Protein AF-0000000067005090 (afdb_homodimer)

Secondary structure (DSSP, 8-state):
--------------------PPPPPP-EEEEEEEEEEEEEEEEEEEPSSPPP-SHHHHHHHHHHHT-SS------EEEEEEEEEEEEEEEEEESS--GGGGEEEEEE--TT--GGGGB---GGGTT--TTBHHHHHHHTT-EEEEEPPTTSTTS----TTTTS-HHHHHHHHHHHHHHHHTT--TTSPPPSEEEEEEETHHHHHHHHHHHH-GGG-SEEEEES--S--TTHHHHHHHH--EEHHHHSTTTS-TTTS-TTEEE-SSHHHHHHHH--TTSS-HHHHHHHHHT---EEHHHHHHGGGS-S--TT--S-EEEEEETT-HHHHTT--TT--STTSHHHHTTTTSS-EEEEEETT--S-GGGSTTHHHHHHHHHHHHHHTT-/--------------------PPPPPP-EEEEEEEEEEEEEEEEEEEPSSPPP-SHHHHHHHHHHHT-SS------EEEEEEEEEEEEEEEEEESS--GGGGEEEEEE--TT--GGGGB---GGGTT--TTBHHHHHHHTT-EEEEEPPTTSTTS----TTTTS-HHHHHHHHHHHHHHHHTT--TTSPPPSEEEEEEETHHHHHHHHHHHH-GGG-SEEEEES--S--TTHHHHHHHH--EEHHHHSTTTS-TTTS-TTEEE-SSHHHHHHHH--TTSS-HHHHHHHHHT---EEHHHHHHGGGS-S--TT--S-EEEEEETT-HHHHTT--TT--STTSHHHHTTTTSS-EEEEEETT--S-GGGSTTHHHHHHHHHHHHHHTT-

Sequence (772 aa):
MRISASLVSSLLLTASVAGAQAVPRQNYTCTSFMVRVPVSNVTVIVPPFPELPNQYAATSLANQLTIRTPSTPDVNLTTLTKTFNISAEYCTPATPGPRASTLQILSHGLGFNRSYWDFYLPSKRNDAQYSYINSATGAGYSTLSYNRLGIEPSTIADPYTEIQGFVEVAVLVGLTTLVRAGNVTQVPVPQKVIHVGHSWGSELSVGLAAVAPGLSDGVVLTGYSALSQYTAFFIANTAFRLANQNQPRRFPPSRYSSGFLTWPDKSGNQFSFLEYPYFDPAVLDRAEATKYPFTVGEFLSASTLPVAAPSFPGPVLYVAAQSDLIFCASNCTGLFGPDSVAVQGFNGSGSVETYIQPNVGHGINLHHNATGAYNVILDWAERHGFMRISASLVSSLLLTASVAGAQAVPRQNYTCTSFMVRVPVSNVTVIVPPFPELPNQYAATSLANQLTIRTPSTPDVNLTTLTKTFNISAEYCTPATPGPRASTLQILSHGLGFNRSYWDFYLPSKRNDAQYSYINSATGAGYSTLSYNRLGIEPSTIADPYTEIQGFVEVAVLVGLTTLVRAGNVTQVPVPQKVIHVGHSWGSELSVGLAAVAPGLSDGVVLTGYSALSQYTAFFIANTAFRLANQNQPRRFPPSRYSSGFLTWPDKSGNQFSFLEYPYFDPAVLDRAEATKYPFTVGEFLSASTLPVAAPSFPGPVLYVAAQSDLIFCASNCTGLFGPDSVAVQGFNGSGSVETYIQPNVGHGINLHHNATGAYNVILDWAERHGF

Solvent-accessible surface area (backbone atoms only — not comparable to full-atom values): 39215 Å² total; per-residue (Å²): 133,86,76,76,78,77,76,77,74,77,72,77,70,71,71,70,74,63,76,73,76,72,34,72,68,54,72,58,45,72,50,75,50,75,43,82,33,59,35,72,70,35,66,32,58,50,70,94,60,78,80,49,87,47,59,64,50,35,18,42,48,33,47,57,74,48,25,67,73,67,72,81,68,89,72,50,74,48,70,43,68,52,72,42,46,34,28,33,33,40,34,34,27,69,72,67,52,83,38,36,37,27,32,35,38,39,33,48,27,75,41,45,44,40,50,60,41,55,33,66,48,89,91,40,74,63,31,34,54,26,14,51,53,43,54,41,25,62,74,27,25,18,38,37,34,31,25,54,79,53,31,76,88,7,39,69,57,50,30,53,65,49,38,25,44,58,44,52,22,37,44,52,46,33,50,50,50,35,35,64,70,47,70,34,88,90,44,79,60,46,82,38,35,31,36,38,14,28,34,56,14,18,49,34,46,38,29,31,32,46,80,40,32,84,74,41,55,28,41,36,26,25,38,49,50,78,45,61,81,32,38,44,44,45,42,32,28,24,22,34,29,36,29,33,73,76,40,39,89,83,28,36,58,95,74,34,50,66,33,27,24,34,57,78,47,60,54,41,47,35,52,45,24,48,39,75,86,36,43,54,72,68,50,53,54,50,49,55,75,59,48,39,56,39,34,50,10,35,65,74,31,51,85,73,52,50,71,43,19,54,79,18,53,37,43,36,36,36,40,29,22,29,34,13,26,38,45,27,22,39,41,37,79,88,58,75,43,85,84,20,65,45,49,54,16,37,67,42,25,77,38,79,45,72,45,71,36,69,67,18,6,36,42,41,45,63,18,76,52,21,53,60,50,51,48,52,51,54,51,50,39,48,77,72,71,82,135,86,76,74,78,76,77,76,73,78,74,77,70,72,72,69,74,65,76,73,76,71,34,73,67,54,74,56,46,72,49,74,50,77,41,82,32,58,35,74,68,35,65,33,58,50,70,94,58,77,81,50,86,48,59,66,50,36,17,39,49,33,47,58,74,48,26,66,74,67,72,82,68,88,72,49,72,49,69,42,69,50,70,42,46,34,28,34,34,39,34,35,27,69,73,66,51,85,39,36,38,27,32,36,38,39,32,47,28,75,40,45,42,39,50,60,42,56,33,64,47,89,92,40,73,64,31,34,54,27,15,51,52,43,54,42,26,62,74,26,24,18,37,36,34,31,26,54,79,53,31,77,88,7,38,68,58,51,30,54,65,48,38,24,41,58,44,51,22,37,44,52,47,33,49,50,50,34,36,63,70,48,70,35,86,91,45,77,59,47,82,39,36,31,37,38,13,28,36,56,15,18,48,36,46,39,30,31,31,46,78,42,31,85,74,42,56,26,40,35,27,25,38,49,50,76,45,63,81,31,37,42,46,46,42,31,27,24,22,35,29,37,28,33,72,74,41,38,90,82,29,35,60,92,74,34,52,67,34,28,24,34,56,79,47,59,53,40,47,34,52,45,26,48,38,75,87,35,45,54,70,68,51,53,52,51,51,55,74,60,48,39,58,39,33,50,10,34,65,73,30,48,84,72,53,50,70,42,19,55,79,18,52,36,43,35,37,34,40,29,23,30,34,13,25,38,44,27,22,39,41,35,78,87,58,78,43,87,84,20,65,45,50,54,16,37,65,41,25,76,39,76,46,74,44,70,37,68,66,18,5,37,41,41,45,63,20,76,52,20,54,61,52,49,49,52,53,54,50,52,39,48,76,72,72,82

Organism: NCBI:txid86049

InterPro domains:
  IPR000073 Alpha/beta hydrolase fold-1 [PF12697] (105-367)
  IPR029058 Alpha/Beta hydrolase fold [G3DSA:3.40.50.1820] (69-385)
  IPR029058 Alpha/Beta hydrolase fold [SSF53474] (105-384)

Nearest PDB structures (foldseek):
  3h2g-assembly1_A  TM=4.376E-01  e=3.753E-09  Xanthomonas oryzae pv. oryzae
  3h2h-assembly1_A  TM=4.216E-01  e=1.878E-09  Xanthomonas oryzae pv. oryzae
  3h2k-assembly1_A  TM=4.285E-01  e=4.828E-09  Xanthomonas oryzae pv. oryzae
  3h2i-assembly1_A  TM=4.138E-01  e=1.596E-08  Xanthomonas oryzae pv. oryzae
  2xe4-assembly1_A  TM=5.749E-01  e=3.363E-06  Leishmania major

pLDDT: mean 93.57, std 15.03, range [22.83, 99.0]

Structure (mmCIF, N/CA/C/O backbone):
data_AF-0000000067005090-model_v1
#
loop_
_entity.id
_entity.type
_entity.pdbx_description
1 polymer 'AB hydrolase-1 domain-containing protein'
#
loop_
_atom_site.group_PDB
_atom_site.id
_atom_site.type_symbol
_atom_site.label_atom_id
_atom_site.label_alt_id
_atom_site.label_comp_id
_atom_site.label_asym_id
_atom_site.label_entity_id
_atom_site.label_seq_id
_atom_site.pdbx_PDB_ins_code
_atom_site.Cartn_x
_atom_site.Cartn_y
_atom_site.Cartn_z
_atom_site.occupancy
_atom_site.B_iso_or_equiv
_atom_site.auth_seq_id
_atom_site.auth_comp_id
_atom_site.auth_asym_id
_atom_site.auth_atom_id
_atom_site.pdbx_PDB_model_num
ATOM 1 N N . MET A 1 1 ? -58.719 6.578 0.98 1 23.33 1 MET A N 1
ATOM 2 C CA . MET A 1 1 ? -58.188 5.301 0.521 1 23.33 1 MET A CA 1
ATOM 3 C C . MET A 1 1 ? -56.938 4.922 1.32 1 23.33 1 MET A C 1
ATOM 5 O O . MET A 1 1 ? -55.969 5.691 1.388 1 23.33 1 MET A O 1
ATOM 9 N N . ARG A 1 2 ? -57.188 4.086 2.402 1 26.03 2 ARG A N 1
ATOM 10 C CA . ARG A 1 2 ? -56.406 3.592 3.525 1 26.03 2 ARG A CA 1
ATOM 11 C C . ARG A 1 2 ? -55.219 2.771 3.041 1 26.03 2 ARG A C 1
ATOM 13 O O . ARG A 1 2 ? -55.375 1.706 2.443 1 26.03 2 ARG A O 1
ATOM 20 N N . ILE A 1 3 ? -54.156 3.424 2.475 1 28.55 3 ILE A N 1
ATOM 21 C CA . ILE A 1 3 ? -53.031 2.754 1.859 1 28.55 3 ILE A CA 1
ATOM 22 C C . ILE A 1 3 ? -52.281 1.927 2.908 1 28.55 3 ILE A C 1
ATOM 24 O O . ILE A 1 3 ? -51.812 2.463 3.918 1 28.55 3 ILE A O 1
ATOM 28 N N . SER A 1 4 ? -52.688 0.673 2.982 1 25.89 4 SER A N 1
ATOM 29 C CA . SER A 1 4 ? -52.156 -0.311 3.924 1 25.89 4 SER A CA 1
ATOM 30 C C . SER A 1 4 ? -50.656 -0.483 3.762 1 25.89 4 SER A C 1
ATOM 32 O O . SER A 1 4 ? -50.156 -0.731 2.656 1 25.89 4 SER A O 1
ATOM 34 N N . ALA A 1 5 ? -49.906 0.234 4.598 1 32.28 5 ALA A N 1
ATOM 35 C CA . ALA A 1 5 ? -48.438 0.22 4.805 1 32.28 5 ALA A CA 1
ATOM 36 C C . ALA A 1 5 ? -47.938 -1.193 5.094 1 32.28 5 ALA A C 1
ATOM 38 O O . ALA A 1 5 ? -48.219 -1.753 6.156 1 32.28 5 ALA A O 1
ATOM 39 N N . SER A 1 6 ? -48 -2.078 4.023 1 27.77 6 SER A N 1
ATOM 40 C CA . SER A 1 6 ? -47.531 -3.439 4.23 1 27.77 6 SER A CA 1
ATOM 41 C C . SER A 1 6 ? -46.062 -3.443 4.711 1 27.77 6 SER A C 1
ATOM 43 O O . SER A 1 6 ? -45.188 -2.846 4.074 1 27.77 6 SER A O 1
ATOM 45 N N . LEU A 1 7 ? -45.844 -3.613 6.043 1 28.03 7 LEU A N 1
ATOM 46 C CA . LEU A 1 7 ? -44.625 -3.848 6.809 1 28.03 7 LEU A CA 1
ATOM 47 C C . LEU A 1 7 ? -43.875 -5.059 6.273 1 28.03 7 LEU A C 1
ATOM 49 O O . LEU A 1 7 ? -44.375 -6.188 6.352 1 28.03 7 LEU A O 1
ATOM 53 N N . VAL A 1 8 ? -43.156 -4.914 5.133 1 28.73 8 VAL A N 1
ATOM 54 C CA . VAL A 1 8 ? -42.344 -6.031 4.695 1 28.73 8 VAL A CA 1
ATOM 55 C C . VAL A 1 8 ? -41.375 -6.438 5.82 1 28.73 8 VAL A C 1
ATOM 57 O O . VAL A 1 8 ? -40.625 -5.617 6.316 1 28.73 8 VAL A O 1
ATOM 60 N N . SER A 1 9 ? -41.844 -7.34 6.664 1 26.94 9 SER A N 1
ATOM 61 C CA . SER A 1 9 ? -41 -8.023 7.633 1 26.94 9 SER A CA 1
ATOM 62 C C . SER A 1 9 ? -39.75 -8.57 6.977 1 26.94 9 SER A C 1
ATOM 64 O O . SER A 1 9 ? -39.812 -9.359 6.031 1 26.94 9 SER A O 1
ATOM 66 N N . SER A 1 10 ? -38.75 -7.699 6.859 1 27.61 10 SER A N 1
ATOM 67 C CA . SER A 1 10 ? -37.469 -8.203 6.465 1 27.61 10 SER A CA 1
ATOM 68 C C . SER A 1 10 ? -37.031 -9.375 7.34 1 27.61 10 SER A C 1
ATOM 70 O O . SER A 1 10 ? -36.781 -9.211 8.539 1 27.61 10 SER A O 1
ATOM 72 N N . LEU A 1 11 ? -37.594 -10.602 7.102 1 29.83 11 LEU A N 1
ATOM 73 C CA . LEU A 1 11 ? -37.062 -11.812 7.715 1 29.83 11 LEU A CA 1
ATOM 74 C C . LEU A 1 11 ? -35.562 -11.906 7.547 1 29.83 11 LEU A C 1
ATOM 76 O O . LEU A 1 11 ? -35.062 -11.883 6.422 1 29.83 11 LEU A O 1
ATOM 80 N N . LEU A 1 12 ? -34.844 -11.523 8.539 1 29.02 12 LEU A N 1
ATOM 81 C CA . LEU A 1 12 ? -33.469 -11.852 8.773 1 29.02 12 LEU A CA 1
ATOM 82 C C . LEU A 1 12 ? -33.188 -13.336 8.523 1 29.02 12 LEU A C 1
ATOM 84 O O . LEU A 1 12 ? -33.5 -14.172 9.367 1 29.02 12 LEU A O 1
ATOM 88 N N . LEU A 1 13 ? -33.438 -13.742 7.23 1 30.02 13 LEU A N 1
ATOM 89 C CA . LEU A 1 13 ? -33 -15.117 7.027 1 30.02 13 LEU A CA 1
ATOM 90 C C . LEU A 1 13 ? -31.531 -15.281 7.465 1 30.02 13 LEU A C 1
ATOM 92 O O . LEU A 1 13 ? -30.641 -14.594 6.957 1 30.02 13 LEU A O 1
ATOM 96 N N . THR A 1 14 ? -31.375 -15.609 8.734 1 31.59 14 THR A N 1
ATOM 97 C CA . THR A 1 14 ? -30.109 -16.219 9.102 1 31.59 14 THR A CA 1
ATOM 98 C C . THR A 1 14 ? -29.656 -17.219 8.039 1 31.59 14 THR A C 1
ATOM 100 O O . THR A 1 14 ? -30.297 -18.25 7.832 1 31.59 14 THR A O 1
ATOM 103 N N . ALA A 1 15 ? -29.172 -16.688 6.977 1 34.09 15 ALA A N 1
ATOM 104 C CA . ALA A 1 15 ? -28.547 -17.688 6.105 1 34.09 15 ALA A CA 1
ATOM 105 C C . ALA A 1 15 ? -27.703 -18.672 6.906 1 34.09 15 ALA A C 1
ATOM 107 O O . ALA A 1 15 ? -26.672 -18.297 7.473 1 34.09 15 ALA A O 1
ATOM 108 N N . SER A 1 16 ? -28.281 -19.625 7.527 1 32.75 16 SER A N 1
ATOM 109 C CA . SER A 1 16 ? -27.469 -20.734 8.008 1 32.75 16 SER A CA 1
ATOM 110 C C . SER A 1 16 ? -26.375 -21.094 7.008 1 32.75 16 SER A C 1
ATOM 112 O O . SER A 1 16 ? -26.656 -21.406 5.848 1 32.75 16 SER A O 1
ATOM 114 N N . VAL A 1 17 ? -25.219 -20.422 6.988 1 38.94 17 VAL A N 1
ATOM 115 C CA . VAL A 1 17 ? -24.094 -21 6.27 1 38.94 17 VAL A CA 1
ATOM 116 C C . VAL A 1 17 ? -24.094 -22.516 6.453 1 38.94 17 VAL A C 1
ATOM 118 O O . VAL A 1 17 ? -23.781 -23.016 7.543 1 38.94 17 VAL A O 1
ATOM 121 N N . ALA A 1 18 ? -25.031 -23.141 6.031 1 39.72 18 ALA A N 1
ATOM 122 C CA . ALA A 1 18 ? -24.875 -24.594 6.004 1 39.72 18 ALA A CA 1
ATOM 123 C C . ALA A 1 18 ? -23.422 -25 5.809 1 39.72 18 ALA A C 1
ATOM 125 O O . ALA A 1 18 ? -22.75 -24.5 4.902 1 39.72 18 ALA A O 1
ATOM 126 N N . GLY A 1 19 ? -22.797 -25.344 6.867 1 48.28 19 GLY A N 1
ATOM 127 C CA . GLY A 1 19 ? -21.438 -25.844 6.816 1 48.28 19 GLY A CA 1
ATOM 128 C C . GLY A 1 19 ? -21.109 -26.562 5.52 1 48.28 19 GLY A C 1
ATOM 129 O O . GLY A 1 19 ? -21.703 -27.594 5.211 1 48.28 19 GLY A O 1
ATOM 130 N N . ALA A 1 20 ? -20.719 -25.859 4.59 1 63.12 20 ALA A N 1
ATOM 131 C CA . ALA A 1 20 ? -20.359 -26.484 3.324 1 63.12 20 ALA A CA 1
ATOM 132 C C . ALA A 1 20 ? -19.719 -27.859 3.553 1 63.12 20 ALA A C 1
ATOM 134 O O . ALA A 1 20 ? -18.828 -28 4.402 1 63.12 20 ALA A O 1
ATOM 135 N N . GLN A 1 21 ? -20.266 -28.922 3.078 1 79.81 21 GLN A N 1
ATOM 136 C CA . GLN A 1 21 ? -19.766 -30.281 3.174 1 79.81 21 GLN A CA 1
ATOM 137 C C . GLN A 1 21 ? -18.312 -30.375 2.727 1 79.81 21 GLN A C 1
ATOM 139 O O . GLN A 1 21 ? -17.922 -29.734 1.755 1 79.81 21 GLN A O 1
ATOM 144 N N . ALA A 1 22 ? -17.5 -31.047 3.547 1 89 22 ALA A N 1
ATOM 145 C CA . ALA A 1 22 ? -16.094 -31.281 3.258 1 89 22 ALA A CA 1
ATOM 146 C C . ALA A 1 22 ? -15.914 -31.938 1.893 1 89 22 ALA A C 1
ATOM 148 O O . ALA A 1 22 ? -16.703 -32.812 1.506 1 89 22 ALA A O 1
ATOM 149 N N . VAL A 1 23 ? -15.008 -31.484 1.115 1 94.88 23 VAL A N 1
ATOM 150 C CA . VAL A 1 23 ? -14.609 -32.125 -0.14 1 94.88 23 VAL A CA 1
ATOM 151 C C . VAL A 1 23 ? -13.742 -33.344 0.147 1 94.88 23 VAL A C 1
ATOM 153 O O . VAL A 1 23 ? -12.719 -33.219 0.828 1 94.88 23 VAL A O 1
ATOM 156 N N . PRO A 1 24 ? -14.156 -34.469 -0.31 1 95.12 24 PRO A N 1
ATOM 157 C CA . PRO A 1 24 ? -13.391 -35.688 0.011 1 95.12 24 PRO A CA 1
ATOM 158 C C . PRO A 1 24 ? -12.016 -35.719 -0.649 1 95.12 24 PRO A C 1
ATOM 160 O O . PRO A 1 24 ? -11.859 -35.25 -1.776 1 95.12 24 PRO A O 1
ATOM 163 N N . ARG A 1 25 ? -11.086 -36.344 0.03 1 94.94 25 ARG A N 1
ATOM 164 C CA . ARG A 1 25 ? -9.781 -36.625 -0.56 1 94.94 25 ARG A CA 1
ATOM 165 C C . ARG A 1 25 ? -9.875 -37.781 -1.551 1 94.94 25 ARG A C 1
ATOM 167 O O . ARG A 1 25 ? -10.492 -38.812 -1.264 1 94.94 25 ARG A O 1
ATOM 174 N N . GLN A 1 26 ? -9.305 -37.594 -2.656 1 95.5 26 GLN A N 1
ATOM 175 C CA . GLN A 1 26 ? -9.25 -38.625 -3.666 1 95.5 26 GLN A CA 1
ATOM 176 C C . GLN A 1 26 ? -8.102 -39.594 -3.398 1 95.5 26 GLN A C 1
ATOM 178 O O . GLN A 1 26 ? -7.246 -39.344 -2.549 1 95.5 26 GLN A O 1
ATOM 183 N N . ASN A 1 27 ? -8.195 -40.75 -4.09 1 96 27 ASN A N 1
ATOM 184 C CA . ASN A 1 27 ? -7.145 -41.75 -3.938 1 96 27 ASN A CA 1
ATOM 185 C C . ASN A 1 27 ? -6.027 -41.531 -4.957 1 96 27 ASN A C 1
ATOM 187 O O . ASN A 1 27 ? -6.145 -41.969 -6.105 1 96 27 ASN A O 1
ATOM 191 N N . TYR A 1 28 ? -4.969 -40.875 -4.523 1 97.44 28 TYR A N 1
ATOM 192 C CA . TYR A 1 28 ? -3.789 -40.625 -5.348 1 97.44 28 TYR A CA 1
ATOM 193 C C . TYR A 1 28 ? -2.512 -40.781 -4.527 1 97.44 28 TYR A C 1
ATOM 195 O O . TYR A 1 28 ? -2.562 -40.875 -3.297 1 97.44 28 TYR A O 1
ATOM 203 N N . THR A 1 29 ? -1.396 -40.969 -5.172 1 97.44 29 THR A N 1
ATOM 204 C CA . THR A 1 29 ? -0.085 -41.062 -4.543 1 97.44 29 THR A CA 1
ATOM 205 C C . THR A 1 29 ? 0.822 -39.938 -5.008 1 97.44 29 THR A C 1
ATOM 207 O O . THR A 1 29 ? 0.732 -39.469 -6.152 1 97.44 29 THR A O 1
ATOM 210 N N . CYS A 1 30 ? 1.627 -39.5 -4.148 1 98.12 30 CYS A N 1
ATOM 211 C CA . CYS A 1 30 ? 2.594 -38.469 -4.477 1 98.12 30 CYS A CA 1
ATOM 212 C C . CYS A 1 30 ? 4.012 -38.906 -4.125 1 98.12 30 CYS A C 1
ATOM 214 O O . CYS A 1 30 ? 4.211 -39.656 -3.174 1 98.12 30 CYS A O 1
ATOM 216 N N . THR A 1 31 ? 4.957 -38.5 -4.883 1 98.38 31 THR A N 1
ATOM 217 C CA . THR A 1 31 ? 6.379 -38.719 -4.641 1 98.38 31 THR A CA 1
ATOM 218 C C . THR A 1 31 ? 7.148 -37.406 -4.754 1 98.38 31 THR A C 1
ATOM 220 O O . THR A 1 31 ? 7.059 -36.688 -5.77 1 98.38 31 THR A O 1
ATOM 223 N N . SER A 1 32 ? 7.875 -37 -3.709 1 98.44 32 SER A N 1
ATOM 224 C CA . SER A 1 32 ? 8.711 -35.812 -3.711 1 98.44 32 SER A CA 1
ATOM 225 C C . SER A 1 32 ? 10.164 -36.156 -4.023 1 98.44 32 SER A C 1
ATOM 227 O O . SER A 1 32 ? 10.672 -37.188 -3.59 1 98.44 32 SER A O 1
ATOM 229 N N . PHE A 1 33 ? 10.812 -35.344 -4.742 1 98.75 33 PHE A N 1
ATOM 230 C CA . PHE A 1 33 ? 12.195 -35.594 -5.145 1 98.75 33 PHE A CA 1
ATOM 231 C C . PHE A 1 33 ? 12.867 -34.312 -5.574 1 98.75 33 PHE A C 1
ATOM 233 O O . PHE A 1 33 ? 12.219 -33.25 -5.668 1 98.75 33 PHE A O 1
ATOM 240 N N . MET A 1 34 ? 14.227 -34.312 -5.691 1 98.75 34 MET A N 1
ATOM 241 C CA . MET A 1 34 ? 15.023 -33.188 -6.191 1 98.75 34 MET A CA 1
ATOM 242 C C . MET A 1 34 ? 15.414 -33.406 -7.652 1 98.75 34 MET A C 1
ATOM 244 O O . MET A 1 34 ? 15.758 -34.531 -8.047 1 98.75 34 MET A O 1
ATOM 248 N N . VAL A 1 35 ? 15.32 -32.438 -8.422 1 98.81 35 VAL A N 1
ATOM 249 C CA . VAL A 1 35 ? 15.758 -32.5 -9.812 1 98.81 35 VAL A CA 1
ATOM 250 C C . VAL A 1 35 ? 16.875 -31.469 -10.039 1 98.81 35 VAL A C 1
ATOM 252 O O . VAL A 1 35 ? 16.734 -30.297 -9.688 1 98.81 35 VAL A O 1
ATOM 255 N N . ARG A 1 36 ? 18.016 -31.859 -10.625 1 98.56 36 ARG A N 1
ATOM 256 C CA . ARG A 1 36 ? 19.062 -30.938 -11.062 1 98.56 36 ARG A CA 1
ATOM 257 C C . ARG A 1 36 ? 18.703 -30.312 -12.406 1 98.56 36 ARG A C 1
ATOM 259 O O . ARG A 1 36 ? 18.578 -31.031 -13.406 1 98.56 36 ARG A O 1
ATOM 266 N N . VAL A 1 37 ? 18.531 -29.062 -12.445 1 98.88 37 VAL A N 1
ATOM 267 C CA . VAL A 1 37 ? 18.094 -28.391 -13.664 1 98.88 37 VAL A CA 1
ATOM 268 C C . VAL A 1 37 ? 19.188 -27.406 -14.117 1 98.88 37 VAL A C 1
ATOM 270 O O . VAL A 1 37 ? 19.391 -26.375 -13.484 1 98.88 37 VAL A O 1
ATOM 273 N N . PRO A 1 38 ? 19.828 -27.688 -15.203 1 98.44 38 PRO A N 1
ATOM 274 C CA . PRO A 1 38 ? 20.812 -26.734 -15.734 1 98.44 38 PRO A CA 1
ATOM 275 C C . PRO A 1 38 ? 20.156 -25.594 -16.516 1 98.44 38 PRO A C 1
ATOM 277 O O . PRO A 1 38 ? 19.172 -25.812 -17.219 1 98.44 38 PRO A O 1
ATOM 280 N N . VAL A 1 39 ? 20.609 -24.422 -16.328 1 98.06 39 VAL A N 1
ATOM 281 C CA . VAL A 1 39 ? 20.281 -23.297 -17.188 1 98.06 39 VAL A CA 1
ATOM 282 C C . VAL A 1 39 ? 21.562 -22.766 -17.844 1 98.06 39 VAL A C 1
ATOM 284 O O . VAL A 1 39 ? 22.625 -22.75 -17.234 1 98.06 39 VAL A O 1
ATOM 287 N N . SER A 1 40 ? 21.438 -22.391 -19.109 1 97.75 40 SER A N 1
ATOM 288 C CA . SER A 1 40 ? 22.625 -22.047 -19.875 1 97.75 40 SER A CA 1
ATOM 289 C C . SER A 1 40 ? 22.438 -20.688 -20.562 1 97.75 40 SER A C 1
ATOM 291 O O . SER A 1 40 ? 21.5 -20.5 -21.328 1 97.75 40 SER A O 1
ATOM 293 N N . ASN A 1 41 ? 23.375 -19.797 -20.297 1 97.56 41 ASN A N 1
ATOM 294 C CA . ASN A 1 41 ? 23.484 -18.516 -20.984 1 97.56 41 ASN A CA 1
ATOM 295 C C . ASN A 1 41 ? 22.188 -17.703 -20.875 1 97.56 41 ASN A C 1
ATOM 297 O O . ASN A 1 41 ? 21.703 -17.172 -21.875 1 97.56 41 ASN A O 1
ATOM 301 N N . VAL A 1 42 ? 21.625 -17.688 -19.734 1 97.75 42 VAL A N 1
ATOM 302 C CA . VAL A 1 42 ? 20.391 -16.938 -19.5 1 97.75 42 VAL A CA 1
ATOM 303 C C . VAL A 1 42 ? 20.703 -15.469 -19.234 1 97.75 42 VAL A C 1
ATOM 305 O O . VAL A 1 42 ? 21.578 -15.156 -18.422 1 97.75 42 VAL A O 1
ATOM 308 N N . THR A 1 43 ? 20.016 -14.57 -19.891 1 95.06 43 THR A N 1
ATOM 309 C CA . THR A 1 43 ? 20.219 -13.141 -19.703 1 95.06 43 THR A CA 1
ATOM 310 C C . THR A 1 43 ? 19.656 -12.703 -18.344 1 95.06 43 THR A C 1
ATOM 312 O O . THR A 1 43 ? 18.516 -13.008 -18.016 1 95.06 43 THR A O 1
ATOM 315 N N . VAL A 1 44 ? 20.484 -12 -17.578 1 96.12 44 VAL A N 1
ATOM 316 C CA . VAL A 1 44 ? 20.062 -11.492 -16.281 1 96.12 44 VAL A CA 1
ATOM 317 C C . VAL A 1 44 ? 20.406 -10.008 -16.156 1 96.12 44 VAL A C 1
ATOM 319 O O . VAL A 1 44 ? 21.359 -9.531 -16.797 1 96.12 44 VAL A O 1
ATOM 322 N N . ILE A 1 45 ? 19.625 -9.305 -15.383 1 95.31 45 ILE A N 1
ATOM 323 C CA . ILE A 1 45 ? 19.844 -7.887 -15.109 1 95.31 45 ILE A CA 1
ATOM 324 C C . ILE A 1 45 ? 20.859 -7.723 -13.977 1 95.31 45 ILE A C 1
ATOM 326 O O . ILE A 1 45 ? 20.734 -8.367 -12.93 1 95.31 45 ILE A O 1
ATOM 330 N N . VAL A 1 46 ? 21.844 -6.91 -14.242 1 95.25 46 VAL A N 1
ATOM 331 C CA . VAL A 1 46 ? 22.719 -6.48 -13.148 1 95.25 46 VAL A CA 1
ATOM 332 C C . VAL A 1 46 ? 22.031 -5.367 -12.352 1 95.25 46 VAL A C 1
ATOM 334 O O . VAL A 1 46 ? 21.734 -4.301 -12.898 1 95.25 46 VAL A O 1
ATOM 337 N N . PRO A 1 47 ? 21.797 -5.645 -11.086 1 91.88 47 PRO A N 1
ATOM 338 C CA . PRO A 1 47 ? 21.141 -4.586 -10.32 1 91.88 47 PRO A CA 1
ATOM 339 C C . PRO A 1 47 ? 21.891 -3.26 -10.375 1 91.88 47 PRO A C 1
ATOM 341 O O . PRO A 1 47 ? 23.125 -3.238 -10.219 1 91.88 47 PRO A O 1
ATOM 344 N N . PRO A 1 48 ? 21.203 -2.172 -10.586 1 90.38 48 PRO A N 1
ATOM 345 C CA . PRO A 1 48 ? 21.875 -0.868 -10.664 1 90.38 48 PRO A CA 1
ATOM 346 C C . PRO A 1 48 ? 22.141 -0.266 -9.281 1 90.38 48 PRO A C 1
ATOM 348 O O . PRO A 1 48 ? 22.422 0.932 -9.172 1 90.38 48 PRO A O 1
ATOM 351 N N . PHE A 1 49 ? 21.969 -0.95 -8.258 1 91 49 PHE A N 1
ATOM 352 C CA . PHE A 1 49 ? 22.203 -0.529 -6.883 1 91 49 PHE A CA 1
ATOM 353 C C . PHE A 1 49 ? 22.797 -1.671 -6.062 1 91 49 PHE A C 1
ATOM 355 O O . PHE A 1 49 ? 22.672 -2.84 -6.434 1 91 49 PHE A O 1
ATOM 362 N N . PRO A 1 50 ? 23.531 -1.333 -5.047 1 93.56 50 PRO A N 1
ATOM 363 C CA . PRO A 1 50 ? 24.078 -2.383 -4.191 1 93.56 50 PRO A CA 1
ATOM 364 C C . PRO A 1 50 ? 23.016 -3.143 -3.414 1 93.56 50 PRO A C 1
ATOM 366 O O . PRO A 1 50 ? 21.844 -2.773 -3.453 1 93.56 50 PRO A O 1
ATOM 369 N N . GLU A 1 51 ? 23.438 -4.262 -2.775 1 96.88 51 GLU A N 1
ATOM 370 C CA . GLU A 1 51 ? 22.547 -5 -1.892 1 96.88 51 GLU A CA 1
ATOM 371 C C . GLU A 1 51 ? 21.938 -4.082 -0.833 1 96.88 51 GLU A C 1
ATOM 373 O O . GLU A 1 51 ? 22.609 -3.188 -0.318 1 96.88 51 GLU A O 1
ATOM 378 N N . LEU A 1 52 ? 20.688 -4.312 -0.536 1 98.12 52 LEU A N 1
ATOM 379 C CA . LEU A 1 52 ? 20 -3.512 0.469 1 98.12 52 LEU A CA 1
ATOM 380 C C . LEU A 1 52 ? 20.688 -3.645 1.829 1 98.12 52 LEU A C 1
ATOM 382 O O . LEU A 1 52 ? 20.766 -4.746 2.377 1 98.12 52 LEU A O 1
ATOM 386 N N . PRO A 1 53 ? 21.125 -2.586 2.375 1 97.88 53 PRO A N 1
ATOM 387 C CA . PRO A 1 53 ? 21.875 -2.684 3.625 1 97.88 53 PRO A CA 1
ATOM 388 C C . PRO A 1 53 ? 20.984 -2.895 4.844 1 97.88 53 PRO A C 1
ATOM 390 O O . PRO A 1 53 ? 21.438 -3.371 5.883 1 97.88 53 PRO A O 1
ATOM 393 N N . ASN A 1 54 ? 19.766 -2.473 4.797 1 98.06 54 ASN A N 1
ATOM 394 C CA . ASN A 1 54 ? 18.859 -2.512 5.941 1 98.06 54 ASN A CA 1
ATOM 395 C C . ASN A 1 54 ? 17.406 -2.367 5.512 1 98.06 54 ASN A C 1
ATOM 397 O O . ASN A 1 54 ? 17.109 -2.254 4.32 1 98.06 54 ASN A O 1
ATOM 401 N N . GLN A 1 55 ? 16.5 -2.436 6.465 1 98.62 55 GLN A N 1
ATOM 402 C CA . GLN A 1 55 ? 15.062 -2.354 6.234 1 98.62 55 GLN A CA 1
ATOM 403 C C . GLN A 1 55 ? 14.672 -1.003 5.641 1 98.62 55 GLN A C 1
ATOM 405 O O . GLN A 1 55 ? 13.75 -0.917 4.828 1 98.62 55 GLN A O 1
ATOM 410 N N . TYR A 1 56 ? 15.328 0.124 6.043 1 98.81 56 TYR A N 1
ATOM 411 C CA . TYR A 1 56 ? 15.008 1.446 5.516 1 98.81 56 TYR A CA 1
ATOM 412 C C . TYR A 1 56 ? 15.211 1.493 4.004 1 98.81 56 TYR A C 1
ATOM 414 O O . TYR A 1 56 ? 14.391 2.057 3.279 1 98.81 56 TYR A O 1
ATOM 422 N N . ALA A 1 57 ? 16.266 0.872 3.594 1 98.69 57 ALA A N 1
ATOM 423 C CA . ALA A 1 57 ? 16.562 0.826 2.168 1 98.69 57 ALA A CA 1
ATOM 424 C C . ALA A 1 57 ? 15.547 -0.025 1.412 1 98.69 57 ALA A C 1
ATOM 426 O O . ALA A 1 57 ? 15.172 0.305 0.287 1 98.69 57 ALA A O 1
ATOM 427 N N . ALA A 1 58 ? 15.18 -1.141 1.999 1 98.81 58 ALA A N 1
ATOM 428 C CA . ALA A 1 58 ? 14.164 -1.985 1.374 1 98.81 58 ALA A CA 1
ATOM 429 C C . ALA A 1 58 ? 12.859 -1.221 1.181 1 98.81 58 ALA A C 1
ATOM 431 O O . ALA A 1 58 ? 12.258 -1.266 0.103 1 98.81 58 ALA A O 1
ATOM 432 N N . THR A 1 59 ? 12.453 -0.503 2.217 1 98.88 59 THR A N 1
ATOM 433 C CA . THR A 1 59 ? 11.242 0.303 2.139 1 98.88 59 THR A CA 1
ATOM 434 C C . THR A 1 59 ? 11.383 1.388 1.074 1 98.88 59 THR A C 1
ATOM 436 O O . THR A 1 59 ? 10.445 1.642 0.314 1 98.88 59 THR A O 1
ATOM 439 N N . SER A 1 60 ? 12.539 1.997 1 1 98.38 60 SER A N 1
ATOM 440 C CA . SER A 1 60 ? 12.789 3.025 -0.003 1 98.38 60 SER A CA 1
ATOM 441 C C . SER A 1 60 ? 12.703 2.455 -1.415 1 98.38 60 SER A C 1
ATOM 443 O O . SER A 1 60 ? 12.258 3.137 -2.34 1 98.38 60 SER A O 1
ATOM 445 N N . LEU A 1 61 ? 13.141 1.238 -1.611 1 97.19 61 LEU A N 1
ATOM 446 C CA . LEU A 1 61 ? 13.016 0.597 -2.916 1 97.19 61 LEU A CA 1
ATOM 447 C C . LEU A 1 61 ? 11.555 0.48 -3.33 1 97.19 61 LEU A C 1
ATOM 449 O O . LEU A 1 61 ? 11.219 0.66 -4.504 1 97.19 61 LEU A O 1
ATOM 453 N N . ALA A 1 62 ? 10.672 0.145 -2.387 1 98.19 62 ALA A N 1
ATOM 454 C CA . ALA A 1 62 ? 9.25 0.116 -2.686 1 98.19 62 ALA A CA 1
ATOM 455 C C . ALA A 1 62 ? 8.766 1.47 -3.199 1 98.19 62 ALA A C 1
ATOM 457 O O . ALA A 1 62 ? 7.984 1.539 -4.148 1 98.19 62 ALA A O 1
ATOM 458 N N . ASN A 1 63 ? 9.234 2.607 -2.562 1 98.06 63 ASN A N 1
ATOM 459 C CA . ASN A 1 63 ? 8.906 3.941 -3.055 1 98.06 63 ASN A CA 1
ATOM 460 C C . ASN A 1 63 ? 9.383 4.145 -4.488 1 98.06 63 ASN A C 1
ATOM 462 O O . ASN A 1 63 ? 8.672 4.723 -5.312 1 98.06 63 ASN A O 1
ATOM 466 N N . GLN A 1 64 ? 10.523 3.635 -4.746 1 95.31 64 GLN A N 1
ATOM 467 C CA . GLN A 1 64 ? 11.109 3.822 -6.074 1 95.31 64 GLN A CA 1
ATOM 468 C C . GLN A 1 64 ? 10.336 3.039 -7.129 1 95.31 64 GLN A C 1
ATOM 470 O O . GLN A 1 64 ? 10.148 3.518 -8.25 1 95.31 64 GLN A O 1
ATOM 475 N N . LEU A 1 65 ? 9.859 1.905 -6.773 1 94.62 65 LEU A N 1
ATOM 476 C CA . LEU A 1 65 ? 9.172 1.056 -7.738 1 94.62 65 LEU A CA 1
ATOM 477 C C . LEU A 1 65 ? 7.742 1.532 -7.961 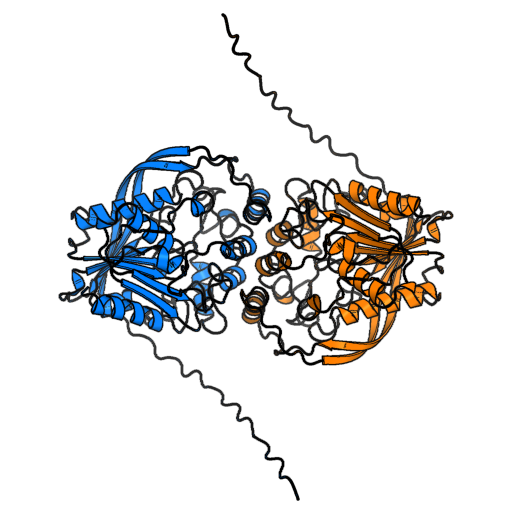1 94.62 65 LEU A C 1
ATOM 479 O O . LEU A 1 65 ? 7.094 1.132 -8.93 1 94.62 65 LEU A O 1
ATOM 483 N N . THR A 1 66 ? 7.191 2.352 -7.059 1 95.75 66 THR A N 1
ATOM 484 C CA . THR A 1 66 ? 5.836 2.871 -7.203 1 95.75 66 THR A CA 1
ATOM 485 C C . THR A 1 66 ? 5.863 4.348 -7.582 1 95.75 66 THR A C 1
ATOM 487 O O . THR A 1 66 ? 4.832 5.027 -7.535 1 95.75 66 THR A O 1
ATOM 490 N N . ILE A 1 67 ? 6.988 4.875 -8 1 96.56 67 ILE A N 1
ATOM 491 C CA . ILE A 1 67 ? 7.188 6.305 -8.219 1 96.56 67 ILE A CA 1
ATOM 492 C C . ILE A 1 67 ? 6.402 6.746 -9.453 1 96.56 67 ILE A C 1
ATOM 494 O O . ILE A 1 67 ? 6.262 5.988 -10.414 1 96.56 67 ILE A O 1
ATOM 498 N N . ARG A 1 68 ? 5.785 7.887 -9.445 1 94.19 68 ARG A N 1
ATOM 499 C CA . ARG A 1 68 ? 4.945 8.461 -10.492 1 94.19 68 ARG A CA 1
ATOM 500 C C . ARG A 1 68 ? 5.668 8.453 -11.836 1 94.19 68 ARG A C 1
ATOM 502 O O . ARG A 1 68 ? 5.047 8.227 -12.875 1 94.19 68 ARG A O 1
ATOM 509 N N . THR A 1 69 ? 6.996 8.75 -11.906 1 89.38 69 THR A N 1
ATOM 510 C CA . THR A 1 69 ? 7.75 8.828 -13.156 1 89.38 69 THR A CA 1
ATOM 511 C C . THR A 1 69 ? 8.883 7.805 -13.172 1 89.38 69 THR A C 1
ATOM 513 O O . THR A 1 69 ? 10.055 8.172 -13.125 1 89.38 69 THR A O 1
ATOM 516 N N . PRO A 1 70 ? 8.367 6.598 -13.273 1 79.81 70 PRO A N 1
ATOM 517 C CA . PRO A 1 70 ? 9.43 5.586 -13.281 1 79.81 70 PRO A CA 1
ATOM 518 C C . PRO A 1 70 ? 10.359 5.719 -14.484 1 79.81 70 PRO A C 1
ATOM 520 O O . PRO A 1 70 ? 9.922 6.09 -15.57 1 79.81 70 PRO A O 1
ATOM 523 N N . SER A 1 71 ? 11.648 5.836 -14.18 1 72.06 71 SER A N 1
ATOM 524 C CA . SER A 1 71 ? 12.625 5.859 -15.266 1 72.06 71 SER A CA 1
ATOM 525 C C . SER A 1 71 ? 13.078 4.449 -15.625 1 72.06 71 SER A C 1
ATOM 527 O O . SER A 1 71 ? 13.094 3.557 -14.773 1 72.06 71 SER A O 1
ATOM 529 N N . THR A 1 72 ? 12.992 4.148 -16.859 1 65.25 72 THR A N 1
ATOM 530 C CA . THR A 1 72 ? 13.555 2.879 -17.312 1 65.25 72 THR A CA 1
ATOM 531 C C . THR A 1 72 ? 15.07 2.975 -17.422 1 65.25 72 THR A C 1
ATOM 533 O O . THR A 1 72 ? 15.586 3.668 -18.312 1 65.25 72 THR A O 1
ATOM 536 N N . PRO A 1 73 ? 15.75 2.609 -16.344 1 59.12 73 PRO A N 1
ATOM 537 C CA . PRO A 1 73 ? 17.203 2.775 -16.453 1 59.12 73 PRO A CA 1
ATOM 538 C C . PRO A 1 73 ? 17.797 1.949 -17.594 1 59.12 73 PRO A C 1
ATOM 540 O O . PRO A 1 73 ? 17.203 0.948 -18.016 1 59.12 73 PRO A O 1
ATOM 543 N N . ASP A 1 74 ? 18.688 2.508 -18.188 1 69.88 74 ASP A N 1
ATOM 544 C CA . ASP A 1 74 ? 19.562 1.645 -18.969 1 69.88 74 ASP A CA 1
ATOM 545 C C . ASP A 1 74 ? 20.109 0.5 -18.125 1 69.88 74 ASP A C 1
ATOM 547 O O . ASP A 1 74 ? 20.781 0.733 -17.109 1 69.88 74 ASP A O 1
ATOM 551 N N . VAL A 1 75 ? 19.531 -0.715 -18.328 1 76.5 75 VAL A N 1
ATOM 552 C CA . VAL A 1 75 ? 19.953 -1.829 -17.5 1 76.5 75 VAL A CA 1
ATOM 553 C C . VAL A 1 75 ? 21.156 -2.521 -18.125 1 76.5 75 VAL A C 1
ATOM 555 O O . VAL A 1 75 ? 21.234 -2.658 -19.344 1 76.5 75 VAL A O 1
ATOM 558 N N . ASN A 1 76 ? 22.125 -2.744 -17.266 1 89.69 76 ASN A N 1
ATOM 559 C CA . ASN A 1 76 ? 23.219 -3.629 -17.641 1 89.69 76 ASN A CA 1
ATOM 560 C C . ASN A 1 76 ? 22.812 -5.098 -17.547 1 89.69 76 ASN A C 1
ATOM 562 O O . ASN A 1 76 ? 22.078 -5.496 -16.641 1 89.69 76 ASN A O 1
ATOM 566 N N . LEU A 1 77 ? 23.188 -5.801 -18.609 1 93.94 77 LEU A N 1
ATOM 567 C CA . LEU A 1 77 ? 22.844 -7.219 -18.688 1 93.94 77 LEU A CA 1
ATOM 568 C C . LEU A 1 77 ? 24.109 -8.086 -18.641 1 93.94 77 LEU A C 1
ATOM 570 O O . LEU A 1 77 ? 25.188 -7.637 -19.031 1 93.94 77 LEU A O 1
ATOM 574 N N . THR A 1 78 ? 23.938 -9.211 -18.109 1 95.81 78 THR A N 1
ATOM 575 C CA . THR A 1 78 ? 24.953 -10.266 -18.156 1 95.81 78 THR A CA 1
ATOM 576 C C . THR A 1 78 ? 24.297 -11.625 -18.391 1 95.81 78 THR A C 1
ATOM 578 O O . THR A 1 78 ? 23.125 -11.695 -18.781 1 95.81 78 THR A O 1
ATOM 581 N N . THR A 1 79 ? 25.078 -12.758 -18.359 1 97.31 79 THR A N 1
ATOM 582 C CA . THR A 1 79 ? 24.547 -14.086 -18.594 1 97.31 79 THR A CA 1
ATOM 583 C C . THR A 1 79 ? 24.812 -15 -17.406 1 97.31 79 THR A C 1
ATOM 585 O O . THR A 1 79 ? 25.734 -14.766 -16.625 1 97.31 79 THR A O 1
ATOM 588 N N . LEU A 1 80 ? 23.969 -15.922 -17.266 1 98.12 80 LEU A N 1
ATOM 589 C CA . LEU A 1 80 ? 24.078 -16.891 -16.188 1 98.12 80 LEU A CA 1
ATOM 590 C C . LEU A 1 80 ? 24.031 -18.328 -16.719 1 98.12 80 LEU A C 1
ATOM 592 O O . LEU A 1 80 ? 23.141 -18.656 -17.516 1 98.12 80 LEU A O 1
ATOM 596 N N . THR A 1 81 ? 25.031 -19.141 -16.5 1 98.69 81 THR A N 1
ATOM 597 C CA . THR A 1 81 ? 25.062 -20.578 -16.672 1 98.69 81 THR A CA 1
ATOM 598 C C . THR A 1 81 ? 25.297 -21.297 -15.352 1 98.69 81 THR A C 1
ATOM 600 O O . THR A 1 81 ? 26.328 -21.078 -14.703 1 98.69 81 THR A O 1
ATOM 603 N N . LYS A 1 82 ? 24.344 -22 -14.961 1 98.56 82 LYS A N 1
ATOM 604 C CA . LYS A 1 82 ? 24.391 -22.625 -13.648 1 98.56 82 LYS A CA 1
ATOM 605 C C . LYS A 1 82 ? 23.406 -23.781 -13.539 1 98.56 82 LYS A C 1
ATOM 607 O O . LYS A 1 82 ? 22.406 -23.812 -14.266 1 98.56 82 LYS A O 1
ATOM 612 N N . THR A 1 83 ? 23.641 -24.766 -12.734 1 98.81 83 THR A N 1
ATOM 613 C CA . THR A 1 83 ? 22.688 -25.828 -12.43 1 98.81 83 THR A CA 1
ATOM 614 C C . THR A 1 83 ? 22.047 -25.609 -11.062 1 98.81 83 THR A C 1
ATOM 616 O O . THR A 1 83 ? 22.75 -25.359 -10.078 1 98.81 83 THR A O 1
ATOM 619 N N . PHE A 1 84 ? 20.719 -25.672 -10.977 1 98.88 84 PHE A N 1
ATOM 620 C CA . PHE A 1 84 ? 19.984 -25.5 -9.727 1 98.88 84 PHE A CA 1
ATOM 621 C C . PHE A 1 84 ? 19.328 -26.797 -9.312 1 98.88 84 PHE A C 1
ATOM 623 O O . PHE A 1 84 ? 18.938 -27.609 -10.164 1 98.88 84 PHE A O 1
ATOM 630 N N . ASN A 1 85 ? 19.203 -27.047 -7.988 1 98.88 85 ASN A N 1
ATOM 631 C CA . ASN A 1 85 ? 18.375 -28.125 -7.453 1 98.88 85 ASN A CA 1
ATOM 632 C C . ASN A 1 85 ? 16.938 -27.656 -7.223 1 98.88 85 ASN A C 1
ATOM 634 O O . ASN A 1 85 ? 16.703 -26.719 -6.461 1 98.88 85 ASN A O 1
ATOM 638 N N . ILE A 1 86 ? 16.016 -28.328 -7.863 1 98.88 86 ILE A N 1
ATOM 639 C CA . ILE A 1 86 ? 14.609 -27.953 -7.781 1 98.88 86 ILE A CA 1
ATOM 640 C C . ILE A 1 86 ? 13.812 -29.078 -7.113 1 98.88 86 ILE A C 1
ATOM 642 O O . ILE A 1 86 ? 13.852 -30.219 -7.566 1 98.88 86 ILE A O 1
ATOM 646 N N . SER A 1 87 ? 13.164 -28.703 -5.988 1 98.88 87 SER A N 1
ATOM 647 C CA . SER A 1 87 ? 12.297 -29.656 -5.301 1 98.88 87 SER A CA 1
ATOM 648 C C . SER A 1 87 ? 10.961 -29.797 -6.02 1 98.88 87 SER A C 1
ATOM 650 O O . SER A 1 87 ? 10.281 -28.812 -6.289 1 98.88 87 SER A O 1
ATOM 652 N N . ALA A 1 88 ? 10.547 -31.047 -6.34 1 98.88 88 ALA A N 1
ATOM 653 C CA . ALA A 1 88 ? 9.312 -31.297 -7.078 1 98.88 88 ALA A CA 1
ATOM 654 C C . ALA A 1 88 ? 8.523 -32.438 -6.453 1 98.88 88 ALA A C 1
ATOM 656 O O . ALA A 1 88 ? 9.055 -33.188 -5.637 1 98.88 88 ALA A O 1
ATOM 657 N N . GLU A 1 89 ? 7.242 -32.469 -6.719 1 98.88 89 GLU A N 1
ATOM 658 C CA . GLU A 1 89 ? 6.352 -33.531 -6.273 1 98.88 89 GLU A CA 1
ATOM 659 C C . GLU A 1 89 ? 5.438 -34 -7.406 1 98.88 89 GLU A C 1
ATOM 661 O O . GLU A 1 89 ? 4.734 -33.188 -8.016 1 98.88 89 GLU A O 1
ATOM 666 N N . TYR A 1 90 ? 5.543 -35.281 -7.719 1 98.88 90 TYR A N 1
ATOM 667 C CA . TYR A 1 90 ? 4.688 -35.938 -8.711 1 98.88 90 TYR A CA 1
ATOM 668 C C . TYR A 1 90 ? 3.523 -36.656 -8.047 1 98.88 90 TYR A C 1
ATOM 670 O O . TYR A 1 90 ? 3.723 -37.469 -7.133 1 98.88 90 TYR A O 1
ATOM 678 N N . CYS A 1 91 ? 2.291 -36.375 -8.406 1 98.81 91 CYS A N 1
ATOM 679 C CA . CYS A 1 91 ? 1.089 -37.031 -7.91 1 98.81 91 CYS A CA 1
ATOM 680 C C . CYS A 1 91 ? 0.291 -37.625 -9.047 1 98.81 91 CYS A C 1
ATOM 682 O O . CYS A 1 91 ? 0.167 -37.031 -10.125 1 98.81 91 CYS A O 1
ATOM 684 N N . THR A 1 92 ? -0.218 -38.812 -8.859 1 98.69 92 THR A N 1
ATOM 685 C CA . THR A 1 92 ? -0.992 -39.531 -9.867 1 98.69 92 THR A CA 1
ATOM 686 C C . THR A 1 92 ? -2.084 -40.375 -9.227 1 98.69 92 THR A C 1
ATOM 688 O O . THR A 1 92 ? -1.958 -40.781 -8.07 1 98.69 92 THR A O 1
ATOM 691 N N . PRO A 1 93 ? -3.193 -40.562 -10 1 98.25 93 PRO A N 1
ATOM 692 C CA . PRO A 1 93 ? -4.223 -41.438 -9.453 1 98.25 93 PRO A CA 1
ATOM 693 C C . PRO A 1 93 ? -3.678 -42.812 -9.078 1 98.25 93 PRO A C 1
ATOM 695 O O . PRO A 1 93 ? -2.82 -43.344 -9.781 1 98.25 93 PRO A O 1
ATOM 698 N N . ALA A 1 94 ? -4.176 -43.312 -7.984 1 96.94 94 ALA A N 1
ATOM 699 C CA . ALA A 1 94 ? -3.736 -44.625 -7.535 1 96.94 94 ALA A CA 1
ATOM 700 C C . ALA A 1 94 ? -3.967 -45.688 -8.617 1 96.94 94 ALA A C 1
ATOM 702 O O . ALA A 1 94 ? -3.184 -46.625 -8.75 1 96.94 94 ALA A O 1
ATOM 703 N N . THR A 1 95 ? -5.031 -45.562 -9.305 1 96.25 95 THR A N 1
ATOM 704 C CA . THR A 1 95 ? -5.324 -46.344 -10.484 1 96.25 95 THR A CA 1
ATOM 705 C C . THR A 1 95 ? -5.348 -45.5 -11.742 1 96.25 95 THR A C 1
ATOM 707 O O . THR A 1 95 ? -6.402 -45 -12.141 1 96.25 95 THR A O 1
ATOM 710 N N . PRO A 1 96 ? -4.184 -45.438 -12.336 1 95.06 96 PRO A N 1
ATOM 711 C CA . PRO A 1 96 ? -4.082 -44.531 -13.477 1 95.06 96 PRO A CA 1
ATOM 712 C C . PRO A 1 96 ? -4.938 -44.969 -14.664 1 95.06 96 PRO A C 1
ATOM 714 O O . PRO A 1 96 ? -4.949 -46.125 -15.023 1 95.06 96 PRO A O 1
ATOM 717 N N . GLY A 1 97 ? -5.715 -44.062 -15.133 1 95.06 97 GLY A N 1
ATOM 718 C CA . GLY A 1 97 ? -6.441 -44.219 -16.375 1 95.06 97 GLY A CA 1
ATOM 719 C C . GLY A 1 97 ? -5.785 -43.469 -17.547 1 95.06 97 GLY A C 1
ATOM 720 O O . GLY A 1 97 ? -4.625 -43.094 -17.453 1 95.06 97 GLY A O 1
ATOM 721 N N . PRO A 1 98 ? -6.469 -43.375 -18.656 1 95.31 98 PRO A N 1
ATOM 722 C CA . PRO A 1 98 ? -5.895 -42.781 -19.859 1 95.31 98 PRO A CA 1
ATOM 723 C C . PRO A 1 98 ? -5.445 -41.344 -19.656 1 95.31 98 PRO A C 1
ATOM 725 O O . PRO A 1 98 ? -4.445 -40.906 -20.234 1 95.31 98 PRO A O 1
ATOM 728 N N . ARG A 1 99 ? -6.086 -40.594 -18.844 1 97.5 99 ARG A N 1
ATOM 729 C CA . ARG A 1 99 ? -5.781 -39.188 -18.641 1 97.5 99 ARG A CA 1
ATOM 730 C C . ARG A 1 99 ? -4.5 -39 -17.844 1 97.5 99 ARG A C 1
ATOM 732 O O . ARG A 1 99 ? -3.926 -37.906 -17.812 1 97.5 99 ARG A O 1
ATOM 739 N N . ALA A 1 100 ? -4.027 -40.031 -17.203 1 97.94 100 ALA A N 1
ATOM 740 C CA . ALA A 1 100 ? -2.852 -39.938 -16.344 1 97.94 100 ALA A CA 1
ATOM 741 C C . ALA A 1 100 ? -1.594 -39.656 -17.156 1 97.94 100 ALA A C 1
ATOM 743 O O . ALA A 1 100 ? -0.573 -39.25 -16.594 1 97.94 100 ALA A O 1
ATOM 744 N N . SER A 1 101 ? -1.67 -39.875 -18.453 1 97.81 101 SER A N 1
ATOM 745 C CA . SER A 1 101 ? -0.541 -39.594 -19.328 1 97.81 101 SER A CA 1
ATOM 746 C C . SER A 1 101 ? -0.454 -38.094 -19.641 1 97.81 101 SER A C 1
ATOM 748 O O . SER A 1 101 ? 0.536 -37.625 -20.219 1 97.81 101 SER A O 1
ATOM 750 N N . THR A 1 102 ? -1.503 -37.312 -19.266 1 98.69 102 THR A N 1
ATOM 751 C CA . THR A 1 102 ? -1.427 -35.844 -19.281 1 98.69 102 THR A CA 1
ATOM 752 C C . THR A 1 102 ? -0.871 -35.312 -17.969 1 98.69 102 THR A C 1
ATOM 754 O O . THR A 1 102 ? -1.425 -35.594 -16.891 1 98.69 102 THR A O 1
ATOM 757 N N . LEU A 1 103 ? 0.208 -34.594 -18.078 1 98.88 103 LEU A N 1
ATOM 758 C CA . LEU A 1 103 ? 0.871 -34.031 -16.906 1 98.88 103 LEU A CA 1
ATOM 759 C C . LEU A 1 103 ? 0.603 -32.531 -16.797 1 98.88 103 LEU A C 1
ATOM 761 O O . LEU A 1 103 ? 0.84 -31.781 -17.75 1 98.88 103 LEU A O 1
ATOM 765 N N . GLN A 1 104 ? 0.038 -32.125 -15.68 1 98.94 104 GLN A N 1
ATOM 766 C CA . GLN A 1 104 ? -0.064 -30.703 -15.375 1 98.94 104 GLN A CA 1
ATOM 767 C C . GLN A 1 104 ? 1.117 -30.234 -14.523 1 98.94 104 GLN A C 1
ATOM 769 O O . GLN A 1 104 ? 1.304 -30.703 -13.398 1 98.94 104 GLN A O 1
ATOM 774 N N . ILE A 1 105 ? 1.938 -29.375 -15.07 1 99 105 ILE A N 1
ATOM 775 C CA . ILE A 1 105 ? 3.023 -28.766 -14.305 1 99 105 ILE A CA 1
ATOM 776 C C . ILE A 1 105 ? 2.537 -27.484 -13.648 1 99 105 ILE A C 1
ATOM 778 O O . ILE A 1 105 ? 2.076 -26.562 -14.336 1 99 105 ILE A O 1
ATOM 782 N N . LEU A 1 106 ? 2.641 -27.453 -12.312 1 99 106 LEU A N 1
ATOM 783 C CA . LEU A 1 106 ? 2.006 -26.422 -11.5 1 99 106 LEU A CA 1
ATOM 784 C C . LEU A 1 106 ? 3.041 -25.438 -10.969 1 99 106 LEU A C 1
ATOM 786 O O . LEU A 1 106 ? 3.924 -25.812 -10.195 1 99 106 LEU A O 1
ATOM 790 N N . SER A 1 107 ? 2.936 -24.188 -11.383 1 98.94 107 SER A N 1
ATOM 791 C CA . SER A 1 107 ? 3.854 -23.141 -10.93 1 98.94 107 SER A CA 1
ATOM 792 C C . SER A 1 107 ? 3.162 -22.172 -9.984 1 98.94 107 SER A C 1
ATOM 794 O O . SER A 1 107 ? 2.227 -21.469 -10.375 1 98.94 107 SER A O 1
ATOM 796 N N . HIS A 1 108 ? 3.639 -22.141 -8.727 1 98.88 108 HIS A N 1
ATOM 797 C CA . HIS A 1 108 ? 3.039 -21.25 -7.73 1 98.88 108 HIS A CA 1
ATOM 798 C C . HIS A 1 108 ? 3.547 -19.828 -7.883 1 98.88 108 HIS A C 1
ATOM 800 O O . HIS A 1 108 ? 4.555 -19.578 -8.555 1 98.88 108 HIS A O 1
ATOM 806 N N . GLY A 1 109 ? 2.848 -18.891 -7.277 1 98.75 109 GLY A N 1
ATOM 807 C CA . GLY A 1 109 ? 3.164 -17.484 -7.375 1 98.75 109 GLY A CA 1
ATOM 808 C C . GLY A 1 109 ? 4.035 -16.984 -6.234 1 98.75 109 GLY A C 1
ATOM 809 O O . GLY A 1 109 ? 4.539 -17.781 -5.441 1 98.75 109 GLY A O 1
ATOM 810 N N . LEU A 1 110 ? 4.293 -15.672 -6.23 1 98.62 110 LEU A N 1
ATOM 811 C CA . LEU A 1 110 ? 5.035 -15.039 -5.145 1 98.62 110 LEU A CA 1
ATOM 812 C C . LEU A 1 110 ? 4.301 -15.203 -3.818 1 98.62 110 LEU A C 1
ATOM 814 O O . LEU A 1 110 ? 3.072 -15.109 -3.768 1 98.62 110 LEU A O 1
ATOM 818 N N . GLY A 1 111 ? 5.062 -15.43 -2.807 1 98.12 111 GLY A N 1
ATOM 819 C CA . GLY A 1 111 ? 4.488 -15.5 -1.474 1 98.12 111 GLY A CA 1
ATOM 820 C C . GLY A 1 111 ? 4.129 -16.922 -1.053 1 98.12 111 GLY A C 1
ATOM 821 O O . GLY A 1 111 ? 3.865 -17.172 0.124 1 98.12 111 GLY A O 1
ATOM 822 N N . PHE A 1 112 ? 4.164 -17.812 -1.995 1 97.81 112 PHE A N 1
ATOM 823 C CA . PHE A 1 112 ? 3.768 -19.203 -1.734 1 97.81 112 PHE A CA 1
ATOM 824 C C . PHE A 1 112 ? 4.918 -20.156 -2.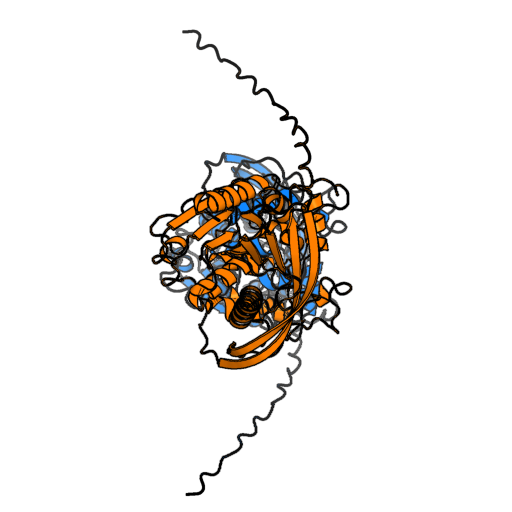021 1 97.81 112 PHE A C 1
ATOM 826 O O . PHE A 1 112 ? 5.98 -19.734 -2.488 1 97.81 112 PHE A O 1
ATOM 833 N N . ASN A 1 113 ? 4.754 -21.391 -1.613 1 98.31 113 ASN A N 1
ATOM 834 C CA . ASN A 1 113 ? 5.453 -22.562 -2.158 1 98.31 113 ASN A CA 1
ATOM 835 C C . ASN A 1 113 ? 4.488 -23.531 -2.836 1 98.31 113 ASN A C 1
ATOM 837 O O . ASN A 1 113 ? 3.326 -23.188 -3.07 1 98.31 113 ASN A O 1
ATOM 841 N N . ARG A 1 114 ? 4.918 -24.672 -3.215 1 98.5 114 ARG A N 1
ATOM 842 C CA . ARG A 1 114 ? 4.102 -25.578 -4.012 1 98.5 114 ARG A CA 1
ATOM 843 C C . ARG A 1 114 ? 2.865 -26.031 -3.24 1 98.5 114 ARG A C 1
ATOM 845 O O . ARG A 1 114 ? 1.905 -26.531 -3.83 1 98.5 114 ARG A O 1
ATOM 852 N N . SER A 1 115 ? 2.812 -25.828 -1.904 1 96.94 115 SER A N 1
ATOM 853 C CA . SER A 1 115 ? 1.655 -26.234 -1.115 1 96.94 115 SER A CA 1
ATOM 854 C C . SER A 1 115 ? 0.419 -25.422 -1.487 1 96.94 115 SER A C 1
ATOM 856 O O . SER A 1 115 ? -0.705 -25.797 -1.158 1 96.94 115 SER A O 1
ATOM 858 N N . TYR A 1 116 ? 0.635 -24.344 -2.18 1 98.5 116 TYR A N 1
ATOM 859 C CA . TYR A 1 116 ? -0.491 -23.594 -2.727 1 98.5 116 TYR A CA 1
ATOM 860 C C . TYR A 1 116 ? -1.419 -24.5 -3.521 1 98.5 116 TYR A C 1
ATOM 862 O O . TYR A 1 116 ? -2.637 -24.312 -3.518 1 98.5 116 TYR A O 1
ATOM 870 N N . TRP A 1 117 ? -0.903 -25.531 -4.168 1 98.81 117 TRP A N 1
ATOM 871 C CA . TRP A 1 117 ? -1.671 -26.406 -5.051 1 98.81 117 TRP A CA 1
ATOM 872 C C . TRP A 1 117 ? -2.285 -27.562 -4.273 1 98.81 117 TRP A C 1
ATOM 874 O O . TRP A 1 117 ? -3.133 -28.281 -4.797 1 98.81 117 TRP A O 1
ATOM 884 N N . ASP A 1 118 ? -1.801 -27.75 -3.105 1 98.19 118 ASP A N 1
ATOM 885 C CA . ASP A 1 118 ? -2.26 -28.812 -2.215 1 98.19 118 ASP A CA 1
ATOM 886 C C . ASP A 1 118 ? -2.395 -28.297 -0.78 1 98.19 118 ASP A C 1
ATOM 888 O O . ASP A 1 118 ? -1.743 -28.812 0.131 1 98.19 118 ASP A O 1
ATOM 892 N N . PHE A 1 119 ? -3.305 -27.359 -0.593 1 97.81 119 PHE A N 1
ATOM 893 C CA . PHE A 1 119 ? -3.461 -26.641 0.659 1 97.81 119 PHE A CA 1
ATOM 894 C C . PHE A 1 119 ? -4.469 -27.328 1.568 1 97.81 119 PHE A C 1
ATOM 896 O O . PHE A 1 119 ? -5.57 -27.672 1.137 1 97.81 119 PHE A O 1
ATOM 903 N N . TYR A 1 120 ? -4.105 -27.547 2.836 1 96 120 TYR A N 1
ATOM 904 C CA . TYR A 1 120 ? -4.961 -28.156 3.846 1 96 120 TYR A CA 1
ATOM 905 C C . TYR A 1 120 ? -4.855 -27.422 5.176 1 96 120 TYR A C 1
ATOM 907 O O . TYR A 1 120 ? -3.797 -26.891 5.516 1 96 120 TYR A O 1
ATOM 915 N N . LEU A 1 121 ? -5.914 -27.406 5.867 1 95.94 121 LEU A N 1
ATOM 916 C CA . LEU A 1 121 ? -5.891 -26.953 7.258 1 95.94 121 LEU A CA 1
ATOM 917 C C . LEU A 1 121 ? -5.52 -28.109 8.188 1 95.94 121 LEU A C 1
ATOM 919 O O . LEU A 1 121 ? -6.062 -29.203 8.062 1 95.94 121 LEU A O 1
ATOM 923 N N . PRO A 1 122 ? -4.66 -27.828 9.117 1 93.69 122 PRO A N 1
ATOM 924 C CA . PRO A 1 122 ? -4.285 -28.891 10.047 1 93.69 122 PRO A CA 1
ATOM 925 C C . PRO A 1 122 ? -5.484 -29.453 10.812 1 93.69 122 PRO A C 1
ATOM 927 O O . PRO A 1 122 ? -5.508 -30.641 11.141 1 93.69 122 PRO A O 1
ATOM 930 N N . SER A 1 123 ? -6.488 -28.625 11.055 1 93.19 123 SER A N 1
ATOM 931 C CA . SER A 1 123 ? -7.664 -29.031 11.82 1 93.19 123 SER A CA 1
ATOM 932 C C . SER A 1 123 ? -8.68 -29.75 10.945 1 93.19 123 SER A C 1
ATOM 934 O O . SER A 1 123 ? -9.625 -30.359 11.453 1 93.19 123 SER A O 1
ATOM 936 N N . LYS A 1 124 ? -8.508 -29.641 9.656 1 92.88 124 LYS A N 1
ATOM 937 C CA . LYS A 1 124 ? -9.414 -30.266 8.695 1 92.88 124 LYS A CA 1
ATOM 938 C C . LYS A 1 124 ? -8.641 -31.031 7.629 1 92.88 124 LYS A C 1
ATOM 940 O O . LYS A 1 124 ? -8.805 -30.781 6.434 1 92.88 124 LYS A O 1
ATOM 945 N N . ARG A 1 125 ? -8 -32.062 7.984 1 88.31 125 ARG A N 1
ATOM 946 C CA . ARG A 1 125 ? -7.039 -32.75 7.125 1 88.31 125 ARG A CA 1
ATOM 947 C C . ARG A 1 125 ? -7.754 -33.531 6.047 1 88.31 125 ARG A C 1
ATOM 949 O O . ARG A 1 125 ? -7.148 -33.906 5.027 1 88.31 125 ARG A O 1
ATOM 956 N N . ASN A 1 126 ? -9.016 -33.812 6.23 1 89.81 126 ASN A N 1
ATOM 957 C CA . ASN A 1 126 ? -9.758 -34.594 5.27 1 89.81 126 ASN A CA 1
ATOM 958 C C . ASN A 1 126 ? -10.617 -33.75 4.352 1 89.81 126 ASN A C 1
ATOM 960 O O . ASN A 1 126 ? -11.406 -34.25 3.562 1 89.81 126 ASN A O 1
ATOM 964 N N . ASP A 1 127 ? -10.469 -32.531 4.523 1 94.19 127 ASP A N 1
ATOM 965 C CA . ASP A 1 127 ? -11.164 -31.578 3.645 1 94.19 127 ASP A CA 1
ATOM 966 C C . ASP A 1 127 ? -10.234 -31.062 2.545 1 94.19 127 ASP A C 1
ATOM 968 O O . ASP A 1 127 ? -9.344 -30.266 2.807 1 94.19 127 ASP A O 1
ATOM 972 N N . ALA A 1 128 ? -10.477 -31.5 1.316 1 96.81 128 ALA A N 1
ATOM 973 C CA . ALA A 1 128 ? -9.578 -31.203 0.201 1 96.81 128 ALA A CA 1
ATOM 974 C C . ALA A 1 128 ? -10.078 -30 -0.59 1 96.81 128 ALA A C 1
ATOM 976 O O . ALA A 1 128 ? -9.742 -29.828 -1.767 1 96.81 128 ALA A O 1
ATOM 977 N N . GLN A 1 129 ? -10.875 -29.172 0.042 1 96.19 129 GLN A N 1
ATOM 978 C CA . GLN A 1 129 ? -11.531 -28.047 -0.626 1 96.19 129 GLN A CA 1
ATOM 979 C C . GLN A 1 129 ? -10.5 -27.109 -1.251 1 96.19 129 GLN A C 1
ATOM 981 O O . GLN A 1 129 ? -10.766 -26.484 -2.281 1 96.19 129 GLN A O 1
ATOM 986 N N . TYR A 1 130 ? -9.305 -27.031 -0.67 1 98.19 130 TYR A N 1
ATOM 987 C CA . TYR A 1 130 ? -8.328 -26.047 -1.113 1 98.19 130 TYR A CA 1
ATOM 988 C C . TYR A 1 130 ? -7.199 -26.719 -1.892 1 98.19 130 TYR A C 1
ATOM 990 O O . TYR A 1 130 ? -6.164 -26.094 -2.156 1 98.19 130 TYR A O 1
ATOM 998 N N . SER A 1 131 ? -7.363 -27.953 -2.256 1 98.69 131 SER A N 1
ATOM 999 C CA . SER A 1 131 ? -6.324 -28.703 -2.959 1 98.69 131 SER A CA 1
ATOM 1000 C C . SER A 1 131 ? -6.668 -28.875 -4.434 1 98.69 131 SER A C 1
ATOM 1002 O O . SER A 1 131 ? -7.52 -29.703 -4.789 1 98.69 131 SER A O 1
ATOM 1004 N N . TYR A 1 132 ? -6.004 -28.141 -5.297 1 98.88 132 TYR A N 1
ATOM 1005 C CA . TYR A 1 132 ? -6.133 -28.344 -6.734 1 98.88 132 TYR A CA 1
ATOM 1006 C C . TYR A 1 132 ? -5.652 -29.734 -7.141 1 98.88 132 TYR A C 1
ATOM 1008 O O . TYR A 1 132 ? -6.25 -30.375 -8.008 1 98.88 132 TYR A O 1
ATOM 1016 N N . ILE A 1 133 ? -4.613 -30.234 -6.543 1 98.88 133 ILE A N 1
ATOM 1017 C CA . ILE A 1 133 ? -4.039 -31.547 -6.859 1 98.88 133 ILE A CA 1
ATOM 1018 C C . ILE A 1 133 ? -5.078 -32.625 -6.605 1 98.88 133 ILE A C 1
ATOM 1020 O O . ILE A 1 133 ? -5.223 -33.562 -7.41 1 98.88 133 ILE A O 1
ATOM 1024 N N . ASN A 1 134 ? -5.809 -32.5 -5.488 1 98.69 134 ASN A N 1
ATOM 1025 C CA . ASN A 1 134 ? -6.891 -33.438 -5.227 1 98.69 134 ASN A CA 1
ATOM 1026 C C . ASN A 1 134 ? -7.895 -33.469 -6.375 1 98.69 134 ASN A C 1
ATOM 1028 O O . ASN A 1 134 ? -8.281 -34.562 -6.836 1 98.69 134 ASN A O 1
ATOM 1032 N N . SER A 1 135 ? -8.297 -32.312 -6.824 1 98.69 135 SER A N 1
ATOM 1033 C CA . SER A 1 135 ? -9.289 -32.219 -7.891 1 98.69 135 SER A CA 1
ATOM 1034 C C . SER A 1 135 ? -8.734 -32.75 -9.211 1 98.69 135 SER A C 1
ATOM 1036 O O . SER A 1 135 ? -9.422 -33.469 -9.938 1 98.69 135 SER A O 1
ATOM 1038 N N . ALA A 1 136 ? -7.52 -32.406 -9.523 1 98.88 136 ALA A N 1
ATOM 1039 C CA . ALA A 1 136 ? -6.895 -32.812 -10.781 1 98.88 136 ALA A CA 1
ATOM 1040 C C . ALA A 1 136 ? -6.703 -34.312 -10.836 1 98.88 136 ALA A C 1
ATOM 1042 O O . ALA A 1 136 ? -7.016 -34.969 -11.844 1 98.88 136 ALA A O 1
ATOM 1043 N N . THR A 1 137 ? -6.191 -34.906 -9.766 1 98.75 137 THR A N 1
ATOM 1044 C CA . THR A 1 137 ? -5.988 -36.344 -9.734 1 98.75 137 THR A CA 1
ATOM 1045 C C . THR A 1 137 ? -7.328 -37.094 -9.695 1 98.75 137 THR A C 1
ATOM 1047 O O . THR A 1 137 ? -7.465 -38.188 -10.273 1 98.75 137 THR A O 1
ATOM 1050 N N . GLY A 1 138 ? -8.289 -36.469 -9.023 1 98 138 GLY A N 1
ATOM 1051 C CA . GLY A 1 138 ? -9.641 -37.031 -9.047 1 98 138 GLY A CA 1
ATOM 1052 C C . GLY A 1 138 ? -10.234 -37.062 -10.445 1 98 138 GLY A C 1
ATOM 1053 O O . GLY A 1 138 ? -11.039 -37.969 -10.75 1 98 138 GLY A O 1
ATOM 1054 N N . ALA A 1 139 ? -9.852 -36.125 -11.25 1 98.25 139 ALA A N 1
ATOM 1055 C CA . ALA A 1 139 ? -10.312 -36.094 -12.641 1 98.25 139 ALA A CA 1
ATOM 1056 C C . ALA A 1 139 ? -9.461 -37 -13.531 1 98.25 139 ALA A C 1
ATOM 1058 O O . ALA A 1 139 ? -9.742 -37.125 -14.727 1 98.25 139 ALA A O 1
ATOM 1059 N N . GLY A 1 140 ? -8.383 -37.562 -12.961 1 98.5 140 GLY A N 1
ATOM 1060 C CA . GLY A 1 140 ? -7.621 -38.594 -13.664 1 98.5 140 GLY A CA 1
ATOM 1061 C C . GLY A 1 140 ? -6.266 -38.094 -14.141 1 98.5 140 GLY A C 1
ATOM 1062 O O . GLY A 1 140 ? -5.488 -38.875 -14.703 1 98.5 140 GLY A O 1
ATOM 1063 N N . TYR A 1 141 ? -5.926 -36.875 -13.883 1 98.81 141 TYR A N 1
ATOM 1064 C CA . TYR A 1 141 ? -4.684 -36.281 -14.391 1 98.81 141 TYR A CA 1
ATOM 1065 C C . TYR A 1 141 ? -3.535 -36.531 -13.414 1 98.81 141 TYR A C 1
ATOM 1067 O O . TYR A 1 141 ? -3.762 -36.781 -12.227 1 98.81 141 TYR A O 1
ATOM 1075 N N . SER A 1 142 ? -2.344 -36.5 -13.914 1 98.88 142 SER A N 1
ATOM 1076 C CA . SER A 1 142 ? -1.15 -36.406 -13.078 1 98.88 142 SER A CA 1
ATOM 1077 C C . SER A 1 142 ? -0.69 -34.969 -12.938 1 98.88 142 SER A C 1
ATOM 1079 O O . SER A 1 142 ? -0.958 -34.156 -13.812 1 98.88 142 SER A O 1
ATOM 1081 N N . THR A 1 143 ? -0.049 -34.656 -11.82 1 98.94 143 THR A N 1
ATOM 1082 C CA . THR A 1 143 ? 0.464 -33.312 -11.602 1 98.94 143 THR A CA 1
ATOM 1083 C C . THR A 1 143 ? 1.93 -33.375 -11.18 1 98.94 143 THR A C 1
ATOM 1085 O O . THR A 1 143 ? 2.385 -34.344 -10.602 1 98.94 143 THR A O 1
ATOM 1088 N N . LEU A 1 144 ? 2.654 -32.375 -11.555 1 98.94 144 LEU A N 1
ATOM 1089 C CA . LEU A 1 144 ? 3.994 -32.094 -11.055 1 98.94 144 LEU A CA 1
ATOM 1090 C C . LEU A 1 144 ? 4.07 -30.672 -10.5 1 98.94 144 LEU A C 1
ATOM 1092 O O . LEU A 1 144 ? 4.09 -29.703 -11.266 1 98.94 144 LEU A O 1
ATOM 1096 N N . SER A 1 145 ? 4.039 -30.578 -9.219 1 98.94 145 SER A N 1
ATOM 1097 C CA . SER A 1 145 ? 4.289 -29.297 -8.57 1 98.94 145 SER A CA 1
ATOM 1098 C C . SER A 1 145 ? 5.742 -29.172 -8.133 1 98.94 145 SER A C 1
ATOM 1100 O O . SER A 1 145 ? 6.434 -30.172 -7.957 1 98.94 145 SER A O 1
ATOM 1102 N N . TYR A 1 146 ? 6.246 -27.938 -8.047 1 98.94 146 TYR A N 1
ATOM 1103 C CA . TYR A 1 146 ? 7.621 -27.703 -7.625 1 98.94 146 TYR A CA 1
ATOM 1104 C C . TYR A 1 146 ? 7.746 -26.406 -6.844 1 98.94 146 TYR A C 1
ATOM 1106 O O . TYR A 1 146 ? 6.863 -25.547 -6.906 1 98.94 146 TYR A O 1
ATOM 1114 N N . ASN A 1 147 ? 8.766 -26.359 -5.961 1 98.94 147 ASN A N 1
ATOM 1115 C CA . ASN A 1 147 ? 9.156 -25.078 -5.352 1 98.94 147 ASN A CA 1
ATOM 1116 C C . ASN A 1 147 ? 10.047 -24.266 -6.281 1 98.94 147 ASN A C 1
ATOM 1118 O O . ASN A 1 147 ? 11.109 -24.75 -6.703 1 98.94 147 ASN A O 1
ATOM 1122 N N . ARG A 1 148 ? 9.594 -23.125 -6.621 1 98.94 148 ARG A N 1
ATOM 1123 C CA . ARG A 1 148 ? 10.383 -22.25 -7.48 1 98.94 148 ARG A CA 1
ATOM 1124 C C . ARG A 1 148 ? 11.742 -21.938 -6.863 1 98.94 148 ARG A C 1
ATOM 1126 O O . ARG A 1 148 ? 11.961 -22.203 -5.68 1 98.94 148 ARG A O 1
ATOM 1133 N N . LEU A 1 149 ? 12.57 -21.484 -7.73 1 98.56 149 LEU A N 1
ATOM 1134 C CA . LEU A 1 149 ? 13.898 -21.062 -7.281 1 98.56 149 LEU A CA 1
ATOM 1135 C C . LEU A 1 149 ? 13.789 -20.062 -6.129 1 98.56 149 LEU A C 1
ATOM 1137 O O . LEU A 1 149 ? 13 -19.125 -6.184 1 98.56 149 LEU A O 1
ATOM 1141 N N . GLY A 1 150 ? 14.523 -20.359 -5.055 1 98.31 150 GLY A N 1
ATOM 1142 C CA . GLY A 1 150 ? 14.492 -19.484 -3.891 1 98.31 150 GLY A CA 1
ATOM 1143 C C . GLY A 1 150 ? 13.555 -19.969 -2.805 1 98.31 150 GLY A C 1
ATOM 1144 O O . GLY A 1 150 ? 13.531 -19.406 -1.704 1 98.31 150 GLY A O 1
ATOM 1145 N N . ILE A 1 151 ? 12.828 -21.031 -3.092 1 98.62 151 ILE A N 1
ATOM 1146 C CA . ILE A 1 151 ? 11.898 -21.609 -2.127 1 98.62 151 ILE A CA 1
ATOM 1147 C C . ILE A 1 151 ? 12.414 -22.984 -1.686 1 98.62 151 ILE A C 1
ATOM 1149 O O . ILE A 1 151 ? 12.477 -23.922 -2.488 1 98.62 151 ILE A O 1
ATOM 1153 N N . GLU A 1 152 ? 12.781 -23.141 -0.446 1 97.81 152 GLU A N 1
ATOM 1154 C CA . GLU A 1 152 ? 13.32 -24.391 0.058 1 97.81 152 GLU A CA 1
ATOM 1155 C C . GLU A 1 152 ? 12.305 -25.531 -0.087 1 97.81 152 GLU A C 1
ATOM 1157 O O . GLU A 1 152 ? 11.094 -25.297 -0.018 1 97.81 152 GLU A O 1
ATOM 1162 N N . PRO A 1 153 ? 12.742 -26.719 -0.38 1 97.94 153 PRO A N 1
ATOM 1163 C CA . PRO A 1 153 ? 14.148 -27.125 -0.363 1 97.94 153 PRO A CA 1
ATOM 1164 C C . PRO A 1 153 ? 14.852 -26.891 -1.697 1 97.94 153 PRO A C 1
ATOM 1166 O O . PRO A 1 153 ? 15.977 -27.359 -1.902 1 97.94 153 PRO A O 1
ATOM 1169 N N . SER A 1 154 ? 14.195 -26.219 -2.699 1 98.81 154 SER A N 1
ATOM 1170 C CA . SER A 1 154 ? 14.93 -25.797 -3.891 1 98.81 154 SER A CA 1
ATOM 1171 C C . SER A 1 154 ? 16.094 -24.875 -3.527 1 98.81 154 SER A C 1
ATOM 1173 O O . SER A 1 154 ? 16.125 -24.328 -2.424 1 98.81 154 SER A O 1
ATOM 1175 N N . THR A 1 155 ? 17 -24.703 -4.492 1 98.75 155 THR A N 1
ATOM 1176 C CA . THR A 1 155 ? 18.188 -23.859 -4.297 1 98.75 155 THR A CA 1
ATOM 1177 C C . THR A 1 155 ? 17.781 -22.453 -3.865 1 98.75 155 THR A C 1
ATOM 1179 O O . THR A 1 155 ? 16.953 -21.812 -4.512 1 98.75 155 THR A O 1
ATOM 1182 N N . ILE A 1 156 ? 18.344 -22.031 -2.715 1 98.62 156 ILE A N 1
ATOM 1183 C CA . ILE A 1 156 ? 18.234 -20.625 -2.326 1 98.62 156 ILE A CA 1
ATOM 1184 C C . ILE A 1 156 ? 19.344 -19.812 -2.992 1 98.62 156 ILE A C 1
ATOM 1186 O O . ILE A 1 156 ? 20.406 -19.609 -2.4 1 98.62 156 ILE A O 1
ATOM 1190 N N . ALA A 1 157 ? 19.062 -19.406 -4.184 1 98.5 157 ALA A N 1
ATOM 1191 C CA . ALA A 1 157 ? 20.047 -18.703 -5.004 1 98.5 157 ALA A CA 1
ATOM 1192 C C . ALA A 1 157 ? 20.109 -17.219 -4.637 1 98.5 157 ALA A C 1
ATOM 1194 O O . ALA A 1 157 ? 19.438 -16.781 -3.699 1 98.5 157 ALA A O 1
ATOM 1195 N N . ASP A 1 158 ? 21.031 -16.469 -5.305 1 98.31 158 ASP A N 1
ATOM 1196 C CA . ASP A 1 158 ? 21.188 -15.039 -5.047 1 98.31 158 ASP A CA 1
ATOM 1197 C C . ASP A 1 158 ? 19.906 -14.281 -5.406 1 98.31 158 ASP A C 1
ATOM 1199 O O . ASP A 1 158 ? 19.453 -14.336 -6.547 1 98.31 158 ASP A O 1
ATOM 1203 N N . PRO A 1 159 ? 19.344 -13.617 -4.438 1 98.56 159 PRO A N 1
ATOM 1204 C CA . PRO A 1 159 ? 18.047 -12.977 -4.648 1 98.56 159 PRO A CA 1
ATOM 1205 C C . PRO A 1 159 ? 18.141 -11.703 -5.484 1 98.56 159 PRO A C 1
ATOM 1207 O O . PRO A 1 159 ? 17.125 -11.055 -5.766 1 98.56 159 PRO A O 1
ATOM 1210 N N . TYR A 1 160 ? 19.328 -11.273 -5.891 1 97.38 160 TYR A N 1
ATOM 1211 C CA . TYR A 1 160 ? 19.531 -10.094 -6.715 1 97.38 160 TYR A CA 1
ATOM 1212 C C . TYR A 1 160 ? 19.812 -10.477 -8.164 1 97.38 160 TYR A C 1
ATOM 1214 O O . TYR A 1 160 ? 19.156 -10 -9.086 1 97.38 160 TYR A O 1
ATOM 1222 N N . THR A 1 161 ? 20.719 -11.461 -8.375 1 96.19 161 THR A N 1
ATOM 1223 C CA . THR A 1 161 ? 21.281 -11.656 -9.703 1 96.19 161 THR A CA 1
ATOM 1224 C C . THR A 1 161 ? 20.859 -13.008 -10.281 1 96.19 161 THR A C 1
ATOM 1226 O O . THR A 1 161 ? 20.984 -13.242 -11.484 1 96.19 161 THR A O 1
ATOM 1229 N N . GLU A 1 162 ? 20.359 -13.867 -9.422 1 98.44 162 GLU A N 1
ATOM 1230 C CA . GLU A 1 162 ? 20.062 -15.203 -9.922 1 98.44 162 GLU A CA 1
ATOM 1231 C C . GLU A 1 162 ? 18.562 -15.461 -9.922 1 98.44 162 GLU A C 1
ATOM 1233 O O . GLU A 1 162 ? 18 -15.93 -10.914 1 98.44 162 GLU A O 1
ATOM 1238 N N . ILE A 1 163 ? 17.906 -15.219 -8.805 1 98.75 163 ILE A N 1
ATOM 1239 C CA . ILE A 1 163 ? 16.453 -15.43 -8.758 1 98.75 163 ILE A CA 1
ATOM 1240 C C . ILE A 1 163 ? 15.75 -14.297 -9.5 1 98.75 163 ILE A C 1
ATOM 1242 O O . ILE A 1 163 ? 15.242 -13.359 -8.875 1 98.75 163 ILE A O 1
ATOM 1246 N N . GLN A 1 164 ? 15.742 -14.375 -10.805 1 98.38 164 GLN A N 1
ATOM 1247 C CA . GLN A 1 164 ? 15.125 -13.422 -11.727 1 98.38 164 GLN A CA 1
ATOM 1248 C C . GLN A 1 164 ? 14.164 -14.125 -12.68 1 98.38 164 GLN A C 1
ATOM 1250 O O . GLN A 1 164 ? 14.188 -15.352 -12.797 1 98.38 164 GLN A O 1
ATOM 1255 N N . GLY A 1 165 ? 13.328 -13.336 -13.344 1 98.19 165 GLY A N 1
ATOM 1256 C CA . GLY A 1 165 ? 12.266 -13.852 -14.188 1 98.19 165 GLY A CA 1
ATOM 1257 C C . GLY A 1 165 ? 12.766 -14.789 -15.273 1 98.19 165 GLY A C 1
ATOM 1258 O O . GLY A 1 165 ? 12.312 -15.938 -15.359 1 98.19 165 GLY A O 1
ATOM 1259 N N . PHE A 1 166 ? 13.75 -14.406 -15.992 1 97.94 166 PHE A N 1
ATOM 1260 C CA . PHE A 1 166 ? 14.219 -15.211 -17.109 1 97.94 166 PHE A CA 1
ATOM 1261 C C . PHE A 1 166 ? 14.922 -16.469 -16.625 1 97.94 166 PHE A C 1
ATOM 1263 O O . PHE A 1 166 ? 14.867 -17.516 -17.281 1 97.94 166 PHE A O 1
ATOM 1270 N N . VAL A 1 167 ? 15.523 -16.359 -15.484 1 98.81 167 VAL A N 1
ATOM 1271 C CA . VAL A 1 167 ? 16.141 -17.547 -14.906 1 98.81 167 VAL A CA 1
ATOM 1272 C C . VAL A 1 167 ? 15.07 -18.547 -14.5 1 98.81 167 VAL A C 1
ATOM 1274 O O . VAL A 1 167 ? 15.195 -19.75 -14.758 1 98.81 167 VAL A O 1
ATOM 1277 N N . GLU A 1 168 ? 14.062 -18.078 -13.875 1 98.94 168 GLU A N 1
ATOM 1278 C CA . GLU A 1 168 ? 12.977 -18.953 -13.453 1 98.94 168 GLU A CA 1
ATOM 1279 C C . GLU A 1 168 ? 12.242 -19.547 -14.656 1 98.94 168 GLU A C 1
ATOM 1281 O O . GLU A 1 168 ? 11.789 -20.688 -14.609 1 98.94 168 GLU A O 1
ATOM 1286 N N . VAL A 1 169 ? 12.078 -18.75 -15.734 1 98.88 169 VAL A N 1
ATOM 1287 C CA . VAL A 1 169 ? 11.531 -19.281 -16.969 1 98.88 169 VAL A CA 1
ATOM 1288 C C . VAL A 1 169 ? 12.43 -20.406 -17.484 1 98.88 169 VAL A C 1
ATOM 1290 O O . VAL A 1 169 ? 11.953 -21.469 -17.875 1 98.88 169 VAL A O 1
ATOM 1293 N N . ALA A 1 170 ? 13.734 -20.172 -17.453 1 98.88 170 ALA A N 1
ATOM 1294 C CA . ALA A 1 170 ? 14.688 -21.172 -17.906 1 98.88 170 ALA A CA 1
ATOM 1295 C C . ALA A 1 170 ? 14.609 -22.438 -17.062 1 98.88 170 ALA A C 1
ATOM 1297 O O . ALA A 1 170 ? 14.758 -23.547 -17.562 1 98.88 170 ALA A O 1
ATOM 1298 N N . VAL A 1 171 ? 14.445 -22.25 -15.766 1 98.94 171 VAL A N 1
ATOM 1299 C CA . VAL A 1 171 ? 14.289 -23.391 -14.867 1 98.94 171 VAL A CA 1
ATOM 1300 C C . VAL A 1 171 ? 13.039 -24.172 -15.25 1 98.94 171 VAL A C 1
ATOM 1302 O O . VAL A 1 171 ? 13.07 -25.406 -15.312 1 98.94 171 VAL A O 1
ATOM 1305 N N . LEU A 1 172 ? 11.922 -23.516 -15.484 1 98.94 172 LEU A N 1
ATOM 1306 C CA . LEU A 1 172 ? 10.688 -24.172 -15.883 1 98.94 172 LEU A CA 1
ATOM 1307 C C . LEU A 1 172 ? 10.859 -24.906 -17.219 1 98.94 172 LEU A C 1
ATOM 1309 O O . LEU A 1 172 ? 10.406 -26.031 -17.375 1 98.94 172 LEU A O 1
ATOM 1313 N N . VAL A 1 173 ? 11.523 -24.266 -18.172 1 98.88 173 VAL A N 1
ATOM 1314 C CA . VAL A 1 173 ? 11.828 -24.859 -19.469 1 98.88 173 VAL A CA 1
ATOM 1315 C C . VAL A 1 173 ? 12.688 -26.109 -19.266 1 98.88 173 VAL A C 1
ATOM 1317 O O . VAL A 1 173 ? 12.398 -27.172 -19.828 1 98.88 173 VAL A O 1
ATOM 1320 N N . GLY A 1 174 ? 13.727 -25.906 -18.469 1 98.88 174 GLY A N 1
ATOM 1321 C CA . GLY A 1 174 ? 14.617 -27.031 -18.203 1 98.88 174 GLY A CA 1
ATOM 1322 C C . GLY A 1 174 ? 13.922 -28.203 -17.531 1 98.88 174 GLY A C 1
ATOM 1323 O O . GLY A 1 174 ? 14.109 -29.359 -17.938 1 98.88 174 GLY A O 1
ATOM 1324 N N . LEU A 1 175 ? 13.141 -27.922 -16.5 1 98.94 175 LEU A N 1
ATOM 1325 C CA . LEU A 1 175 ? 12.391 -28.953 -15.805 1 98.94 175 LEU A CA 1
ATOM 1326 C C . LEU A 1 175 ? 11.453 -29.688 -16.766 1 98.94 175 LEU A C 1
ATOM 1328 O O . LEU A 1 175 ? 11.391 -30.922 -16.75 1 98.94 175 LEU A O 1
ATOM 1332 N N . THR A 1 176 ? 10.742 -28.984 -17.609 1 98.94 176 THR A N 1
ATOM 1333 C CA . THR A 1 176 ? 9.805 -29.547 -18.578 1 98.94 176 THR A CA 1
ATOM 1334 C C . THR A 1 176 ? 10.531 -30.406 -19.609 1 98.94 176 THR A C 1
ATOM 1336 O O . THR A 1 176 ? 10.062 -31.5 -19.969 1 98.94 176 THR A O 1
ATOM 1339 N N . THR A 1 177 ? 11.664 -29.922 -20.078 1 98.88 177 THR A N 1
ATOM 1340 C CA . THR A 1 177 ? 12.469 -30.656 -21.047 1 98.88 177 THR A CA 1
ATOM 1341 C C . THR A 1 177 ? 12.906 -32 -20.469 1 98.88 177 THR A C 1
ATOM 1343 O O . THR A 1 177 ? 12.805 -33.031 -21.141 1 98.88 177 THR A O 1
ATOM 1346 N N . LEU A 1 178 ? 13.391 -31.953 -19.234 1 98.81 178 LEU A N 1
ATOM 1347 C CA . LEU A 1 178 ? 13.852 -33.188 -18.578 1 98.81 178 LEU A CA 1
ATOM 1348 C C . LEU A 1 178 ? 12.711 -34.188 -18.438 1 98.81 178 LEU A C 1
ATOM 1350 O O . LEU A 1 178 ? 12.891 -35.375 -18.672 1 98.81 178 LEU A O 1
ATOM 1354 N N . VAL A 1 179 ? 11.531 -33.688 -18.094 1 98.75 179 VAL A N 1
ATOM 1355 C CA . VAL A 1 179 ? 10.359 -34.562 -17.906 1 98.75 179 VAL A CA 1
ATOM 1356 C C . VAL A 1 179 ? 9.93 -35.156 -19.234 1 98.75 179 VAL A C 1
ATOM 1358 O O . VAL A 1 179 ? 9.695 -36.375 -19.312 1 98.75 179 VAL A O 1
ATOM 1361 N N . ARG A 1 180 ? 9.852 -34.406 -20.281 1 98.62 180 ARG A N 1
ATOM 1362 C CA . ARG A 1 180 ? 9.414 -34.875 -21.594 1 98.62 180 ARG A CA 1
ATOM 1363 C C . ARG A 1 180 ? 10.414 -35.875 -22.172 1 98.62 180 ARG A C 1
ATOM 1365 O O . ARG A 1 180 ? 10.023 -36.781 -22.906 1 98.62 180 ARG A O 1
ATOM 1372 N N . ALA A 1 181 ? 11.672 -35.719 -21.812 1 98.31 181 ALA A N 1
ATOM 1373 C CA . ALA A 1 181 ? 12.719 -36.562 -22.359 1 98.31 181 ALA A CA 1
ATOM 1374 C C . ALA A 1 181 ? 12.828 -37.875 -21.547 1 98.31 181 ALA A C 1
ATOM 1376 O O . ALA A 1 181 ? 13.578 -38.781 -21.922 1 98.31 181 ALA A O 1
ATOM 1377 N N . GLY A 1 182 ? 12.148 -37.938 -20.469 1 98.31 182 GLY A N 1
ATOM 1378 C CA . GLY A 1 182 ? 12.227 -39.094 -19.625 1 98.31 182 GLY A CA 1
ATOM 1379 C C . GLY A 1 182 ? 13.445 -39.125 -18.719 1 98.31 182 GLY A C 1
ATOM 1380 O O . GLY A 1 182 ? 13.883 -40.188 -18.266 1 98.31 182 GLY A O 1
ATOM 1381 N N . ASN A 1 183 ? 13.961 -37.938 -18.453 1 98.19 183 ASN A N 1
ATOM 1382 C CA . ASN A 1 183 ? 15.195 -37.844 -17.688 1 98.19 183 ASN A CA 1
ATOM 1383 C C . ASN A 1 183 ? 14.914 -37.531 -16.219 1 98.19 183 ASN A C 1
ATOM 1385 O O . ASN A 1 183 ? 15.82 -37.156 -15.469 1 98.19 183 ASN A O 1
ATOM 1389 N N . VAL A 1 184 ? 13.68 -37.594 -15.781 1 98.44 184 VAL A N 1
ATOM 1390 C CA . VAL A 1 184 ? 13.266 -37.594 -14.383 1 98.44 184 VAL A CA 1
ATOM 1391 C C . VAL A 1 184 ? 12.641 -38.938 -14.023 1 98.44 184 VAL A C 1
ATOM 1393 O O . VAL A 1 184 ? 11.461 -39.156 -14.305 1 98.44 184 VAL A O 1
ATOM 1396 N N . THR A 1 185 ? 13.312 -39.75 -13.336 1 97.5 185 THR A N 1
ATOM 1397 C CA . THR A 1 185 ? 12.984 -41.156 -13.172 1 97.5 185 THR A CA 1
ATOM 1398 C C . THR A 1 185 ? 11.664 -41.312 -12.422 1 97.5 185 THR A C 1
ATOM 1400 O O . THR A 1 185 ? 10.945 -42.281 -12.625 1 97.5 185 THR A O 1
ATOM 1403 N N . GLN A 1 186 ? 11.352 -40.344 -11.578 1 97.69 186 GLN A N 1
ATOM 1404 C CA . GLN A 1 186 ? 10.172 -40.438 -10.734 1 97.69 186 GLN A CA 1
ATOM 1405 C C . GLN A 1 186 ? 8.906 -40.094 -11.508 1 97.69 186 GLN A C 1
ATOM 1407 O O . GLN A 1 186 ? 7.793 -40.344 -11.031 1 97.69 186 GLN A O 1
ATOM 1412 N N . VAL A 1 187 ? 9.016 -39.594 -12.734 1 98.5 187 VAL A N 1
ATOM 1413 C CA . VAL A 1 187 ? 7.875 -39.094 -13.516 1 98.5 187 VAL A CA 1
ATOM 1414 C C . VAL A 1 187 ? 7.797 -39.875 -14.836 1 98.5 187 VAL A C 1
ATOM 1416 O O . VAL A 1 187 ? 8.703 -39.781 -15.664 1 98.5 187 VAL A O 1
ATOM 1419 N N . PRO A 1 188 ? 6.742 -40.656 -15.055 1 98.06 188 PRO A N 1
ATOM 1420 C CA . PRO A 1 188 ? 6.578 -41.25 -16.375 1 98.06 188 PRO A CA 1
ATOM 1421 C C . PRO A 1 188 ? 6.574 -40.219 -17.5 1 98.06 188 PRO A C 1
ATOM 1423 O O . PRO A 1 188 ? 6.094 -39.094 -17.312 1 98.06 188 PRO A O 1
ATOM 1426 N N . VAL A 1 189 ? 7.141 -40.594 -18.703 1 98.5 189 VAL A N 1
ATOM 1427 C CA . VAL A 1 189 ? 7.125 -39.688 -19.844 1 98.5 189 VAL A CA 1
ATOM 1428 C C . VAL A 1 189 ? 5.684 -39.344 -20.219 1 98.5 189 VAL A C 1
ATOM 1430 O O . VAL A 1 189 ? 4.898 -40.25 -20.547 1 98.5 189 VAL A O 1
ATOM 1433 N N . PRO A 1 190 ? 5.309 -38.156 -20.172 1 98.62 190 PRO A N 1
ATOM 1434 C CA . PRO A 1 190 ? 3.922 -37.781 -20.469 1 98.62 190 PRO A CA 1
ATOM 1435 C C . PRO A 1 190 ? 3.625 -37.75 -21.969 1 98.62 190 PRO A C 1
ATOM 1437 O O . PRO A 1 190 ? 4.508 -37.438 -22.766 1 98.62 190 PRO A O 1
ATOM 1440 N N . GLN A 1 191 ? 2.398 -38 -22.328 1 98.44 191 GLN A N 1
ATOM 1441 C CA . GLN A 1 191 ? 1.937 -37.844 -23.703 1 98.44 191 GLN A CA 1
ATOM 1442 C C . GLN A 1 191 ? 1.619 -36.375 -23.984 1 98.44 191 GLN A C 1
ATOM 1444 O O . GLN A 1 191 ? 1.873 -35.875 -25.078 1 98.44 191 GLN A O 1
ATOM 1449 N N . LYS A 1 192 ? 1.041 -35.688 -23 1 98.69 192 LYS A N 1
ATOM 1450 C CA . LYS A 1 192 ? 0.706 -34.25 -23.062 1 98.69 192 LYS A CA 1
ATOM 1451 C C . LYS A 1 192 ? 1.155 -33.531 -21.797 1 98.69 192 LYS A C 1
ATOM 1453 O O . LYS A 1 192 ? 1.184 -34.125 -20.719 1 98.69 192 LYS A O 1
ATOM 1458 N N . VAL A 1 193 ? 1.537 -32.281 -21.984 1 98.88 193 VAL A N 1
ATOM 1459 C CA . VAL A 1 193 ? 1.934 -31.453 -20.859 1 98.88 193 VAL A CA 1
ATOM 1460 C C . VAL A 1 193 ? 1.158 -30.141 -20.891 1 98.88 193 VAL A C 1
ATOM 1462 O O . VAL A 1 193 ? 1.128 -29.453 -21.906 1 98.88 193 VAL A O 1
ATOM 1465 N N . ILE A 1 194 ? 0.483 -29.828 -19.828 1 98.88 194 ILE A N 1
ATOM 1466 C CA . ILE A 1 194 ? -0.187 -28.547 -19.609 1 98.88 194 ILE A CA 1
ATOM 1467 C C . ILE A 1 194 ? 0.531 -27.766 -18.516 1 98.88 194 ILE A C 1
ATOM 1469 O O . ILE A 1 194 ? 0.895 -28.328 -17.469 1 98.88 194 ILE A O 1
ATOM 1473 N N . HIS A 1 195 ? 0.799 -26.516 -18.766 1 98.94 195 HIS A N 1
ATOM 1474 C CA . HIS A 1 195 ? 1.346 -25.672 -17.719 1 98.94 195 HIS A CA 1
ATOM 1475 C C . HIS A 1 195 ? 0.245 -24.859 -17.031 1 98.94 195 HIS A C 1
ATOM 1477 O O . HIS A 1 195 ? -0.492 -24.125 -17.672 1 98.94 195 HIS A O 1
ATOM 1483 N N . VAL A 1 196 ? 0.091 -25.031 -15.719 1 98.94 196 VAL A N 1
ATOM 1484 C CA . VAL A 1 196 ? -0.866 -24.312 -14.883 1 98.94 196 VAL A CA 1
ATOM 1485 C C . VAL A 1 196 ? -0.122 -23.406 -13.906 1 98.94 196 VAL A C 1
ATOM 1487 O O . VAL A 1 196 ? 0.591 -23.875 -13.023 1 98.94 196 VAL A O 1
ATOM 1490 N N . GLY A 1 197 ? -0.271 -22.109 -14.094 1 98.94 197 GLY A N 1
ATOM 1491 C CA . GLY A 1 197 ? 0.417 -21.156 -13.242 1 98.94 197 GLY A CA 1
ATOM 1492 C C . GLY A 1 197 ? -0.528 -20.312 -12.414 1 98.94 197 GLY A C 1
ATOM 1493 O O . GLY A 1 197 ? -1.692 -20.125 -12.781 1 98.94 197 GLY A O 1
ATOM 1494 N N . HIS A 1 198 ? -0.034 -19.844 -11.32 1 98.88 198 HIS A N 1
ATOM 1495 C CA . HIS A 1 198 ? -0.706 -18.828 -10.523 1 98.88 198 HIS A CA 1
ATOM 1496 C C . HIS A 1 198 ? 0.159 -17.578 -10.383 1 98.88 198 HIS A C 1
ATOM 1498 O O . HIS A 1 198 ? 1.309 -17.656 -9.945 1 98.88 198 HIS A O 1
ATOM 1504 N N . SER A 1 199 ? -0.467 -16.375 -10.734 1 98.44 199 SER A N 1
ATOM 1505 C CA . SER A 1 199 ? 0.221 -15.102 -10.508 1 98.44 199 SER A CA 1
ATOM 1506 C C . SER A 1 199 ? 1.601 -15.102 -11.164 1 98.44 199 SER A C 1
ATOM 1508 O O . SER A 1 199 ? 1.724 -15.32 -12.367 1 98.44 199 SER A O 1
ATOM 1510 N N . TRP A 1 200 ? 2.688 -15.031 -10.43 1 98.62 200 TRP A N 1
ATOM 1511 C CA . TRP A 1 200 ? 4.051 -15.117 -10.945 1 98.62 200 TRP A CA 1
ATOM 1512 C C . TRP A 1 200 ? 4.266 -16.422 -11.711 1 98.62 200 TRP A C 1
ATOM 1514 O O . TRP A 1 200 ? 4.949 -16.438 -12.734 1 98.62 200 TRP A O 1
ATOM 1524 N N . GLY A 1 201 ? 3.666 -17.516 -11.234 1 98.88 201 GLY A N 1
ATOM 1525 C CA . GLY A 1 201 ? 3.715 -18.781 -11.961 1 98.88 201 GLY A CA 1
ATOM 1526 C C . GLY A 1 201 ? 3.041 -18.703 -13.32 1 98.88 201 GLY A C 1
ATOM 1527 O O . GLY A 1 201 ? 3.469 -19.375 -14.266 1 98.88 201 GLY A O 1
ATOM 1528 N N . SER A 1 202 ? 1.967 -17.953 -13.406 1 98.75 202 SER A N 1
ATOM 1529 C CA . SER A 1 202 ? 1.338 -17.703 -14.703 1 98.75 202 SER A CA 1
ATOM 1530 C C . SER A 1 202 ? 2.256 -16.891 -15.617 1 98.75 202 SER A C 1
ATOM 1532 O O . SER A 1 202 ? 2.363 -17.188 -16.812 1 98.75 202 SER A O 1
ATOM 1534 N N . GLU A 1 203 ? 2.945 -15.898 -15.062 1 98.31 203 GLU A N 1
ATOM 1535 C CA . GLU A 1 203 ? 3.902 -15.125 -15.852 1 98.31 203 GLU A CA 1
ATOM 1536 C C . GLU A 1 203 ? 5.02 -16.016 -16.391 1 98.31 203 GLU A C 1
ATOM 1538 O O . GLU A 1 203 ? 5.434 -15.875 -17.547 1 98.31 203 GLU A O 1
ATOM 1543 N N . LEU A 1 204 ? 5.461 -16.922 -15.57 1 98.81 204 LEU A N 1
ATOM 1544 C CA . LEU A 1 204 ? 6.492 -17.844 -16 1 98.81 204 LEU A CA 1
ATOM 1545 C C . LEU A 1 204 ? 5.965 -18.781 -17.078 1 98.81 204 LEU A C 1
ATOM 1547 O O . LEU A 1 204 ? 6.695 -19.125 -18.016 1 98.81 204 LEU A O 1
ATOM 1551 N N . SER A 1 205 ? 4.723 -19.188 -16.969 1 98.88 205 SER A N 1
ATOM 1552 C CA . SER A 1 205 ? 4.113 -20.047 -17.984 1 98.88 205 SER A CA 1
ATOM 1553 C C . SER A 1 205 ? 3.982 -19.328 -19.328 1 98.88 205 SER A C 1
ATOM 1555 O O . SER A 1 205 ? 4.203 -19.922 -20.375 1 98.88 205 SER A O 1
ATOM 1557 N N . VAL A 1 206 ? 3.629 -18.031 -19.297 1 98.62 206 VAL A N 1
ATOM 1558 C CA . VAL A 1 206 ? 3.625 -17.234 -20.5 1 98.62 206 VAL A CA 1
ATOM 1559 C C . VAL A 1 206 ? 5.035 -17.172 -21.094 1 98.62 206 VAL A C 1
ATOM 1561 O O . VAL A 1 206 ? 5.219 -17.297 -22.297 1 98.62 206 VAL A O 1
ATOM 1564 N N . GLY A 1 207 ? 5.996 -16.969 -20.219 1 98.62 207 GLY A N 1
ATOM 1565 C CA . GLY A 1 207 ? 7.383 -16.969 -20.656 1 98.62 207 GLY A CA 1
ATOM 1566 C C . GLY A 1 207 ? 7.797 -18.25 -21.359 1 98.62 207 GLY A C 1
ATOM 1567 O O . GLY A 1 207 ? 8.422 -18.203 -22.422 1 98.62 207 GLY A O 1
ATOM 1568 N N . LEU A 1 208 ? 7.449 -19.391 -20.75 1 98.81 208 LEU A N 1
ATOM 1569 C CA . LEU A 1 208 ? 7.762 -20.672 -21.359 1 98.81 208 LEU A CA 1
ATOM 1570 C C . LEU A 1 208 ? 7.09 -20.797 -22.734 1 98.81 208 LEU A C 1
ATOM 1572 O O . LEU A 1 208 ? 7.723 -21.203 -23.703 1 98.81 208 LEU A O 1
ATOM 1576 N N . ALA A 1 209 ? 5.809 -20.422 -22.828 1 98.69 209 ALA A N 1
ATOM 1577 C CA . ALA A 1 209 ? 5.066 -20.516 -24.078 1 98.69 209 ALA A CA 1
ATOM 1578 C C . ALA A 1 209 ? 5.703 -19.625 -25.156 1 98.69 209 ALA A C 1
ATOM 1580 O O . ALA A 1 209 ? 5.648 -19.938 -26.344 1 98.69 209 ALA A O 1
ATOM 1581 N N . ALA A 1 210 ? 6.254 -18.547 -24.719 1 98.44 210 ALA A N 1
ATOM 1582 C CA . ALA A 1 210 ? 6.863 -17.594 -25.641 1 98.44 210 ALA A CA 1
ATOM 1583 C C . ALA A 1 210 ? 8.203 -18.109 -26.156 1 98.44 210 ALA A C 1
ATOM 1585 O O . ALA A 1 210 ? 8.492 -18.016 -27.359 1 98.44 210 ALA A O 1
ATOM 1586 N N . VAL A 1 211 ? 9.047 -18.719 -25.297 1 97.94 211 VAL A N 1
ATOM 1587 C CA . VAL A 1 211 ? 10.43 -19 -25.672 1 97.94 211 VAL A CA 1
ATOM 1588 C C . VAL A 1 211 ? 10.547 -20.453 -26.141 1 97.94 211 VAL A C 1
ATOM 1590 O O . VAL A 1 211 ? 11.484 -20.797 -26.859 1 97.94 211 VAL A O 1
ATOM 1593 N N . ALA A 1 212 ? 9.617 -21.281 -25.688 1 98.31 212 ALA A N 1
ATOM 1594 C CA . ALA A 1 212 ? 9.617 -22.703 -26.047 1 98.31 212 ALA A CA 1
ATOM 1595 C C . ALA A 1 212 ? 8.203 -23.203 -26.266 1 98.31 212 ALA A C 1
ATOM 1597 O O . ALA A 1 212 ? 7.758 -24.141 -25.594 1 98.31 212 ALA A O 1
ATOM 1598 N N . PRO A 1 213 ? 7.535 -22.688 -27.266 1 98.19 213 PRO A N 1
ATOM 1599 C CA . PRO A 1 213 ? 6.117 -23 -27.469 1 98.19 213 PRO A CA 1
ATOM 1600 C C . PRO A 1 213 ? 5.863 -24.484 -27.672 1 98.19 213 PRO A C 1
ATOM 1602 O O . PRO A 1 213 ? 4.789 -24.984 -27.328 1 98.19 213 PRO A O 1
ATOM 1605 N N . GLY A 1 214 ? 6.805 -25.219 -28.062 1 97.94 214 GLY A N 1
ATOM 1606 C CA . GLY A 1 214 ? 6.633 -26.625 -28.344 1 97.94 214 GLY A CA 1
ATOM 1607 C C . GLY A 1 214 ? 6.652 -27.5 -27.109 1 97.94 214 GLY A C 1
ATOM 1608 O O . GLY A 1 214 ? 6.266 -28.672 -27.156 1 97.94 214 GLY A O 1
ATOM 1609 N N . LEU A 1 215 ? 7.008 -26.906 -25.984 1 98.56 215 LEU A N 1
ATOM 1610 C CA . LEU A 1 215 ? 7.145 -27.688 -24.766 1 98.56 215 LEU A CA 1
ATOM 1611 C C . LEU A 1 215 ? 5.801 -27.844 -24.062 1 98.56 215 LEU A C 1
ATOM 1613 O O . LEU A 1 215 ? 5.656 -28.672 -23.156 1 98.56 215 LEU A O 1
ATOM 1617 N N . SER A 1 216 ? 4.828 -27.094 -24.453 1 98.69 216 SER A N 1
ATOM 1618 C CA . SER A 1 216 ? 3.523 -27.125 -23.812 1 98.69 216 SER A CA 1
ATOM 1619 C C . SER A 1 216 ? 2.42 -27.484 -24.797 1 98.69 216 SER A C 1
ATOM 1621 O O . SER A 1 216 ? 2.432 -27.031 -25.938 1 98.69 216 SER A O 1
ATOM 1623 N N . ASP A 1 217 ? 1.496 -28.281 -24.344 1 98.69 217 ASP A N 1
ATOM 1624 C CA . ASP A 1 217 ? 0.337 -28.625 -25.172 1 98.69 217 ASP A CA 1
ATOM 1625 C C . ASP A 1 217 ? -0.854 -27.734 -24.828 1 98.69 217 ASP A C 1
ATOM 1627 O O . ASP A 1 217 ? -1.823 -27.656 -25.578 1 98.69 217 ASP A O 1
ATOM 1631 N N . GLY A 1 218 ? -0.84 -27.047 -23.734 1 98.75 218 GLY A N 1
ATOM 1632 C CA . GLY A 1 218 ? -1.849 -26.125 -23.234 1 98.75 218 GLY A CA 1
ATOM 1633 C C . GLY A 1 218 ? -1.375 -25.297 -22.047 1 98.75 218 GLY A C 1
ATOM 1634 O O . GLY A 1 218 ? -0.482 -25.719 -21.312 1 98.75 218 GLY A O 1
ATOM 1635 N N . VAL A 1 219 ? -1.969 -24.125 -21.875 1 98.81 219 VAL A N 1
ATOM 1636 C CA . VAL A 1 219 ? -1.552 -23.219 -20.797 1 98.81 219 VAL A CA 1
ATOM 1637 C C . VAL A 1 219 ? -2.777 -22.719 -20.047 1 98.81 219 VAL A C 1
ATOM 1639 O O . VAL A 1 219 ? -3.762 -22.297 -20.641 1 98.81 219 VAL A O 1
ATOM 1642 N N . VAL A 1 220 ? -2.758 -22.844 -18.719 1 98.88 220 VAL A N 1
ATOM 1643 C CA . VAL A 1 220 ? -3.758 -22.281 -17.828 1 98.88 220 VAL A CA 1
ATOM 1644 C C . VAL A 1 220 ? -3.119 -21.188 -16.953 1 98.88 220 VAL A C 1
ATOM 1646 O O . VAL A 1 220 ? -2.146 -21.453 -16.25 1 98.88 220 VAL A O 1
ATOM 1649 N N . LEU A 1 221 ? -3.631 -20 -17.047 1 98.75 221 LEU A N 1
ATOM 1650 C CA . LEU A 1 221 ? -3.102 -18.844 -16.312 1 98.75 221 LEU A CA 1
ATOM 1651 C C . LEU A 1 221 ? -4.09 -18.375 -15.258 1 98.75 221 LEU A C 1
ATOM 1653 O O . LEU A 1 221 ? -5.117 -17.766 -15.586 1 98.75 221 LEU A O 1
ATOM 1657 N N . THR A 1 222 ? -3.797 -18.656 -13.984 1 98.75 222 THR A N 1
ATOM 1658 C CA . THR A 1 222 ? -4.688 -18.234 -12.906 1 98.75 222 THR A CA 1
ATOM 1659 C C . THR A 1 222 ? -4.129 -17.016 -12.18 1 98.75 222 THR A C 1
ATOM 1661 O O . THR A 1 222 ? -2.916 -16.875 -12.031 1 98.75 222 THR A O 1
ATOM 1664 N N . GLY A 1 223 ? -5.02 -16.156 -11.781 1 97.94 223 GLY A N 1
ATOM 1665 C CA . GLY A 1 223 ? -4.605 -14.961 -11.055 1 97.94 223 GLY A CA 1
ATOM 1666 C C . GLY A 1 223 ? -3.684 -14.062 -11.859 1 97.94 223 GLY A C 1
ATOM 1667 O O . GLY A 1 223 ? -2.688 -13.562 -11.336 1 97.94 223 GLY A O 1
ATOM 1668 N N . TYR A 1 224 ? -3.955 -13.914 -13.156 1 97 224 TYR A N 1
ATOM 1669 C CA . TYR A 1 224 ? -3.1 -13.164 -14.07 1 97 224 TYR A CA 1
ATOM 1670 C C . TYR A 1 224 ? -3.92 -12.516 -15.18 1 97 224 TYR A C 1
ATOM 1672 O O . TYR A 1 224 ? -4.82 -13.148 -15.742 1 97 224 TYR A O 1
ATOM 1680 N N . SER A 1 225 ? -3.672 -11.172 -15.562 1 92.25 225 SER A N 1
ATOM 1681 C CA . SER A 1 225 ? -4.422 -10.477 -16.609 1 92.25 225 SER A CA 1
ATOM 1682 C C . SER A 1 225 ? -3.488 -9.797 -17.594 1 92.25 225 SER A C 1
ATOM 1684 O O . SER A 1 225 ? -3.943 -9.117 -18.516 1 92.25 225 SER A O 1
ATOM 1686 N N . ALA A 1 226 ? -2.219 -9.836 -17.422 1 91.19 226 ALA A N 1
ATOM 1687 C CA . ALA A 1 226 ? -1.2 -9.195 -18.25 1 91.19 226 ALA A CA 1
ATOM 1688 C C . ALA A 1 226 ? -1.133 -7.699 -17.969 1 91.19 226 ALA A C 1
ATOM 1690 O O . ALA A 1 226 ? -0.303 -6.992 -18.547 1 91.19 226 ALA A O 1
ATOM 1691 N N . LEU A 1 227 ? -2.02 -7.219 -17.109 1 90.31 227 LEU A N 1
ATOM 1692 C CA . LEU A 1 227 ? -1.928 -5.832 -16.672 1 90.31 227 LEU A CA 1
ATOM 1693 C C . LEU A 1 227 ? -0.996 -5.699 -15.469 1 90.31 227 LEU A C 1
ATOM 1695 O O . LEU A 1 227 ? -1.067 -6.496 -14.531 1 90.31 227 LEU A O 1
ATOM 1699 N N . SER A 1 228 ? -0.151 -4.75 -15.547 1 89.44 228 SER A N 1
ATOM 1700 C CA . SER A 1 228 ? 0.847 -4.641 -14.484 1 89.44 228 SER A CA 1
ATOM 1701 C C . SER A 1 228 ? 0.654 -3.363 -13.672 1 89.44 228 SER A C 1
ATOM 1703 O O . SER A 1 228 ? 1.283 -3.184 -12.633 1 89.44 228 SER A O 1
ATOM 1705 N N . GLN A 1 229 ? -0.246 -2.492 -14.078 1 88.81 229 GLN A N 1
ATOM 1706 C CA . GLN A 1 229 ? -0.33 -1.171 -13.469 1 88.81 229 GLN A CA 1
ATOM 1707 C C . GLN A 1 229 ? -0.817 -1.267 -12.023 1 88.81 229 GLN A C 1
ATOM 1709 O O . GLN A 1 229 ? -0.479 -0.421 -11.195 1 88.81 229 GLN A O 1
ATOM 1714 N N . TYR A 1 230 ? -1.529 -2.309 -11.703 1 94.56 230 TYR A N 1
ATOM 1715 C CA . TYR A 1 230 ? -2.115 -2.4 -10.367 1 94.56 230 TYR A CA 1
ATOM 1716 C C . TYR A 1 230 ? -1.19 -3.15 -9.414 1 94.56 230 TYR A C 1
ATOM 1718 O O . TYR A 1 230 ? -1.444 -3.209 -8.211 1 94.56 230 TYR A O 1
ATOM 1726 N N . THR A 1 231 ? -0.051 -3.723 -9.945 1 96.5 231 THR A N 1
ATOM 1727 C CA . THR A 1 231 ? 0.921 -4.414 -9.109 1 96.5 231 THR A CA 1
ATOM 1728 C C . THR A 1 231 ? 1.507 -3.469 -8.062 1 96.5 231 THR A C 1
ATOM 1730 O O . THR A 1 231 ? 2.008 -3.912 -7.027 1 96.5 231 THR A O 1
ATOM 1733 N N . ALA A 1 232 ? 1.376 -2.156 -8.336 1 96.75 232 ALA A N 1
ATOM 1734 C CA . ALA A 1 232 ? 1.898 -1.142 -7.426 1 96.75 232 ALA A CA 1
ATOM 1735 C C . ALA A 1 232 ? 1.184 -1.193 -6.078 1 96.75 232 ALA A C 1
ATOM 1737 O O . ALA A 1 232 ? 1.771 -0.869 -5.047 1 96.75 232 ALA A O 1
ATOM 1738 N N . PHE A 1 233 ? -0.094 -1.64 -6.043 1 98.31 233 PHE A N 1
ATOM 1739 C CA . PHE A 1 233 ? -0.82 -1.752 -4.785 1 98.31 233 PHE A CA 1
ATOM 1740 C C . PHE A 1 233 ? -0.226 -2.852 -3.914 1 98.31 233 PHE A C 1
ATOM 1742 O O . PHE A 1 233 ? -0.169 -2.719 -2.689 1 98.31 233 PHE A O 1
ATOM 1749 N N . PHE A 1 234 ? 0.208 -3.945 -4.598 1 98.81 234 PHE A N 1
ATOM 1750 C CA . PHE A 1 234 ? 0.896 -5.004 -3.869 1 98.81 234 PHE A CA 1
ATOM 1751 C C . PHE A 1 234 ? 2.205 -4.496 -3.279 1 98.81 234 PHE A C 1
ATOM 1753 O O . PHE A 1 234 ? 2.494 -4.727 -2.104 1 98.81 234 PHE A O 1
ATOM 1760 N N . ILE A 1 235 ? 2.977 -3.793 -4.062 1 98.5 235 ILE A N 1
ATOM 1761 C CA . ILE A 1 235 ? 4.254 -3.248 -3.617 1 98.5 235 ILE A CA 1
ATOM 1762 C C . ILE A 1 235 ? 4.027 -2.277 -2.459 1 98.5 235 ILE A C 1
ATOM 1764 O O . ILE A 1 235 ? 4.707 -2.355 -1.434 1 98.5 235 ILE A O 1
ATOM 1768 N N . ALA A 1 236 ? 3.023 -1.394 -2.576 1 98.81 236 ALA A N 1
ATOM 1769 C CA . ALA A 1 236 ? 2.703 -0.436 -1.521 1 98.81 236 ALA A CA 1
ATOM 1770 C C . ALA A 1 236 ? 2.291 -1.15 -0.238 1 98.81 236 ALA A C 1
ATOM 1772 O O . ALA A 1 236 ? 2.699 -0.759 0.857 1 98.81 236 ALA A O 1
ATOM 1773 N N . ASN A 1 237 ? 1.457 -2.199 -0.346 1 98.81 237 ASN A N 1
ATOM 1774 C CA . ASN A 1 237 ? 1.021 -3.01 0.786 1 98.81 237 ASN A CA 1
ATOM 1775 C C . ASN A 1 237 ? 2.207 -3.641 1.513 1 98.81 237 ASN A C 1
ATOM 1777 O O . ASN A 1 237 ? 2.24 -3.672 2.744 1 98.81 237 ASN A O 1
ATOM 1781 N N . THR A 1 238 ? 3.164 -4.109 0.731 1 98.75 238 THR A N 1
ATOM 1782 C CA . THR A 1 238 ? 4.301 -4.809 1.32 1 98.75 238 THR A CA 1
ATOM 1783 C C . THR A 1 238 ? 5.277 -3.82 1.949 1 98.75 238 THR A C 1
ATOM 1785 O O . THR A 1 238 ? 5.863 -4.098 2.998 1 98.75 238 THR A O 1
ATOM 1788 N N . ALA A 1 239 ? 5.398 -2.594 1.295 1 98.5 239 ALA A N 1
ATOM 1789 C CA . ALA A 1 239 ? 6.465 -1.659 1.638 1 98.5 239 ALA A CA 1
ATOM 1790 C C . ALA A 1 239 ? 7.793 -2.389 1.824 1 98.5 239 ALA A C 1
ATOM 1792 O O . ALA A 1 239 ? 8.648 -1.941 2.588 1 98.5 239 ALA A O 1
ATOM 1793 N N . PHE A 1 240 ? 7.887 -3.619 1.27 1 98.56 240 PHE A N 1
ATOM 1794 C CA . PHE A 1 240 ? 9.023 -4.531 1.253 1 98.56 240 PHE A CA 1
ATOM 1795 C C . PHE A 1 240 ? 9.594 -4.711 2.654 1 98.56 240 PHE A C 1
ATOM 1797 O O . PHE A 1 240 ? 10.477 -3.953 3.074 1 98.56 240 PHE A O 1
ATOM 1804 N N . ARG A 1 241 ? 9.18 -5.746 3.307 1 98.81 241 ARG A N 1
ATOM 1805 C CA . ARG A 1 241 ? 9.797 -6.164 4.562 1 98.81 241 ARG A CA 1
ATOM 1806 C C . ARG A 1 241 ? 10.906 -7.176 4.316 1 98.81 241 ARG A C 1
ATOM 1808 O O . ARG A 1 241 ? 10.75 -8.102 3.516 1 98.81 241 ARG A O 1
ATOM 1815 N N . LEU A 1 242 ? 12.008 -6.918 4.969 1 98.88 242 LEU A N 1
ATOM 1816 C CA . LEU A 1 242 ? 13.016 -7.977 4.93 1 98.88 242 LEU A CA 1
ATOM 1817 C C . LEU A 1 242 ? 12.484 -9.25 5.57 1 98.88 242 LEU A C 1
ATOM 1819 O O . LEU A 1 242 ? 12.055 -9.242 6.727 1 98.88 242 LEU A O 1
ATOM 1823 N N . ALA A 1 243 ? 12.562 -10.328 4.82 1 98.81 243 ALA A N 1
ATOM 1824 C CA . ALA A 1 243 ? 12.016 -11.586 5.309 1 98.81 243 ALA A CA 1
ATOM 1825 C C . ALA A 1 243 ? 12.727 -12.039 6.582 1 98.81 243 ALA A C 1
ATOM 1827 O O . ALA A 1 243 ? 12.094 -12.562 7.504 1 98.81 243 ALA A O 1
ATOM 1828 N N . ASN A 1 244 ? 14.062 -11.828 6.664 1 98.56 244 ASN A N 1
ATOM 1829 C CA . ASN A 1 244 ? 14.859 -12.32 7.781 1 98.56 244 ASN A CA 1
ATOM 1830 C C . ASN A 1 244 ? 14.641 -11.484 9.039 1 98.56 244 ASN A C 1
ATOM 1832 O O . ASN A 1 244 ? 15.07 -11.867 10.125 1 98.56 244 ASN A O 1
ATOM 1836 N N . GLN A 1 245 ? 13.969 -10.367 8.922 1 98.25 245 GLN A N 1
ATOM 1837 C CA . GLN A 1 245 ? 13.578 -9.578 10.078 1 98.25 245 GLN A CA 1
ATOM 1838 C C . GLN A 1 245 ? 12.109 -9.805 10.43 1 98.25 245 GLN A C 1
ATOM 1840 O O . GLN A 1 245 ? 11.742 -9.812 11.609 1 98.25 245 GLN A O 1
ATOM 1845 N N . ASN A 1 246 ? 11.312 -10.016 9.438 1 98.19 246 ASN A N 1
ATOM 1846 C CA . ASN A 1 246 ? 9.883 -10.242 9.633 1 98.19 246 ASN A CA 1
ATOM 1847 C C . ASN A 1 246 ? 9.617 -11.578 10.312 1 98.19 246 ASN A C 1
ATOM 1849 O O . ASN A 1 246 ? 8.781 -11.664 11.219 1 98.19 246 ASN A O 1
ATOM 1853 N N . GLN A 1 247 ? 10.32 -12.633 9.859 1 98.19 247 GLN A N 1
ATOM 1854 C CA . GLN A 1 247 ? 10.219 -13.977 10.438 1 98.19 247 GLN A CA 1
ATOM 1855 C C . GLN A 1 247 ? 11.586 -14.625 10.555 1 98.19 247 GLN A C 1
ATOM 1857 O O . GLN A 1 247 ? 11.859 -15.633 9.898 1 98.19 247 GLN A O 1
ATOM 1862 N N . PRO A 1 248 ? 12.391 -14.219 11.484 1 97.94 248 PRO A N 1
ATOM 1863 C CA . PRO A 1 248 ? 13.797 -14.625 11.547 1 97.94 248 PRO A CA 1
ATOM 1864 C C . PRO A 1 248 ? 13.961 -16.109 11.867 1 97.94 248 PRO A C 1
ATOM 1866 O O . PRO A 1 248 ? 14.977 -16.719 11.492 1 97.94 248 PRO A O 1
ATOM 1869 N N . ARG A 1 249 ? 12.977 -16.734 12.57 1 98.12 249 ARG A N 1
ATOM 1870 C CA . ARG A 1 249 ? 13.086 -18.156 12.867 1 98.12 249 ARG A CA 1
ATOM 1871 C C . ARG A 1 249 ? 12.914 -18.984 11.602 1 98.12 249 ARG A C 1
ATOM 1873 O O . ARG A 1 249 ? 13.594 -20 11.422 1 98.12 249 ARG A O 1
ATOM 1880 N N . ARG A 1 250 ? 12.094 -18.516 10.68 1 98.19 250 ARG A N 1
ATOM 1881 C CA . ARG A 1 250 ? 11.82 -19.266 9.453 1 98.19 250 ARG A CA 1
ATOM 1882 C C . ARG A 1 250 ? 12.812 -18.891 8.352 1 98.19 250 ARG A C 1
ATOM 1884 O O . ARG A 1 250 ? 13.148 -19.719 7.508 1 98.19 250 ARG A O 1
ATOM 1891 N N . PHE A 1 251 ? 13.234 -17.641 8.438 1 98.62 251 PHE A N 1
ATOM 1892 C CA . PHE A 1 251 ? 14.133 -17.109 7.41 1 98.62 251 PHE A CA 1
ATOM 1893 C C . PHE A 1 251 ? 15.352 -16.453 8.047 1 98.62 251 PHE A C 1
ATOM 1895 O O . PHE A 1 251 ? 15.531 -15.242 7.957 1 98.62 251 PHE A O 1
ATOM 1902 N N . PRO A 1 252 ? 16.234 -17.25 8.57 1 98.25 252 PRO A N 1
ATOM 1903 C CA . PRO A 1 252 ? 17.406 -16.688 9.242 1 98.25 252 PRO A CA 1
ATOM 1904 C C . PRO A 1 252 ? 18.344 -15.961 8.289 1 98.25 252 PRO A C 1
ATOM 1906 O O . PRO A 1 252 ? 18.516 -16.391 7.141 1 98.25 252 PRO A O 1
ATOM 1909 N N . PRO A 1 253 ? 18.953 -14.977 8.766 1 96.81 253 PRO A N 1
ATOM 1910 C CA . PRO A 1 253 ? 19.828 -14.172 7.91 1 96.81 253 PRO A CA 1
ATOM 1911 C C . PRO A 1 253 ? 20.984 -14.977 7.32 1 96.81 253 PRO A C 1
ATOM 1913 O O . PRO A 1 253 ? 21.531 -14.609 6.277 1 96.81 253 PRO A O 1
ATOM 1916 N N . SER A 1 254 ? 21.406 -16.062 7.938 1 97.06 254 SER A N 1
ATOM 1917 C CA . SER A 1 254 ? 22.484 -16.906 7.434 1 97.06 254 SER A CA 1
ATOM 1918 C C . SER A 1 254 ? 22.109 -17.578 6.121 1 97.06 254 SER A C 1
ATOM 1920 O O . SER A 1 254 ? 22.969 -17.953 5.332 1 97.06 254 SER A O 1
ATOM 1922 N N . ARG A 1 255 ? 20.812 -17.625 5.801 1 97.31 255 ARG A N 1
ATOM 1923 C CA . ARG A 1 255 ? 20.344 -18.328 4.609 1 97.31 255 ARG A CA 1
ATOM 1924 C C . ARG A 1 255 ? 19.594 -17.375 3.68 1 97.31 255 ARG A C 1
ATOM 1926 O O . ARG A 1 255 ? 19.641 -17.531 2.457 1 97.31 255 ARG A O 1
ATOM 1933 N N . TYR A 1 256 ? 18.922 -16.5 4.27 1 98.38 256 TYR A N 1
ATOM 1934 C CA . TYR A 1 256 ? 18.125 -15.539 3.531 1 98.38 256 TYR A CA 1
ATOM 1935 C C . TYR A 1 256 ? 18.672 -14.125 3.707 1 98.38 256 TYR A C 1
ATOM 1937 O O . TYR A 1 256 ? 18.406 -13.469 4.719 1 98.38 256 TYR A O 1
ATOM 1945 N N . SER A 1 257 ? 19.328 -13.633 2.65 1 97.88 257 SER A N 1
ATOM 1946 C CA . SER A 1 257 ? 19.938 -12.305 2.695 1 97.88 257 SER A CA 1
ATOM 1947 C C . SER A 1 257 ? 18.906 -11.203 2.537 1 97.88 257 SER A C 1
ATOM 1949 O O . SER A 1 257 ? 17.703 -11.484 2.477 1 97.88 257 SER A O 1
ATOM 1951 N N . SER A 1 258 ? 19.312 -9.914 2.48 1 97.56 258 SER A N 1
ATOM 1952 C CA . SER A 1 258 ? 18.422 -8.758 2.461 1 97.56 258 SER A CA 1
ATOM 1953 C C . SER A 1 258 ? 17.719 -8.625 1.113 1 97.56 258 SER A C 1
ATOM 1955 O O . SER A 1 258 ? 16.859 -7.762 0.939 1 97.56 258 SER A O 1
ATOM 1957 N N . GLY A 1 259 ? 17.906 -9.469 0.196 1 98.5 259 GLY A N 1
ATOM 1958 C CA . GLY A 1 259 ? 17.219 -9.445 -1.082 1 98.5 259 GLY A CA 1
ATOM 1959 C C . GLY A 1 259 ? 15.922 -10.234 -1.072 1 98.5 259 GLY A C 1
ATOM 1960 O O . GLY A 1 259 ? 15.141 -10.18 -2.027 1 98.5 259 GLY A O 1
ATOM 1961 N N . PHE A 1 260 ? 15.68 -11 0.039 1 98.88 260 PHE A N 1
ATOM 1962 C CA . PHE A 1 260 ? 14.414 -11.695 0.25 1 98.88 260 PHE A CA 1
ATOM 1963 C C . PHE A 1 260 ? 13.43 -10.82 1.01 1 98.88 260 PHE A C 1
ATOM 1965 O O . PHE A 1 260 ? 13.727 -10.359 2.117 1 98.88 260 PHE A O 1
ATOM 1972 N N . LEU A 1 261 ? 12.273 -10.609 0.393 1 98.88 261 LEU A N 1
ATOM 1973 C CA . LEU A 1 261 ? 11.297 -9.633 0.866 1 98.88 261 LEU A CA 1
ATOM 1974 C C . LEU A 1 261 ? 9.945 -10.297 1.123 1 98.88 261 LEU A C 1
ATOM 1976 O O . LEU A 1 261 ? 9.68 -11.391 0.627 1 98.88 261 LEU A O 1
ATOM 1980 N N . THR A 1 262 ? 9.141 -9.672 1.884 1 98.75 262 THR A N 1
ATOM 1981 C CA . THR A 1 262 ? 7.793 -10.156 2.162 1 98.75 262 THR A CA 1
ATOM 1982 C C . THR A 1 262 ? 6.883 -9.008 2.588 1 98.75 262 THR A C 1
ATOM 1984 O O . THR A 1 262 ? 7.227 -7.836 2.41 1 98.75 262 THR A O 1
ATOM 1987 N N . TRP A 1 263 ? 5.617 -9.266 2.98 1 98.81 263 TRP A N 1
ATOM 1988 C CA . TRP A 1 263 ? 4.648 -8.281 3.455 1 98.81 263 TRP A CA 1
ATOM 1989 C C . TRP A 1 263 ? 4.621 -8.234 4.98 1 98.81 263 TRP A C 1
ATOM 1991 O O . TRP A 1 263 ? 5.246 -9.07 5.641 1 98.81 263 TRP A O 1
ATOM 2001 N N . PRO A 1 264 ? 3.92 -7.27 5.629 1 98.62 264 PRO A N 1
ATOM 2002 C CA . PRO A 1 264 ? 4.074 -7.016 7.066 1 98.62 264 PRO A CA 1
ATOM 2003 C C . PRO A 1 264 ? 3.445 -8.109 7.926 1 98.62 264 PRO A C 1
ATOM 2005 O O . PRO A 1 264 ? 4.039 -8.531 8.922 1 98.62 264 PRO A O 1
ATOM 2008 N N . ASP A 1 265 ? 2.197 -8.531 7.613 1 98.19 265 ASP A N 1
ATOM 2009 C CA . ASP A 1 265 ? 1.461 -9.422 8.516 1 98.19 265 ASP A CA 1
ATOM 2010 C C . ASP A 1 265 ? 0.224 -9.992 7.824 1 98.19 265 ASP A C 1
ATOM 2012 O O . ASP A 1 265 ? 0.096 -9.922 6.602 1 98.19 265 ASP A O 1
ATOM 2016 N N . LYS A 1 266 ? -0.617 -10.586 8.609 1 98.12 266 LYS A N 1
ATOM 2017 C CA . LYS A 1 266 ? -1.806 -11.289 8.133 1 98.12 266 LYS A CA 1
ATOM 2018 C C . LYS A 1 266 ? -2.752 -10.344 7.406 1 98.12 266 LYS A C 1
ATOM 2020 O O . LYS A 1 266 ? -3.385 -10.727 6.418 1 98.12 266 LYS A O 1
ATOM 2025 N N . SER A 1 267 ? -2.883 -9.117 7.859 1 98.75 267 SER A N 1
ATOM 2026 C CA . SER A 1 267 ? -3.754 -8.156 7.195 1 98.75 267 SER A CA 1
ATOM 2027 C C . SER A 1 267 ? -3.207 -7.762 5.828 1 98.75 267 SER A C 1
ATOM 2029 O O . SER A 1 267 ? -3.971 -7.566 4.879 1 98.75 267 SER A O 1
ATOM 2031 N N . GLY A 1 268 ? -1.846 -7.59 5.766 1 98.81 268 GLY A N 1
ATOM 2032 C CA . GLY A 1 268 ? -1.245 -7.391 4.457 1 98.81 268 GLY A CA 1
ATOM 2033 C C . GLY A 1 268 ? -1.485 -8.547 3.506 1 98.81 268 GLY A C 1
ATOM 2034 O O . GLY A 1 268 ? -1.735 -8.336 2.316 1 98.81 268 GLY A O 1
ATOM 2035 N N . ASN A 1 269 ? -1.41 -9.75 4.023 1 98.88 269 ASN A N 1
ATOM 2036 C CA . ASN A 1 269 ? -1.736 -10.945 3.254 1 98.88 269 ASN A CA 1
ATOM 2037 C C . ASN A 1 269 ? -3.176 -10.914 2.748 1 98.88 269 ASN A C 1
ATOM 2039 O O . ASN A 1 269 ? -3.422 -11.086 1.553 1 98.88 269 ASN A O 1
ATOM 2043 N N . GLN A 1 270 ? -4.09 -10.633 3.611 1 98.94 270 GLN A N 1
ATOM 2044 C CA . GLN A 1 270 ? -5.492 -10.539 3.215 1 98.94 270 GLN A CA 1
ATOM 2045 C C . GLN A 1 270 ? -5.684 -9.508 2.111 1 98.94 270 GLN A C 1
ATOM 2047 O O . GLN A 1 270 ? -6.301 -9.797 1.083 1 98.94 270 GLN A O 1
ATOM 2052 N N . PHE A 1 271 ? -5.164 -8.32 2.295 1 98.94 271 PHE A N 1
ATOM 2053 C CA . PHE A 1 271 ? -5.352 -7.219 1.355 1 98.94 271 PHE A CA 1
ATOM 2054 C C . PHE A 1 271 ? -4.941 -7.633 -0.052 1 98.94 271 PHE A C 1
ATOM 2056 O O . PHE A 1 271 ? -5.613 -7.293 -1.026 1 98.94 271 PHE A O 1
ATOM 2063 N N . SER A 1 272 ? -3.855 -8.359 -0.137 1 98.88 272 SER A N 1
ATOM 2064 C CA . SER A 1 272 ? -3.268 -8.688 -1.433 1 98.88 272 SER A CA 1
ATOM 2065 C C . SER A 1 272 ? -3.908 -9.938 -2.029 1 98.88 272 SER A C 1
ATOM 2067 O O . SER A 1 272 ? -4 -10.07 -3.252 1 98.88 272 SER A O 1
ATOM 2069 N N . PHE A 1 273 ? -4.453 -10.883 -1.143 1 98.88 273 PHE A N 1
ATOM 2070 C CA . PHE A 1 273 ? -4.672 -12.211 -1.715 1 98.88 273 PHE A CA 1
ATOM 2071 C C . PHE A 1 273 ? -6.105 -12.672 -1.471 1 98.88 273 PHE A C 1
ATOM 2073 O O . PHE A 1 273 ? -6.586 -13.586 -2.141 1 98.88 273 PHE A O 1
ATOM 2080 N N . LEU A 1 274 ? -6.832 -12.094 -0.482 1 98.88 274 LEU A N 1
ATOM 2081 C CA . LEU A 1 274 ? -8.094 -12.719 -0.11 1 98.88 274 LEU A CA 1
ATOM 2082 C C . LEU A 1 274 ? -9.227 -11.695 -0.087 1 98.88 274 LEU A C 1
ATOM 2084 O O . LEU A 1 274 ? -9.039 -10.57 0.377 1 98.88 274 LEU A O 1
ATOM 2088 N N . GLU A 1 275 ? -10.328 -12.156 -0.526 1 98.75 275 GLU A N 1
ATOM 2089 C CA . GLU A 1 275 ? -11.531 -11.336 -0.515 1 98.75 275 GLU A CA 1
ATOM 2090 C C . GLU A 1 275 ? -12.422 -11.688 0.674 1 98.75 275 GLU A C 1
ATOM 2092 O O . GLU A 1 275 ? -12.914 -12.812 0.782 1 98.75 275 GLU A O 1
ATOM 2097 N N . TYR A 1 276 ? -12.656 -10.773 1.548 1 98.44 276 TYR A N 1
ATOM 2098 C CA . TYR A 1 276 ? -13.617 -10.914 2.639 1 98.44 276 TYR A CA 1
ATOM 2099 C C . TYR A 1 276 ? -15.039 -10.672 2.148 1 98.44 276 TYR A C 1
ATOM 2101 O O . TYR A 1 276 ? -15.273 -9.805 1.304 1 98.44 276 TYR A O 1
ATOM 2109 N N . PRO A 1 277 ? -16.016 -11.539 2.674 1 98.38 277 PRO A N 1
ATOM 2110 C CA . PRO A 1 277 ? -15.93 -12.555 3.723 1 98.38 277 PRO A CA 1
ATOM 2111 C C . PRO A 1 277 ? -15.867 -13.977 3.162 1 98.38 277 PRO A C 1
ATOM 2113 O O . PRO A 1 277 ? -16.406 -14.906 3.764 1 98.38 277 PRO A O 1
ATOM 2116 N N . TYR A 1 278 ? -15.242 -14.188 2.014 1 98.69 278 TYR A N 1
ATOM 2117 C CA . TYR A 1 278 ? -15.398 -15.422 1.252 1 98.69 278 TYR A CA 1
ATOM 2118 C C . TYR A 1 278 ? -14.234 -16.375 1.511 1 98.69 278 TYR A C 1
ATOM 2120 O O . TYR A 1 278 ? -13.883 -17.188 0.649 1 98.69 278 TYR A O 1
ATOM 2128 N N . PHE A 1 279 ? -13.609 -16.281 2.666 1 98.44 279 PHE A N 1
ATOM 2129 C CA . PHE A 1 279 ? -12.57 -17.219 3.082 1 98.44 279 PHE A CA 1
ATOM 2130 C C . PHE A 1 279 ? -12.75 -17.609 4.547 1 98.44 279 PHE A C 1
ATOM 2132 O O . PHE A 1 279 ? -13.422 -16.906 5.301 1 98.44 279 PHE A O 1
ATOM 2139 N N . ASP A 1 280 ? -12.172 -18.75 4.914 1 97.75 280 ASP A N 1
ATOM 2140 C CA . ASP A 1 280 ? -12.062 -19.172 6.309 1 97.75 280 ASP A CA 1
ATOM 2141 C C . ASP A 1 280 ? -10.891 -18.484 7.004 1 97.75 280 ASP A C 1
ATOM 2143 O O . ASP A 1 280 ? -9.75 -18.578 6.562 1 97.75 280 ASP A O 1
ATOM 2147 N N . PRO A 1 281 ? -11.164 -17.75 8.102 1 97.94 281 PRO A N 1
ATOM 2148 C CA . PRO A 1 281 ? -10.062 -17.094 8.82 1 97.94 281 PRO A CA 1
ATOM 2149 C C . PRO A 1 281 ? -8.922 -18.047 9.141 1 97.94 281 PRO A C 1
ATOM 2151 O O . PRO A 1 281 ? -7.754 -17.641 9.156 1 97.94 281 PRO A O 1
ATOM 2154 N N . ALA A 1 282 ? -9.195 -19.297 9.312 1 98.06 282 ALA A N 1
ATOM 2155 C CA . ALA A 1 282 ? -8.156 -20.281 9.594 1 98.06 282 ALA A CA 1
ATOM 2156 C C . ALA A 1 282 ? -7.254 -20.484 8.383 1 98.06 282 ALA A C 1
ATOM 2158 O O . ALA A 1 282 ? -6.066 -20.781 8.523 1 98.06 282 ALA A O 1
ATOM 2159 N N . VAL A 1 283 ? -7.797 -20.328 7.176 1 98.38 283 VAL A N 1
ATOM 2160 C CA . VAL A 1 283 ? -7.02 -20.453 5.949 1 98.38 283 VAL A CA 1
ATOM 2161 C C . VAL A 1 283 ? -6.023 -19.297 5.859 1 98.38 283 VAL A C 1
ATOM 2163 O O . VAL A 1 283 ? -4.855 -19.5 5.527 1 98.38 283 VAL A O 1
ATOM 2166 N N . LEU A 1 284 ? -6.496 -18.109 6.195 1 98.69 284 LEU A N 1
ATOM 2167 C CA . LEU A 1 284 ? -5.602 -16.953 6.191 1 98.69 284 LEU A CA 1
ATOM 2168 C C . LEU A 1 284 ? -4.492 -17.125 7.223 1 98.69 284 LEU A C 1
ATOM 2170 O O . LEU A 1 284 ? -3.332 -16.797 6.953 1 98.69 284 LEU A O 1
ATOM 2174 N N . ASP A 1 285 ? -4.848 -17.609 8.422 1 98.38 285 ASP A N 1
ATOM 2175 C CA . ASP A 1 285 ? -3.84 -17.859 9.453 1 98.38 285 ASP A CA 1
ATOM 2176 C C . ASP A 1 285 ? -2.768 -18.828 8.938 1 98.38 285 ASP A C 1
ATOM 2178 O O . ASP A 1 285 ? -1.572 -18.578 9.109 1 98.38 285 ASP A O 1
ATOM 2182 N N . ARG A 1 286 ? -3.201 -19.891 8.289 1 98.19 286 ARG A N 1
ATOM 2183 C CA . ARG A 1 286 ? -2.277 -20.906 7.773 1 98.19 286 ARG A CA 1
ATOM 2184 C C . ARG A 1 286 ? -1.447 -20.344 6.625 1 98.19 286 ARG A C 1
ATOM 2186 O O . ARG A 1 286 ? -0.247 -20.609 6.531 1 98.19 286 ARG A O 1
ATOM 2193 N N . ALA A 1 287 ? -2.102 -19.594 5.734 1 98.5 287 ALA A N 1
ATOM 2194 C CA . ALA A 1 287 ? -1.396 -18.984 4.605 1 98.5 287 ALA A CA 1
ATOM 2195 C C . ALA A 1 287 ? -0.298 -18.047 5.086 1 98.5 287 ALA A C 1
ATOM 2197 O O . ALA A 1 287 ? 0.794 -18.016 4.512 1 98.5 287 ALA A O 1
ATOM 2198 N N . GLU A 1 288 ? -0.593 -17.266 6.141 1 98.38 288 GLU A N 1
ATOM 2199 C CA . GLU A 1 288 ? 0.405 -16.359 6.703 1 98.38 288 GLU A CA 1
ATOM 2200 C C . GLU A 1 288 ? 1.546 -17.141 7.355 1 98.38 288 GLU A C 1
ATOM 2202 O O . GLU A 1 288 ? 2.717 -16.797 7.188 1 98.38 288 GLU A O 1
ATOM 2207 N N . ALA A 1 289 ? 1.21 -18.172 8.039 1 97.44 289 ALA A N 1
ATOM 2208 C CA . ALA A 1 289 ? 2.201 -18.953 8.766 1 97.44 289 ALA A CA 1
ATOM 2209 C C . ALA A 1 289 ? 3.125 -19.703 7.809 1 97.44 289 ALA A C 1
ATOM 2211 O O . ALA A 1 289 ? 4.25 -20.047 8.172 1 97.44 289 ALA A O 1
ATOM 2212 N N . THR A 1 290 ? 2.639 -19.938 6.57 1 97.19 290 THR A N 1
ATOM 2213 C CA . THR A 1 290 ? 3.408 -20.766 5.645 1 97.19 290 THR A CA 1
ATOM 2214 C C . THR A 1 290 ? 3.848 -19.938 4.43 1 97.19 290 THR A C 1
ATOM 2216 O O . THR A 1 290 ? 4.184 -20.516 3.387 1 97.19 290 THR A O 1
ATOM 2219 N N . LYS A 1 291 ? 3.834 -18.594 4.551 1 98.38 291 LYS A N 1
ATOM 2220 C CA . LYS A 1 291 ? 4.242 -17.75 3.434 1 98.38 291 LYS A CA 1
ATOM 2221 C C . LYS A 1 291 ? 5.742 -17.875 3.166 1 98.38 291 LYS A C 1
ATOM 2223 O O . LYS A 1 291 ? 6.504 -18.266 4.051 1 98.38 291 LYS A O 1
ATOM 2228 N N . TYR A 1 292 ? 6.168 -17.609 1.966 1 98.75 292 TYR A N 1
ATOM 2229 C CA . TYR A 1 292 ? 7.574 -17.578 1.58 1 98.75 292 TYR A CA 1
ATOM 2230 C C . TYR A 1 292 ? 7.934 -16.234 0.953 1 98.75 292 TYR A C 1
ATOM 2232 O O . TYR A 1 292 ? 7.066 -15.547 0.412 1 98.75 292 TYR A O 1
ATOM 2240 N N . PRO A 1 293 ? 9.188 -15.852 1.019 1 98.56 293 PRO A N 1
ATOM 2241 C CA . PRO A 1 293 ? 9.578 -14.539 0.502 1 98.56 293 PRO A CA 1
ATOM 2242 C C . PRO A 1 293 ? 9.695 -14.516 -1.02 1 98.56 293 PRO A C 1
ATOM 2244 O O . PRO A 1 293 ? 9.875 -15.562 -1.646 1 98.56 293 PRO A O 1
ATOM 2247 N N . PHE A 1 294 ? 9.508 -13.414 -1.623 1 98.75 294 PHE A N 1
ATOM 2248 C CA . PHE A 1 294 ? 9.906 -13.078 -2.982 1 98.75 294 PHE A CA 1
ATOM 2249 C C . PHE A 1 294 ? 11.211 -12.289 -2.979 1 98.75 294 PHE A C 1
ATOM 2251 O O . PHE A 1 294 ? 11.789 -12.039 -1.918 1 98.75 294 PHE A O 1
ATOM 2258 N N . THR A 1 295 ? 11.734 -11.969 -4.168 1 98.81 295 THR A N 1
ATOM 2259 C CA . THR A 1 295 ? 13.094 -11.438 -4.18 1 98.81 295 THR A CA 1
ATOM 2260 C C . THR A 1 295 ? 13.148 -10.117 -4.941 1 98.81 295 THR A C 1
ATOM 2262 O O . THR A 1 295 ? 12.273 -9.828 -5.758 1 98.81 295 THR A O 1
ATOM 2265 N N . VAL A 1 296 ? 14.219 -9.328 -4.645 1 98.25 296 VAL A N 1
ATOM 2266 C CA . VAL A 1 296 ? 14.523 -8.109 -5.387 1 98.25 296 VAL A CA 1
ATOM 2267 C C . VAL A 1 296 ? 14.672 -8.43 -6.871 1 98.25 296 VAL A C 1
ATOM 2269 O O . VAL A 1 296 ? 14.156 -7.707 -7.727 1 98.25 296 VAL A O 1
ATOM 2272 N N . GLY A 1 297 ? 15.328 -9.539 -7.227 1 97.56 297 GLY A N 1
ATOM 2273 C CA . GLY A 1 297 ? 15.562 -9.93 -8.609 1 97.56 297 GLY A CA 1
ATOM 2274 C C . GLY A 1 297 ? 14.281 -10.18 -9.383 1 97.56 297 GLY A C 1
ATOM 2275 O O . GLY A 1 297 ? 14.195 -9.852 -10.57 1 97.56 297 GLY A O 1
ATOM 2276 N N . GLU A 1 298 ? 13.312 -10.766 -8.719 1 98 298 GLU A N 1
ATOM 2277 C CA . GLU A 1 298 ? 12.016 -11 -9.359 1 98 298 GLU A CA 1
ATOM 2278 C C . GLU A 1 298 ? 11.344 -9.688 -9.734 1 98 298 GLU A C 1
ATOM 2280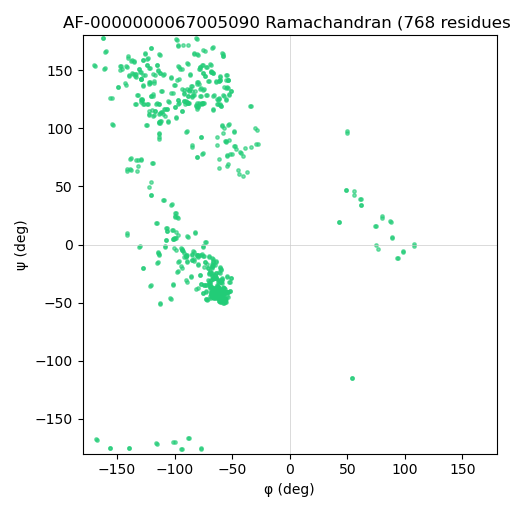 O O . GLU A 1 298 ? 10.836 -9.539 -10.852 1 98 298 GLU A O 1
ATOM 2285 N N . PHE A 1 299 ? 11.398 -8.695 -8.875 1 96.06 299 PHE A N 1
ATOM 2286 C CA . PHE A 1 299 ? 10.766 -7.414 -9.156 1 96.06 299 PHE A CA 1
ATOM 2287 C C . PHE A 1 299 ? 11.562 -6.629 -10.188 1 96.06 299 PHE A C 1
ATOM 2289 O O . PHE A 1 299 ? 10.984 -5.957 -11.047 1 96.06 299 PHE A O 1
ATOM 2296 N N . LEU A 1 300 ? 12.883 -6.742 -10.156 1 92.69 300 LEU A N 1
ATOM 2297 C CA . LEU A 1 300 ? 13.742 -6.035 -11.102 1 92.69 300 LEU A CA 1
ATOM 2298 C C . LEU A 1 300 ? 13.523 -6.539 -12.523 1 92.69 300 LEU A C 1
ATOM 2300 O O . LEU A 1 300 ? 13.656 -5.781 -13.484 1 92.69 300 LEU A O 1
ATOM 2304 N N . SER A 1 301 ? 13.141 -7.789 -12.625 1 94.31 301 SER A N 1
ATOM 2305 C CA . SER A 1 301 ? 13.117 -8.406 -13.945 1 94.31 301 SER A CA 1
ATOM 2306 C C . SER A 1 301 ? 11.688 -8.625 -14.43 1 94.31 301 SER A C 1
ATOM 2308 O O . SER A 1 301 ? 11.469 -9.07 -15.562 1 94.31 301 SER A O 1
ATOM 2310 N N . ALA A 1 302 ? 10.703 -8.289 -13.617 1 93.69 302 ALA A N 1
ATOM 2311 C CA . ALA A 1 302 ? 9.312 -8.617 -13.906 1 93.69 302 ALA A CA 1
ATOM 2312 C C . ALA A 1 302 ? 8.875 -8.023 -15.242 1 93.69 302 ALA A C 1
ATOM 2314 O O . ALA A 1 302 ? 8.219 -8.688 -16.047 1 93.69 302 ALA A O 1
ATOM 2315 N N . SER A 1 303 ? 9.273 -6.781 -15.531 1 89.06 303 SER A N 1
ATOM 2316 C CA . SER A 1 303 ? 8.781 -6.066 -16.703 1 89.06 303 SER A CA 1
ATOM 2317 C C . SER A 1 303 ? 9.469 -6.566 -17.969 1 89.06 303 SER A C 1
ATOM 2319 O O . SER A 1 303 ? 9.039 -6.242 -19.078 1 89.06 303 SER A O 1
ATOM 2321 N N . THR A 1 304 ? 10.5 -7.391 -17.812 1 90.06 304 THR A N 1
ATOM 2322 C CA . THR A 1 304 ? 11.234 -7.875 -18.969 1 90.06 304 THR A CA 1
ATOM 2323 C C . THR A 1 304 ? 10.633 -9.18 -19.484 1 90.06 304 THR A C 1
ATOM 2325 O O . THR A 1 304 ? 10.945 -9.617 -20.594 1 90.06 304 THR A O 1
ATOM 2328 N N . LEU A 1 305 ? 9.766 -9.766 -18.75 1 94.12 305 LEU A N 1
ATOM 2329 C CA . LEU A 1 305 ? 9.156 -11.023 -19.172 1 94.12 305 LEU A CA 1
ATOM 2330 C C . LEU A 1 305 ? 8.148 -10.797 -20.281 1 94.12 305 LEU A C 1
ATOM 2332 O O . LEU A 1 305 ? 7.438 -9.789 -20.297 1 94.12 305 LEU A O 1
ATOM 2336 N N . PRO A 1 306 ? 8.078 -11.758 -21.188 1 94.31 306 PRO A N 1
ATOM 2337 C CA . PRO A 1 306 ? 7.062 -11.633 -22.234 1 94.31 306 PRO A CA 1
ATOM 2338 C C . PRO A 1 306 ? 5.637 -11.672 -21.688 1 94.31 306 PRO A C 1
ATOM 2340 O O . PRO A 1 306 ? 5.348 -12.438 -20.766 1 94.31 306 PRO A O 1
ATOM 2343 N N . VAL A 1 307 ? 4.812 -10.828 -22.266 1 94.31 307 VAL A N 1
ATOM 2344 C CA . VAL A 1 307 ? 3.4 -10.836 -21.891 1 94.31 307 VAL A CA 1
ATOM 2345 C C . VAL A 1 307 ? 2.578 -11.438 -23.031 1 94.31 307 VAL A C 1
ATOM 2347 O O . VAL A 1 307 ? 1.348 -11.484 -22.953 1 94.31 307 VAL A O 1
ATOM 2350 N N . ALA A 1 308 ? 3.32 -11.906 -24.078 1 96.81 308 ALA A N 1
ATOM 2351 C CA . ALA A 1 308 ? 2.691 -12.492 -25.266 1 96.81 308 ALA A CA 1
ATOM 2352 C C . ALA A 1 308 ? 3.465 -13.711 -25.734 1 96.81 308 ALA A C 1
ATOM 2354 O O . ALA A 1 308 ? 4.668 -13.836 -25.484 1 96.81 308 ALA A O 1
ATOM 2355 N N . ALA A 1 309 ? 2.768 -14.664 -26.25 1 97.81 309 ALA A N 1
ATOM 2356 C CA . ALA A 1 309 ? 3.324 -15.852 -26.891 1 97.81 309 ALA A CA 1
ATOM 2357 C C . ALA A 1 309 ? 2.631 -16.125 -28.219 1 97.81 309 ALA A C 1
ATOM 2359 O O . ALA A 1 309 ? 1.918 -17.125 -28.359 1 97.81 309 ALA A O 1
ATOM 2360 N N . PRO A 1 310 ? 2.926 -15.297 -29.203 1 96.38 310 PRO A N 1
ATOM 2361 C CA . PRO A 1 310 ? 2.184 -15.375 -30.469 1 96.38 310 PRO A CA 1
ATOM 2362 C C . PRO A 1 310 ? 2.455 -16.656 -31.234 1 96.38 310 PRO A C 1
ATOM 2364 O O . PRO A 1 310 ? 1.674 -17.031 -32.125 1 96.38 310 PRO A O 1
ATOM 2367 N N . SER A 1 311 ? 3.539 -17.359 -30.938 1 97.5 311 SER A N 1
ATOM 2368 C CA . SER A 1 311 ? 3.879 -18.578 -31.672 1 97.5 311 SER A CA 1
ATOM 2369 C C . SER A 1 311 ? 3.332 -19.812 -30.984 1 97.5 311 SER A C 1
ATOM 2371 O O . SER A 1 311 ? 3.52 -20.938 -31.469 1 97.5 311 SER A O 1
ATOM 2373 N N . PHE A 1 312 ? 2.74 -19.656 -29.828 1 98.38 312 PHE A N 1
ATOM 2374 C CA . PHE A 1 312 ? 2.201 -20.797 -29.109 1 98.38 312 PHE A CA 1
ATOM 2375 C C . PHE A 1 312 ? 0.908 -21.281 -29.75 1 98.38 312 PHE A C 1
ATOM 2377 O O . PHE A 1 312 ? -0.08 -20.547 -29.812 1 98.38 312 PHE A O 1
ATOM 2384 N N . PRO A 1 313 ? 0.83 -22.531 -30.172 1 97.56 313 PRO A N 1
ATOM 2385 C CA . PRO A 1 313 ? -0.335 -22.984 -30.938 1 97.56 313 PRO A CA 1
ATOM 2386 C C . PRO A 1 313 ? -1.405 -23.625 -30.047 1 97.56 313 PRO A C 1
ATOM 2388 O O . PRO A 1 313 ? -2.549 -23.781 -30.484 1 97.56 313 PRO A O 1
ATOM 2391 N N . GLY A 1 314 ? -1.089 -24.062 -28.812 1 98.12 314 GLY A N 1
ATOM 2392 C CA . GLY A 1 314 ? -2.012 -24.812 -27.969 1 98.12 314 GLY A CA 1
ATOM 2393 C C . GLY A 1 314 ? -3.1 -23.938 -27.359 1 98.12 314 GLY A C 1
ATOM 2394 O O . GLY A 1 314 ? -3.045 -22.703 -27.469 1 98.12 314 GLY A O 1
ATOM 2395 N N . PRO A 1 315 ? -4.137 -24.531 -26.797 1 98.56 315 PRO A N 1
ATOM 2396 C CA . PRO A 1 315 ? -5.203 -23.781 -26.141 1 98.56 315 PRO A CA 1
ATOM 2397 C C . PRO A 1 315 ? -4.738 -23.094 -24.859 1 98.56 315 PRO A C 1
ATOM 2399 O O . PRO A 1 315 ? -3.84 -23.594 -24.188 1 98.56 315 PRO A O 1
ATOM 2402 N N . VAL A 1 316 ? -5.367 -21.953 -24.594 1 98.62 316 VAL A N 1
ATOM 2403 C CA . VAL A 1 316 ? -5.039 -21.141 -23.422 1 98.62 316 VAL A CA 1
ATOM 2404 C C . VAL A 1 316 ? -6.312 -20.844 -22.625 1 98.62 316 VAL A C 1
ATOM 2406 O O . VAL A 1 316 ? -7.355 -20.547 -23.203 1 98.62 316 VAL A O 1
ATOM 2409 N N . LEU A 1 317 ? -6.23 -20.969 -21.297 1 98.5 317 LEU A N 1
ATOM 2410 C CA . LEU A 1 317 ? -7.32 -20.578 -20.406 1 98.5 317 LEU A CA 1
ATOM 2411 C C . LEU A 1 317 ? -6.84 -19.547 -19.375 1 98.5 317 LEU A C 1
ATOM 2413 O O . LEU A 1 317 ? -5.887 -19.812 -18.641 1 98.5 317 LEU A O 1
ATOM 2417 N N . TYR A 1 318 ? -7.469 -18.422 -19.391 1 98.12 318 TYR A N 1
ATOM 2418 C CA . TYR A 1 318 ? -7.312 -17.469 -18.297 1 98.12 318 TYR A CA 1
ATOM 2419 C C . TYR A 1 318 ? -8.391 -17.688 -17.234 1 98.12 318 TYR A C 1
ATOM 2421 O O . TYR A 1 318 ? -9.586 -17.656 -17.547 1 98.12 318 TYR A O 1
ATOM 2429 N N . VAL A 1 319 ? -7.961 -17.922 -16.016 1 98.25 319 VAL A N 1
ATOM 2430 C CA . VAL A 1 319 ? -8.867 -17.969 -14.867 1 98.25 319 VAL A CA 1
ATOM 2431 C C . VAL A 1 319 ? -8.578 -16.797 -13.93 1 98.25 319 VAL A C 1
ATOM 2433 O O . VAL A 1 319 ? -7.738 -16.906 -13.031 1 98.25 319 VAL A O 1
ATOM 2436 N N . ALA A 1 320 ? -9.32 -15.758 -14.102 1 97.5 320 ALA A N 1
ATOM 2437 C CA . ALA A 1 320 ? -9.133 -14.547 -13.297 1 97.5 320 ALA A CA 1
ATOM 2438 C C . ALA A 1 320 ? -9.922 -14.633 -11.992 1 97.5 320 ALA A C 1
ATOM 2440 O O . ALA A 1 320 ? -10.961 -15.297 -11.93 1 97.5 320 ALA A O 1
ATOM 2441 N N . ALA A 1 321 ? -9.375 -14.062 -10.977 1 98.19 321 ALA A N 1
ATOM 2442 C CA . ALA A 1 321 ? -10.109 -13.828 -9.734 1 98.19 321 ALA A CA 1
ATOM 2443 C C . ALA A 1 321 ? -10.898 -12.523 -9.805 1 98.19 321 ALA A C 1
ATOM 2445 O O . ALA A 1 321 ? -10.336 -11.469 -10.109 1 98.19 321 ALA A O 1
ATOM 2446 N N . GLN A 1 322 ? -12.133 -12.609 -9.523 1 97.94 322 GLN A N 1
ATOM 2447 C CA . GLN A 1 322 ? -12.992 -11.438 -9.68 1 97.94 322 GLN A CA 1
ATOM 2448 C C . GLN A 1 322 ? -12.445 -10.25 -8.891 1 97.94 322 GLN A C 1
ATOM 2450 O O . GLN A 1 322 ? -12.43 -9.125 -9.383 1 97.94 322 GLN A O 1
ATOM 2455 N N . SER A 1 323 ? -11.977 -10.492 -7.723 1 98.31 323 SER A N 1
ATOM 2456 C CA . SER A 1 323 ? -11.523 -9.43 -6.84 1 98.31 323 SER A CA 1
ATOM 2457 C C . SER A 1 323 ? -10.008 -9.445 -6.684 1 98.31 323 SER A C 1
ATOM 2459 O O . SER A 1 323 ? -9.492 -9.227 -5.586 1 98.31 323 SER A O 1
ATOM 2461 N N . ASP A 1 324 ? -9.328 -9.727 -7.754 1 98.69 324 ASP A N 1
ATOM 2462 C CA . ASP A 1 324 ? -7.871 -9.719 -7.77 1 98.69 324 ASP A CA 1
ATOM 2463 C C . ASP A 1 324 ? -7.324 -8.312 -7.578 1 98.69 324 ASP A C 1
ATOM 2465 O O . ASP A 1 324 ? -7.523 -7.438 -8.43 1 98.69 324 ASP A O 1
ATOM 2469 N N . LEU A 1 325 ? -6.625 -8.078 -6.516 1 98.56 325 LEU A N 1
ATOM 2470 C CA . LEU A 1 325 ? -6.02 -6.77 -6.262 1 98.56 325 LEU A CA 1
ATOM 2471 C C . LEU A 1 325 ? -4.852 -6.52 -7.211 1 98.56 325 LEU A C 1
ATOM 2473 O O . LEU A 1 325 ? -4.758 -5.453 -7.816 1 98.56 325 LEU A O 1
ATOM 2477 N N . ILE A 1 326 ? -3.988 -7.445 -7.367 1 98.38 326 ILE A N 1
ATOM 2478 C CA . ILE A 1 326 ? -2.648 -7.297 -7.922 1 98.38 326 ILE A CA 1
ATOM 2479 C C . ILE A 1 326 ? -2.74 -6.988 -9.414 1 98.38 326 ILE A C 1
ATOM 2481 O O . ILE A 1 326 ? -2.012 -6.137 -9.93 1 98.38 326 ILE A O 1
ATOM 2485 N N . PHE A 1 327 ? -3.707 -7.613 -10.102 1 97.31 327 PHE A N 1
ATOM 2486 C CA . PHE A 1 327 ? -3.715 -7.449 -11.547 1 97.31 327 PHE A CA 1
ATOM 2487 C C . PHE A 1 327 ? -4.941 -6.664 -12 1 97.31 327 PHE A C 1
ATOM 2489 O O . PHE A 1 327 ? -5.051 -6.289 -13.164 1 97.31 327 PHE A O 1
ATOM 2496 N N . CYS A 1 328 ? -5.918 -6.426 -11 1 96.88 328 CYS A N 1
ATOM 2497 C CA . CYS A 1 328 ? -7.141 -5.766 -11.453 1 96.88 328 CYS A CA 1
ATOM 2498 C C . CYS A 1 328 ? -7.633 -4.77 -10.406 1 96.88 328 CYS A C 1
ATOM 2500 O O . CYS A 1 328 ? -8.766 -4.293 -10.484 1 96.88 328 CYS A O 1
ATOM 2502 N N . ALA A 1 329 ? -6.859 -4.484 -9.406 1 97.56 329 ALA A N 1
ATOM 2503 C CA . ALA A 1 329 ? -7.258 -3.582 -8.336 1 97.56 329 ALA A CA 1
ATOM 2504 C C . ALA A 1 329 ? -8.641 -3.945 -7.797 1 97.56 329 ALA A C 1
ATOM 2506 O O . ALA A 1 329 ? -9.531 -3.096 -7.738 1 97.56 329 ALA A O 1
ATOM 2507 N N . SER A 1 330 ? -8.867 -5.215 -7.531 1 98.06 330 SER A N 1
ATOM 2508 C CA . SER A 1 330 ? -9.992 -5.812 -6.832 1 98.06 330 SER A CA 1
ATOM 2509 C C . SER A 1 330 ? -11.242 -5.82 -7.707 1 98.06 330 SER A C 1
ATOM 2511 O O . SER A 1 330 ? -12.359 -5.953 -7.199 1 98.06 330 SER A O 1
ATOM 2513 N N . ASN A 1 331 ? -11.133 -5.637 -8.969 1 97.62 331 ASN A N 1
ATOM 2514 C CA . ASN A 1 331 ? -12.25 -5.789 -9.898 1 97.62 331 ASN A CA 1
ATOM 2515 C C . ASN A 1 331 ? -11.758 -6.141 -11.305 1 97.62 331 ASN A C 1
ATOM 2517 O O . ASN A 1 331 ? -11.43 -5.254 -12.094 1 97.62 331 ASN A O 1
ATOM 2521 N N . CYS A 1 332 ? -11.891 -7.367 -11.688 1 97.06 332 CYS A N 1
ATOM 2522 C CA . CYS A 1 332 ? -11.375 -7.84 -12.961 1 97.06 332 CYS A CA 1
ATOM 2523 C C . CYS A 1 332 ? -12.453 -7.789 -14.039 1 97.06 332 CYS A C 1
ATOM 2525 O O . CYS A 1 332 ? -12.18 -8.078 -15.203 1 97.06 332 CYS A O 1
ATOM 2527 N N . THR A 1 333 ? -13.633 -7.402 -13.625 1 95.12 333 THR A N 1
ATOM 2528 C CA . THR A 1 333 ? -14.734 -7.375 -14.578 1 95.12 333 THR A CA 1
ATOM 2529 C C . THR A 1 333 ? -14.406 -6.469 -15.758 1 95.12 333 THR A C 1
ATOM 2531 O O . THR A 1 333 ? -13.938 -5.344 -15.578 1 95.12 333 THR A O 1
ATOM 2534 N N . GLY A 1 334 ? -14.578 -7.027 -16.984 1 93.38 334 GLY A N 1
ATOM 2535 C CA . GLY A 1 334 ? -14.43 -6.238 -18.188 1 93.38 334 GLY A CA 1
ATOM 2536 C C . GLY A 1 334 ? -13.008 -6.203 -18.719 1 93.38 334 GLY A C 1
ATOM 2537 O O . GLY A 1 334 ? -12.727 -5.574 -19.734 1 93.38 334 GLY A O 1
ATOM 2538 N N . LEU A 1 335 ? -12.094 -6.957 -18.141 1 93.75 335 LEU A N 1
ATOM 2539 C CA . LEU A 1 335 ? -10.688 -6.824 -18.516 1 93.75 335 LEU A CA 1
ATOM 2540 C C . LEU A 1 335 ? -10.266 -7.93 -19.469 1 93.75 335 LEU A C 1
ATOM 2542 O O . LEU A 1 335 ? -9.133 -7.941 -19.953 1 93.75 335 LEU A O 1
ATOM 2546 N N . PHE A 1 336 ? -11.164 -8.922 -19.812 1 93.69 336 PHE A N 1
ATOM 2547 C CA . PHE A 1 336 ? -10.797 -10.094 -20.609 1 93.69 336 PHE A CA 1
ATOM 2548 C C . PHE A 1 336 ? -11.656 -10.172 -21.859 1 93.69 336 PHE A C 1
ATOM 2550 O O . PHE A 1 336 ? -12.148 -11.25 -22.219 1 93.69 336 PHE A O 1
ATOM 2557 N N . GLY A 1 337 ? -11.75 -9.117 -22.562 1 90.94 337 GLY A N 1
ATOM 2558 C CA . GLY A 1 337 ? -12.43 -9.102 -23.844 1 90.94 337 GLY A CA 1
ATOM 2559 C C . GLY A 1 337 ? -11.523 -9.445 -25.016 1 90.94 337 GLY A C 1
ATOM 2560 O O . GLY A 1 337 ? -10.32 -9.641 -24.828 1 90.94 337 GLY A O 1
ATOM 2561 N N . PRO A 1 338 ? -12.047 -9.633 -26.203 1 90.5 338 PRO A N 1
ATOM 2562 C CA . PRO A 1 338 ? -11.281 -10.023 -27.391 1 90.5 338 PRO A CA 1
ATOM 2563 C C . PRO A 1 338 ? -10.109 -9.078 -27.672 1 90.5 338 PRO A C 1
ATOM 2565 O O . PRO A 1 338 ? -9.078 -9.516 -28.188 1 90.5 338 PRO A O 1
ATOM 2568 N N . ASP A 1 339 ? -10.227 -7.812 -27.266 1 91.81 339 ASP A N 1
ATOM 2569 C CA . ASP A 1 339 ? -9.203 -6.82 -27.578 1 91.81 339 ASP A CA 1
ATOM 2570 C C . ASP A 1 339 ? -8.281 -6.582 -26.391 1 91.81 339 ASP A C 1
ATOM 2572 O O . ASP A 1 339 ? -7.406 -5.719 -26.438 1 91.81 339 ASP A O 1
ATOM 2576 N N . SER A 1 340 ? -8.5 -7.367 -25.375 1 93.5 340 SER A N 1
ATOM 2577 C CA . SER A 1 340 ? -7.676 -7.18 -24.172 1 93.5 340 SER A CA 1
ATOM 2578 C C . SER A 1 340 ? -6.254 -7.676 -24.406 1 93.5 340 SER A C 1
ATOM 2580 O O . SER A 1 340 ? -6.023 -8.57 -25.219 1 93.5 340 SER A O 1
ATOM 2582 N N . VAL A 1 341 ? -5.273 -7.105 -23.688 1 91 341 VAL A N 1
ATOM 2583 C CA . VAL A 1 341 ? -3.861 -7.473 -23.766 1 91 341 VAL A CA 1
ATOM 2584 C C . VAL A 1 341 ? -3.695 -8.961 -23.469 1 91 341 VAL A C 1
ATOM 2586 O O . VAL A 1 341 ? -2.9 -9.648 -24.109 1 91 341 VAL A O 1
ATOM 2589 N N . ALA A 1 342 ? -4.441 -9.445 -22.547 1 92 342 ALA A N 1
ATOM 2590 C CA . ALA A 1 342 ? -4.363 -10.852 -22.156 1 92 342 ALA A CA 1
ATOM 2591 C C . ALA A 1 342 ? -4.707 -11.766 -23.328 1 92 342 ALA A C 1
ATOM 2593 O O . ALA A 1 342 ? -3.949 -12.688 -23.641 1 92 342 ALA A O 1
ATOM 2594 N N . VAL A 1 343 ? -5.773 -11.484 -23.984 1 94.38 343 VAL A N 1
ATOM 2595 C CA . VAL A 1 343 ? -6.254 -12.328 -25.078 1 94.38 343 VAL A CA 1
ATOM 2596 C C . VAL A 1 343 ? -5.359 -12.156 -26.297 1 94.38 343 VAL A C 1
ATOM 2598 O O . VAL A 1 343 ? -4.961 -13.141 -26.922 1 94.38 343 VAL A O 1
ATOM 2601 N N . GLN A 1 344 ? -4.938 -10.961 -26.578 1 95.06 344 GLN A N 1
ATOM 2602 C CA . GLN A 1 344 ? -4.129 -10.656 -27.75 1 95.06 344 GLN A CA 1
ATOM 2603 C C . GLN A 1 344 ? -2.717 -11.211 -27.609 1 95.06 344 GLN A C 1
ATOM 2605 O O . GLN A 1 344 ? -2.025 -11.43 -28.609 1 95.06 344 GLN A O 1
ATOM 2610 N N . GLY A 1 345 ? -2.373 -11.469 -26.359 1 95.62 345 GLY A N 1
ATOM 2611 C CA . GLY A 1 345 ? -1.045 -12.008 -26.109 1 95.62 345 GLY A CA 1
ATOM 2612 C C . GLY A 1 345 ? -0.868 -13.414 -26.656 1 95.62 345 GLY A C 1
ATOM 2613 O O . GLY A 1 345 ? 0.259 -13.867 -26.875 1 95.62 345 GLY A O 1
ATOM 2614 N N . PHE A 1 346 ? -1.931 -14.125 -26.906 1 97.12 346 PHE A N 1
ATOM 2615 C CA . PHE A 1 346 ? -1.917 -15.484 -27.438 1 97.12 346 PHE A CA 1
ATOM 2616 C C . PHE A 1 346 ? -2.658 -15.555 -28.766 1 97.12 346 PHE A C 1
ATOM 2618 O O . PHE A 1 346 ? -3.434 -16.484 -29.016 1 97.12 346 PHE A O 1
ATOM 2625 N N . ASN A 1 347 ? -2.445 -14.586 -29.625 1 92.5 347 ASN A N 1
ATOM 2626 C CA . ASN A 1 347 ? -3.178 -14.469 -30.891 1 92.5 347 ASN A CA 1
ATOM 2627 C C . ASN A 1 347 ? -2.838 -15.602 -31.844 1 92.5 347 ASN A C 1
ATOM 2629 O O . ASN A 1 347 ? -3.545 -15.82 -32.844 1 92.5 347 ASN A O 1
ATOM 2633 N N . GLY A 1 348 ? -1.792 -16.422 -31.609 1 93.19 348 GLY A N 1
ATOM 2634 C CA . GLY A 1 348 ? -1.454 -17.578 -32.406 1 93.19 348 GLY A CA 1
ATOM 2635 C C . GLY A 1 348 ? -2.113 -18.859 -31.922 1 93.19 348 GLY A C 1
ATOM 2636 O O . GLY A 1 348 ? -2.061 -19.891 -32.594 1 93.19 348 GLY A O 1
ATOM 2637 N N . SER A 1 349 ? -2.691 -18.812 -30.828 1 94.5 349 SER A N 1
ATOM 2638 C CA . SER A 1 349 ? -3.32 -19.969 -30.234 1 94.5 349 SER A CA 1
ATOM 2639 C C . SER A 1 349 ? -4.633 -20.312 -30.922 1 94.5 349 SER A C 1
ATOM 2641 O O . SER A 1 349 ? -5.352 -19.422 -31.375 1 94.5 349 SER A O 1
ATOM 2643 N N . GLY A 1 350 ? -4.898 -21.594 -30.938 1 88.56 350 GLY A N 1
ATOM 2644 C CA . GLY A 1 350 ? -6.141 -22.062 -31.547 1 88.56 350 GLY A CA 1
ATOM 2645 C C . GLY A 1 350 ? -7.367 -21.688 -30.734 1 88.56 350 GLY A C 1
ATOM 2646 O O . GLY A 1 350 ? -8.477 -21.641 -31.266 1 88.56 350 GLY A O 1
ATOM 2647 N N . SER A 1 351 ? -7.219 -21.5 -29.531 1 95.94 351 SER A N 1
ATOM 2648 C CA . SER A 1 351 ? -8.305 -21.156 -28.609 1 95.94 351 SER A CA 1
ATOM 2649 C C . SER A 1 351 ? -7.781 -20.391 -27.391 1 95.94 351 SER A C 1
ATOM 2651 O O . SER A 1 351 ? -6.809 -20.812 -26.766 1 95.94 351 SER A O 1
ATOM 2653 N N . VAL A 1 352 ? -8.367 -19.266 -27.172 1 97.81 352 VAL A N 1
ATOM 2654 C CA . VAL A 1 352 ? -8.117 -18.531 -25.938 1 97.81 352 VAL A CA 1
ATOM 2655 C C . VAL A 1 352 ? -9.43 -18.297 -25.203 1 97.81 352 VAL A C 1
ATOM 2657 O O . VAL A 1 352 ? -10.312 -17.594 -25.688 1 97.81 352 VAL A O 1
ATOM 2660 N N . GLU A 1 353 ? -9.531 -18.938 -24.094 1 97.56 353 GLU A N 1
ATOM 2661 C CA . GLU A 1 353 ? -10.734 -18.828 -23.266 1 97.56 353 GLU A CA 1
ATOM 2662 C C . GLU A 1 353 ? -10.445 -18.047 -21.984 1 97.56 353 GLU A C 1
ATOM 2664 O O . GLU A 1 353 ? -9.32 -18.078 -21.469 1 97.56 353 GLU A O 1
ATOM 2669 N N . THR A 1 354 ? -11.43 -17.312 -21.547 1 97.56 354 THR A N 1
ATOM 2670 C CA . THR A 1 354 ? -11.305 -16.531 -20.312 1 97.56 354 THR A CA 1
ATOM 2671 C C . THR A 1 354 ? -12.477 -16.797 -19.375 1 97.56 354 THR A C 1
ATOM 2673 O O . THR A 1 354 ? -13.602 -17.016 -19.828 1 97.56 354 THR A O 1
ATOM 2676 N N . TYR A 1 355 ? -12.188 -16.844 -18.125 1 97.69 355 TYR A N 1
ATOM 2677 C CA . TYR A 1 355 ? -13.195 -17.047 -17.078 1 97.69 355 TYR A CA 1
ATOM 2678 C C . TYR A 1 355 ? -12.875 -16.219 -15.844 1 97.69 355 TYR A C 1
ATOM 2680 O O . TYR A 1 355 ? -11.711 -16.078 -15.461 1 97.69 355 TYR A O 1
ATOM 2688 N N . ILE A 1 356 ? -13.875 -15.609 -15.273 1 98.06 356 ILE A N 1
ATOM 2689 C CA . ILE A 1 356 ? -13.727 -14.852 -14.031 1 98.06 356 ILE A CA 1
ATOM 2690 C C . ILE A 1 356 ? -14.398 -15.609 -12.883 1 98.06 356 ILE A C 1
ATOM 2692 O O . ILE A 1 356 ? -15.617 -15.781 -12.875 1 98.06 356 ILE A O 1
ATOM 2696 N N . GLN A 1 357 ? -13.594 -16.125 -11.961 1 98.31 357 GLN A N 1
ATOM 2697 C CA . GLN A 1 357 ? -14.117 -16.828 -10.797 1 98.31 357 GLN A CA 1
ATOM 2698 C C . GLN A 1 357 ? -14.664 -15.852 -9.758 1 98.31 357 GLN A C 1
ATOM 2700 O O . GLN A 1 357 ? -13.945 -14.969 -9.281 1 98.31 357 GLN A O 1
ATOM 2705 N N . PRO A 1 358 ? -15.953 -15.938 -9.383 1 98.25 358 PRO A N 1
ATOM 2706 C CA . PRO A 1 358 ? -16.547 -14.984 -8.453 1 98.25 358 PRO A CA 1
ATOM 2707 C C . PRO A 1 358 ? -16.141 -15.242 -7 1 98.25 358 PRO A C 1
ATOM 2709 O O . PRO A 1 358 ? -15.789 -16.375 -6.648 1 98.25 358 PRO A O 1
ATOM 2712 N N . ASN A 1 359 ? -16.156 -14.258 -6.156 1 98.31 359 ASN A N 1
ATOM 2713 C CA . ASN A 1 359 ? -16 -14.312 -4.707 1 98.31 359 ASN A CA 1
ATOM 2714 C C . ASN A 1 359 ? -14.633 -14.859 -4.312 1 98.31 359 ASN A C 1
ATOM 2716 O O . ASN A 1 359 ? -14.523 -15.648 -3.375 1 98.31 359 ASN A O 1
ATOM 2720 N N . VAL A 1 360 ? -13.656 -14.531 -5.137 1 98.62 360 VAL A N 1
ATOM 2721 C CA . VAL A 1 360 ? -12.281 -14.875 -4.777 1 98.62 360 VAL A CA 1
ATOM 2722 C C . VAL A 1 360 ? -11.367 -13.672 -5.016 1 98.62 360 VAL A C 1
ATOM 2724 O O . VAL A 1 360 ? -11.609 -12.875 -5.926 1 98.62 360 VAL A O 1
ATOM 2727 N N . GLY A 1 361 ? -10.375 -13.492 -4.16 1 98.69 361 GLY A N 1
ATOM 2728 C CA . GLY A 1 361 ? -9.25 -12.602 -4.398 1 98.69 361 GLY A CA 1
ATOM 2729 C C . GLY A 1 361 ? -8.109 -13.266 -5.148 1 98.69 361 GLY A C 1
ATOM 2730 O O . GLY A 1 361 ? -8.297 -14.312 -5.777 1 98.69 361 GLY A O 1
ATOM 2731 N N . HIS A 1 362 ? -6.957 -12.617 -5.152 1 98.75 362 HIS A N 1
ATOM 2732 C CA . HIS A 1 362 ? -5.797 -13.047 -5.93 1 98.75 362 HIS A CA 1
ATOM 2733 C C . HIS A 1 362 ? -5.445 -14.5 -5.629 1 98.75 362 HIS A C 1
ATOM 2735 O O . HIS A 1 362 ? -5.047 -15.25 -6.527 1 98.75 362 HIS A O 1
ATOM 2741 N N . GLY A 1 363 ? -5.516 -14.898 -4.336 1 98.81 363 GLY A N 1
ATOM 2742 C CA . GLY A 1 363 ? -5.262 -16.266 -3.939 1 98.81 363 GLY A CA 1
ATOM 2743 C C . GLY A 1 363 ? -6.453 -17.188 -4.152 1 98.81 363 GLY A C 1
ATOM 2744 O O . GLY A 1 363 ? -7.07 -17.641 -3.188 1 98.81 363 GLY A O 1
ATOM 2745 N N . ILE A 1 364 ? -6.773 -17.594 -5.285 1 98.81 364 ILE A N 1
ATOM 2746 C CA . ILE A 1 364 ? -7.984 -18.297 -5.684 1 98.81 364 ILE A CA 1
ATOM 2747 C C . ILE A 1 364 ? -8.156 -19.547 -4.816 1 98.81 364 ILE A C 1
ATOM 2749 O O . ILE A 1 364 ? -9.234 -19.766 -4.258 1 98.81 364 ILE A O 1
ATOM 2753 N N . ASN A 1 365 ? -7.113 -20.297 -4.594 1 98.75 365 ASN A N 1
ATOM 2754 C CA . ASN A 1 365 ? -7.191 -21.609 -3.938 1 98.75 365 ASN A CA 1
ATOM 2755 C C . ASN A 1 365 ? -7.539 -21.469 -2.459 1 98.75 365 ASN A C 1
ATOM 2757 O O . ASN A 1 365 ? -7.871 -22.453 -1.801 1 98.75 365 ASN A O 1
ATOM 2761 N N . LEU A 1 366 ? -7.5 -20.25 -1.957 1 98.62 366 LEU A N 1
ATOM 2762 C CA . LEU A 1 366 ? -7.633 -20.031 -0.52 1 98.62 366 LEU A CA 1
ATOM 2763 C C . LEU A 1 366 ? -9.039 -19.562 -0.17 1 98.62 366 LEU A C 1
ATOM 2765 O O . LEU A 1 366 ? -9.281 -19.062 0.934 1 98.62 366 LEU A O 1
ATOM 2769 N N . HIS A 1 367 ? -9.969 -19.672 -1.119 1 98.69 367 HIS A N 1
ATOM 2770 C CA . HIS A 1 367 ? -11.328 -19.188 -0.91 1 98.69 367 HIS A CA 1
ATOM 2771 C C . HIS A 1 367 ? -12.32 -20.359 -0.88 1 98.69 367 HIS A C 1
ATOM 2773 O O . HIS A 1 367 ? -12.023 -21.438 -1.387 1 98.69 367 HIS A O 1
ATOM 2779 N N . HIS A 1 368 ? -13.516 -20.062 -0.359 1 97.38 368 HIS A N 1
ATOM 2780 C CA . HIS A 1 368 ? -14.57 -21.062 -0.248 1 97.38 368 HIS A CA 1
ATOM 2781 C C . HIS A 1 368 ? -14.977 -21.594 -1.619 1 97.38 368 HIS A C 1
ATOM 2783 O O . HIS A 1 368 ? -15.336 -22.766 -1.755 1 97.38 368 HIS A O 1
ATOM 2789 N N . ASN A 1 369 ? -14.867 -20.766 -2.641 1 96.62 369 ASN A N 1
ATOM 2790 C CA . ASN A 1 369 ? -15.352 -21.125 -3.971 1 96.62 369 ASN A CA 1
ATOM 2791 C C . ASN A 1 369 ? -14.219 -21.594 -4.879 1 96.62 369 ASN A C 1
ATOM 2793 O O . ASN A 1 369 ? -14.328 -21.516 -6.102 1 96.62 369 ASN A O 1
ATOM 2797 N N . ALA A 1 370 ? -13.133 -22.062 -4.32 1 97.81 370 ALA A N 1
ATOM 2798 C CA . ALA A 1 370 ? -11.953 -22.469 -5.078 1 97.81 370 ALA A CA 1
ATOM 2799 C C . 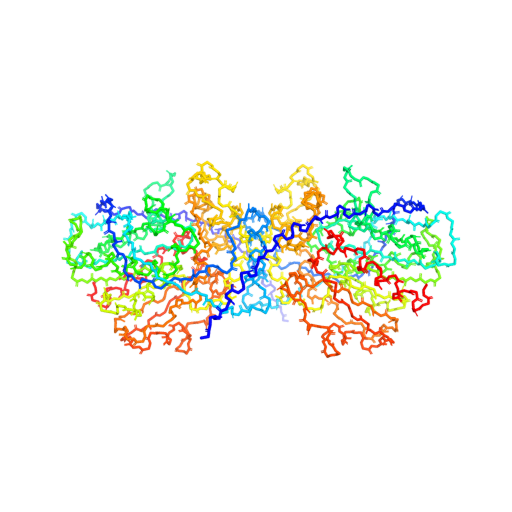ALA A 1 370 ? -12.281 -23.609 -6.035 1 97.81 370 ALA A C 1
ATOM 2801 O O . ALA A 1 370 ? -11.805 -23.641 -7.172 1 97.81 370 ALA A O 1
ATOM 2802 N N . THR A 1 371 ? -13.141 -24.562 -5.613 1 97.75 371 THR A N 1
ATOM 2803 C CA . THR A 1 371 ? -13.445 -25.75 -6.414 1 97.75 371 THR A CA 1
ATOM 2804 C C . THR A 1 371 ? -14.156 -25.359 -7.707 1 97.75 371 THR A C 1
ATOM 2806 O O . THR A 1 371 ? -14.031 -26.047 -8.719 1 97.75 371 THR A O 1
ATOM 2809 N N . GLY A 1 372 ? -14.859 -24.172 -7.637 1 98.5 372 GLY A N 1
ATOM 2810 C CA . GLY A 1 372 ? -15.43 -23.688 -8.875 1 98.5 372 GLY A CA 1
ATOM 2811 C C . GLY A 1 372 ? -14.391 -23.422 -9.953 1 98.5 372 GLY A C 1
ATOM 2812 O O . GLY A 1 372 ? -14.578 -23.797 -11.109 1 98.5 372 GLY A O 1
ATOM 2813 N N . ALA A 1 373 ? -13.344 -22.844 -9.602 1 98.75 373 ALA A N 1
ATOM 2814 C CA . ALA A 1 373 ? -12.25 -22.578 -10.531 1 98.75 373 ALA A CA 1
ATOM 2815 C C . ALA A 1 373 ? -11.602 -23.875 -10.992 1 98.75 373 ALA A C 1
ATOM 2817 O O . ALA A 1 373 ? -11.25 -24.016 -12.172 1 98.75 373 ALA A O 1
ATOM 2818 N N . TYR A 1 374 ? -11.438 -24.859 -10.062 1 98.81 374 TYR A N 1
ATOM 2819 C CA . TYR A 1 374 ? -10.859 -26.156 -10.414 1 98.81 374 TYR A CA 1
ATOM 2820 C C . TYR A 1 374 ? -11.688 -26.844 -11.492 1 98.81 374 TYR A C 1
ATOM 2822 O O . TYR A 1 374 ? -11.133 -27.359 -12.469 1 98.81 374 TYR A O 1
ATOM 2830 N N . ASN A 1 375 ? -12.953 -26.766 -11.289 1 98.69 375 ASN A N 1
ATOM 2831 C CA . ASN A 1 375 ? -13.852 -27.406 -12.234 1 98.69 375 ASN A CA 1
ATOM 2832 C C . ASN A 1 375 ? -13.758 -26.766 -13.617 1 98.69 375 ASN A C 1
ATOM 2834 O O . ASN A 1 375 ? -13.805 -27.469 -14.633 1 98.69 375 ASN A O 1
ATOM 2838 N N . VAL A 1 376 ? -13.609 -25.469 -13.664 1 98.88 376 VAL A N 1
ATOM 2839 C CA . VAL A 1 376 ? -13.477 -24.766 -14.938 1 98.88 376 VAL A CA 1
ATOM 2840 C C . VAL A 1 376 ? -12.211 -25.234 -15.656 1 98.88 376 VAL A C 1
ATOM 2842 O O . VAL A 1 376 ? -12.234 -25.5 -16.859 1 98.88 376 VAL A O 1
ATOM 2845 N N . ILE A 1 377 ? -11.156 -25.375 -14.953 1 98.94 377 ILE A N 1
ATOM 2846 C CA . ILE A 1 377 ? -9.875 -25.766 -15.516 1 98.94 377 ILE A CA 1
ATOM 2847 C C . ILE A 1 377 ? -9.961 -27.203 -16.031 1 98.94 377 ILE A C 1
ATOM 2849 O O . ILE A 1 377 ? -9.531 -27.5 -17.156 1 98.94 377 ILE A O 1
ATOM 2853 N N . LEU A 1 378 ? -10.562 -28.094 -15.242 1 98.81 378 LEU A N 1
ATOM 2854 C CA . LEU A 1 378 ? -10.609 -29.516 -15.586 1 98.81 378 LEU A CA 1
ATOM 2855 C C . LEU A 1 378 ? -11.594 -29.766 -16.734 1 98.81 378 LEU A C 1
ATOM 2857 O O . LEU A 1 378 ? -11.352 -30.625 -17.578 1 98.81 378 LEU A O 1
ATOM 2861 N N . ASP A 1 379 ? -12.68 -28.984 -16.75 1 98.81 379 ASP A N 1
ATOM 2862 C CA . ASP A 1 379 ? -13.594 -29.047 -17.891 1 98.81 379 ASP A CA 1
ATOM 2863 C C . ASP A 1 379 ? -12.906 -28.578 -19.172 1 98.81 379 ASP A C 1
ATOM 2865 O O . ASP A 1 379 ? -13.07 -29.188 -20.234 1 98.81 379 ASP A O 1
ATOM 2869 N N . TRP A 1 380 ? -12.211 -27.5 -19.062 1 98.81 380 TRP A N 1
ATOM 2870 C CA . TRP A 1 380 ? -11.438 -26.984 -20.188 1 98.81 380 TRP A CA 1
ATOM 2871 C C . TRP A 1 380 ? -10.461 -28.031 -20.703 1 98.81 380 TRP A C 1
ATOM 2873 O O . TRP A 1 380 ? -10.359 -28.266 -21.922 1 98.81 380 TRP A O 1
ATOM 2883 N N . ALA A 1 381 ? -9.703 -28.703 -19.812 1 98.75 381 ALA A N 1
ATOM 2884 C CA . ALA A 1 381 ? -8.734 -29.719 -20.188 1 98.75 381 ALA A CA 1
ATOM 2885 C C . ALA A 1 381 ? -9.414 -30.875 -20.922 1 98.75 381 ALA A C 1
ATOM 2887 O O . ALA A 1 381 ? -8.93 -31.344 -21.953 1 98.75 381 ALA A O 1
ATOM 2888 N N . GLU A 1 382 ? -10.531 -31.266 -20.422 1 98.31 382 GLU A N 1
ATOM 2889 C CA . GLU A 1 382 ? -11.281 -32.375 -21.047 1 98.31 382 GLU A CA 1
ATOM 2890 C C . GLU A 1 382 ? -11.758 -31.984 -22.438 1 98.31 382 GLU A C 1
ATOM 2892 O O . GLU A 1 382 ? -11.602 -32.75 -23.391 1 98.31 382 GLU A O 1
ATOM 2897 N N . ARG A 1 383 ? -12.305 -30.797 -22.562 1 98.25 383 ARG A N 1
ATOM 2898 C CA . ARG A 1 383 ? -12.859 -30.344 -23.844 1 98.25 383 ARG A CA 1
ATOM 2899 C C . ARG A 1 383 ? -11.773 -30.234 -24.906 1 98.25 383 ARG A C 1
ATOM 2901 O O . ARG A 1 383 ? -12.047 -30.375 -26.094 1 98.25 383 ARG A O 1
ATOM 2908 N N . HIS A 1 384 ? -10.555 -30.047 -24.516 1 98.19 384 HIS A N 1
ATOM 2909 C CA . HIS A 1 384 ? -9.469 -29.891 -25.469 1 98.19 384 HIS A CA 1
ATOM 2910 C C . HIS A 1 384 ? -8.711 -31.203 -25.656 1 98.19 384 HIS A C 1
ATOM 2912 O O . HIS A 1 384 ? -7.625 -31.219 -26.25 1 98.19 384 HIS A O 1
ATOM 2918 N N . GLY A 1 385 ? -9.141 -32.281 -25.094 1 96.75 385 GLY A N 1
ATOM 2919 C CA . GLY A 1 385 ? -8.641 -33.625 -25.391 1 96.75 385 GLY A CA 1
ATOM 2920 C C . GLY A 1 385 ? -7.434 -34 -24.547 1 96.75 385 GLY A C 1
ATOM 2921 O O . GLY A 1 385 ? -6.633 -34.844 -24.953 1 96.75 385 GLY A O 1
ATOM 2922 N N . PHE A 1 386 ? -7.32 -33.312 -23.5 1 97.25 386 PHE A N 1
ATOM 2923 C CA . PHE A 1 386 ? -6.246 -33.688 -22.594 1 97.25 386 PHE A CA 1
ATOM 2924 C C . PHE A 1 386 ? -6.68 -34.812 -21.672 1 97.25 386 PHE A C 1
ATOM 2926 O O . PHE A 1 386 ? -7.809 -34.844 -21.188 1 97.25 386 PHE A O 1
ATOM 2933 N N . MET B 1 1 ? 49.375 8.438 -31.094 1 22.83 1 MET B N 1
ATOM 2934 C CA . MET B 1 1 ? 48.719 9.414 -30.203 1 22.83 1 MET B CA 1
ATOM 2935 C C . MET B 1 1 ? 48.281 8.742 -28.906 1 22.83 1 MET B C 1
ATOM 2937 O O . MET B 1 1 ? 47.531 7.754 -28.938 1 22.83 1 MET B O 1
ATOM 2941 N N . ARG B 1 2 ? 49.125 8.914 -27.828 1 25.59 2 ARG B N 1
ATOM 2942 C CA . ARG B 1 2 ? 49.219 8.383 -26.469 1 25.59 2 ARG B CA 1
ATOM 2943 C C . ARG B 1 2 ? 47.969 8.734 -25.656 1 25.59 2 ARG B C 1
ATOM 2945 O O . ARG B 1 2 ? 47.75 9.906 -25.344 1 25.59 2 ARG B O 1
ATOM 2952 N N . ILE B 1 3 ? 46.844 8.219 -26 1 28.5 3 ILE B N 1
ATOM 2953 C CA . ILE B 1 3 ? 45.656 8.594 -25.281 1 28.5 3 ILE B CA 1
ATOM 2954 C C . ILE B 1 3 ? 45.75 8.156 -23.828 1 28.5 3 ILE B C 1
ATOM 2956 O O . ILE B 1 3 ? 45.875 6.961 -23.531 1 28.5 3 ILE B O 1
ATOM 2960 N N . SER B 1 4 ? 46.375 9.023 -23.031 1 25.31 4 SER B N 1
ATOM 2961 C CA . SER B 1 4 ? 46.625 8.789 -21.609 1 25.31 4 SER B CA 1
ATOM 2962 C C . SER B 1 4 ? 45.312 8.562 -20.844 1 25.31 4 SER B C 1
ATOM 2964 O O . SER B 1 4 ? 44.375 9.352 -20.969 1 25.31 4 SER B O 1
ATOM 2966 N N . ALA B 1 5 ? 45.062 7.281 -20.562 1 33.81 5 ALA B N 1
ATOM 2967 C CA . ALA B 1 5 ? 44 6.703 -19.75 1 33.81 5 ALA B CA 1
ATOM 2968 C C . ALA B 1 5 ? 43.969 7.316 -18.359 1 33.81 5 ALA B C 1
ATOM 2970 O O . ALA B 1 5 ? 44.844 7.047 -17.531 1 33.81 5 ALA B O 1
ATOM 2971 N N . SER B 1 6 ? 43.594 8.68 -18.266 1 27.42 6 SER B N 1
ATOM 2972 C CA . SER B 1 6 ? 43.562 9.258 -16.922 1 27.42 6 SER B CA 1
ATOM 2973 C C . SER B 1 6 ? 42.594 8.516 -16.016 1 27.42 6 SER B C 1
ATOM 2975 O O . SER B 1 6 ? 41.438 8.344 -16.359 1 27.42 6 SER B O 1
ATOM 2977 N N . LEU B 1 7 ? 43.125 7.648 -15.109 1 26.36 7 LEU B N 1
ATOM 2978 C CA . LEU B 1 7 ? 42.531 6.934 -13.977 1 26.36 7 LEU B CA 1
ATOM 2979 C C . LEU B 1 7 ? 41.844 7.902 -13.023 1 26.36 7 LEU B C 1
ATOM 2981 O O . LEU B 1 7 ? 42.5 8.742 -12.398 1 26.36 7 LEU B O 1
ATOM 2985 N N . VAL B 1 8 ? 40.656 8.391 -13.383 1 28.05 8 VAL B N 1
ATOM 2986 C CA . VAL B 1 8 ? 39.938 9.227 -12.406 1 28.05 8 VAL B CA 1
ATOM 2987 C C . VAL B 1 8 ? 39.781 8.453 -11.102 1 28.05 8 VAL B C 1
ATOM 2989 O O . VAL B 1 8 ? 39.188 7.371 -11.094 1 28.05 8 VAL B O 1
ATOM 2992 N N . SER B 1 9 ? 40.75 8.547 -10.234 1 26.86 9 SER B N 1
ATOM 2993 C CA . SER B 1 9 ? 40.656 8.109 -8.852 1 26.86 9 SER B CA 1
ATOM 2994 C C . SER B 1 9 ? 39.375 8.617 -8.211 1 26.86 9 SER B C 1
ATOM 2996 O O . SER B 1 9 ? 39.125 9.828 -8.18 1 26.86 9 SER B O 1
ATOM 2998 N N . SER B 1 10 ? 38.312 7.879 -8.406 1 27.3 10 SER B N 1
ATOM 2999 C CA . SER B 1 10 ? 37.094 8.164 -7.656 1 27.3 10 SER B CA 1
ATOM 3000 C C . SER B 1 10 ? 37.375 8.273 -6.16 1 27.3 10 SER B C 1
ATOM 3002 O O . SER B 1 10 ? 37.75 7.289 -5.523 1 27.3 10 SER B O 1
ATOM 3004 N N . LEU B 1 11 ? 37.938 9.438 -5.676 1 29.2 11 LEU B N 1
ATOM 3005 C CA . LEU B 1 11 ? 38 9.742 -4.25 1 29.2 11 LEU B CA 1
ATOM 3006 C C . LEU B 1 11 ? 36.656 9.516 -3.582 1 29.2 11 LEU B C 1
ATOM 3008 O O . LEU B 1 11 ? 35.656 10.125 -3.971 1 29.2 11 LEU B O 1
ATOM 3012 N N . LEU B 1 12 ? 36.5 8.406 -3.004 1 29.94 12 LEU B N 1
ATOM 3013 C CA . LEU B 1 12 ? 35.5 8.109 -2 1 29.94 12 LEU B CA 1
ATOM 3014 C C . LEU B 1 12 ? 35.406 9.219 -0.96 1 29.94 12 LEU B C 1
ATOM 3016 O O . LEU B 1 12 ? 36.25 9.305 -0.062 1 29.94 12 LEU B O 1
ATOM 3020 N N . LEU B 1 13 ? 35 10.445 -1.389 1 29.67 13 LEU B N 1
ATOM 3021 C CA . LEU B 1 13 ? 34.781 11.414 -0.331 1 29.67 13 LEU B CA 1
ATOM 3022 C C . LEU B 1 13 ? 33.781 10.859 0.702 1 29.67 13 LEU B C 1
ATOM 3024 O O . LEU B 1 13 ? 32.656 10.523 0.369 1 29.67 13 LEU B O 1
ATOM 3028 N N . THR B 1 14 ? 34.281 10.195 1.655 1 30.89 14 THR B N 1
ATOM 3029 C CA . THR B 1 14 ? 33.531 10.086 2.9 1 30.89 14 THR B CA 1
ATOM 3030 C C . THR B 1 14 ? 32.906 11.422 3.27 1 30.89 14 THR B C 1
ATOM 3032 O O . THR B 1 14 ? 33.594 12.398 3.549 1 30.89 14 THR B O 1
ATOM 3035 N N . ALA B 1 15 ? 31.812 11.773 2.637 1 32.06 15 ALA B N 1
ATOM 3036 C CA . ALA B 1 15 ? 31.141 12.938 3.215 1 32.06 15 ALA B CA 1
ATOM 3037 C C . ALA B 1 15 ? 31.031 12.812 4.73 1 32.06 15 ALA B C 1
ATOM 3039 O O . ALA B 1 15 ? 30.391 11.898 5.246 1 32.06 15 ALA B O 1
ATOM 3040 N N . SER B 1 16 ? 32 13.117 5.43 1 32.28 16 SER B N 1
ATOM 3041 C CA . SER B 1 16 ? 31.75 13.375 6.844 1 32.28 16 SER B CA 1
ATOM 3042 C C . SER B 1 16 ? 30.375 14.023 7.047 1 32.28 16 SER B C 1
ATOM 3044 O O . SER B 1 16 ? 30.094 15.086 6.488 1 32.28 16 SER B O 1
ATOM 3046 N N . VAL B 1 17 ? 29.328 13.289 7.113 1 37.91 17 VAL B N 1
ATOM 3047 C CA . VAL B 1 17 ? 28.141 13.961 7.605 1 37.91 17 VAL B CA 1
ATOM 3048 C C . VAL B 1 17 ? 28.5 14.883 8.766 1 37.91 17 VAL B C 1
ATOM 3050 O O . VAL B 1 17 ? 28.797 14.414 9.867 1 37.91 17 VAL B O 1
ATOM 3053 N N . ALA B 1 18 ? 29.297 15.742 8.57 1 38.75 18 ALA B N 1
ATOM 3054 C CA . ALA B 1 18 ? 29.438 16.734 9.633 1 38.75 18 ALA B CA 1
ATOM 3055 C C . ALA B 1 18 ? 28.141 16.891 10.414 1 38.75 18 ALA B C 1
ATOM 3057 O O . ALA B 1 18 ? 27.062 17.078 9.828 1 38.75 18 ALA B O 1
ATOM 3058 N N . GLY B 1 19 ? 28.062 16.234 11.555 1 47.84 19 GLY B N 1
ATOM 3059 C CA . GLY B 1 19 ? 26.922 16.375 12.453 1 47.84 19 GLY B CA 1
ATOM 3060 C C . GLY B 1 19 ? 26.234 17.719 12.344 1 47.84 19 GLY B C 1
ATOM 3061 O O . GLY B 1 19 ? 26.844 18.766 12.617 1 47.84 19 GLY B O 1
ATOM 3062 N N . ALA B 1 20 ? 25.375 17.812 11.492 1 63.19 20 ALA B N 1
ATOM 3063 C CA . ALA B 1 20 ? 24.641 19.062 11.375 1 63.19 20 ALA B CA 1
ATOM 3064 C C . ALA B 1 20 ? 24.453 19.719 12.742 1 63.19 20 ALA B C 1
ATOM 3066 O O . ALA B 1 20 ? 24.062 19.062 13.703 1 63.19 20 ALA B O 1
ATOM 3067 N N . GLN B 1 21 ? 24.922 20.875 12.992 1 79.81 21 GLN B N 1
ATOM 3068 C CA . GLN B 1 21 ? 24.797 21.641 14.234 1 79.81 21 GLN B CA 1
ATOM 3069 C C . GLN B 1 21 ? 23.344 21.719 14.68 1 79.81 21 GLN B C 1
ATOM 3071 O O . GLN B 1 21 ? 22.438 21.891 13.852 1 79.81 21 GLN B O 1
ATOM 3076 N N . ALA B 1 22 ? 23.125 21.438 15.969 1 89.12 22 ALA B N 1
ATOM 3077 C CA . ALA B 1 22 ? 21.797 21.516 16.578 1 89.12 22 ALA B CA 1
ATOM 3078 C C . ALA B 1 22 ? 21.172 22.891 16.359 1 89.12 22 ALA B C 1
ATOM 3080 O O . ALA B 1 22 ? 21.859 23.906 16.422 1 89.12 22 ALA B O 1
ATOM 3081 N N . VAL B 1 23 ? 19.953 22.938 16 1 94.62 23 VAL B N 1
ATOM 3082 C CA . VAL B 1 23 ? 19.172 24.172 15.914 1 94.62 23 VAL B CA 1
ATOM 3083 C C . VAL B 1 23 ? 18.766 24.625 17.312 1 94.62 23 VAL B C 1
ATOM 3085 O O . VAL B 1 23 ? 18.141 23.875 18.062 1 94.62 23 VAL B O 1
ATOM 3088 N N . PRO B 1 24 ? 19.141 25.812 17.703 1 94.88 24 PRO B N 1
ATOM 3089 C CA . PRO B 1 24 ? 18.844 26.25 19.062 1 94.88 24 PRO B CA 1
ATOM 3090 C C . PRO B 1 24 ? 17.359 26.469 19.297 1 94.88 24 PRO B C 1
ATOM 3092 O O . PRO B 1 24 ? 16.641 26.922 18.406 1 94.88 24 PRO B O 1
ATOM 3095 N N . ARG B 1 25 ? 16.953 26.219 20.516 1 95.19 25 ARG B N 1
ATOM 3096 C CA . ARG B 1 25 ? 15.602 26.578 20.938 1 95.19 25 ARG B CA 1
ATOM 3097 C C . ARG B 1 25 ? 15.484 28.094 21.156 1 95.19 25 ARG B C 1
ATOM 3099 O O . ARG B 1 25 ? 16.359 28.703 21.766 1 95.19 25 ARG B O 1
ATOM 3106 N N . GLN B 1 26 ? 14.461 28.641 20.641 1 95.19 26 GLN B N 1
ATOM 3107 C CA . GLN B 1 26 ? 14.188 30.062 20.828 1 95.19 26 GLN B CA 1
ATOM 3108 C C . GLN B 1 26 ? 13.477 30.312 22.156 1 95.19 26 GLN B C 1
ATOM 3110 O O . GLN B 1 26 ? 13.039 29.359 22.812 1 95.19 26 GLN B O 1
ATOM 3115 N N . ASN B 1 27 ? 13.492 31.594 22.516 1 95.81 27 ASN B N 1
ATOM 3116 C CA . ASN B 1 27 ? 12.828 31.984 23.766 1 95.81 27 ASN B CA 1
ATOM 3117 C C . ASN B 1 27 ? 11.367 32.344 23.531 1 95.81 27 ASN B C 1
ATOM 3119 O O . ASN B 1 27 ? 11.055 33.469 23.141 1 95.81 27 ASN B O 1
ATOM 3123 N N . TYR B 1 28 ? 10.484 31.375 23.766 1 97.31 28 TYR B N 1
ATOM 3124 C CA . TYR B 1 28 ? 9.047 31.562 23.641 1 97.31 28 TYR B CA 1
ATOM 3125 C C . TYR B 1 28 ? 8.305 30.828 24.766 1 97.31 28 TYR B C 1
ATOM 3127 O O . TYR B 1 28 ? 8.898 30.031 25.484 1 97.31 28 TYR B O 1
ATOM 3135 N N . THR B 1 29 ? 7.07 31.188 24.984 1 97.31 29 THR B N 1
ATOM 3136 C CA . THR B 1 29 ? 6.207 30.547 25.969 1 97.31 29 THR B CA 1
ATOM 3137 C C . THR B 1 29 ? 4.992 29.922 25.297 1 97.31 29 THR B C 1
ATOM 3139 O O . THR B 1 29 ? 4.492 30.438 24.297 1 97.31 29 THR B O 1
ATOM 3142 N N . CYS B 1 30 ? 4.566 28.875 25.844 1 98.06 30 CYS B N 1
ATOM 3143 C CA . CYS B 1 30 ? 3.375 28.203 25.344 1 98.06 30 CYS B CA 1
ATOM 3144 C C . CYS B 1 30 ? 2.363 27.969 26.469 1 98.06 30 CYS B C 1
ATOM 3146 O O . CYS B 1 30 ? 2.742 27.781 27.625 1 98.06 30 CYS B O 1
ATOM 3148 N N . THR B 1 31 ? 1.129 28.047 26.141 1 98.31 31 THR B N 1
ATOM 3149 C CA . THR B 1 31 ? 0.021 27.734 27.031 1 98.31 31 THR B CA 1
ATOM 3150 C C . THR B 1 31 ? -0.955 26.766 26.375 1 98.31 31 THR B C 1
ATOM 3152 O O . THR B 1 31 ? -1.448 27.031 25.281 1 98.31 31 THR B O 1
ATOM 3155 N N . SER B 1 32 ? -1.227 25.625 27.016 1 98.44 32 SER B N 1
ATOM 3156 C CA . SER B 1 32 ? -2.195 24.656 26.531 1 98.44 32 SER B CA 1
ATOM 3157 C C . SER B 1 32 ? -3.543 24.812 27.219 1 98.44 32 SER B C 1
ATOM 3159 O O . SER B 1 32 ? -3.598 25.109 28.422 1 98.44 32 SER B O 1
ATOM 3161 N N . PHE B 1 33 ? -4.574 24.656 26.531 1 98.75 33 PHE B N 1
ATOM 3162 C CA . PHE B 1 33 ? -5.918 24.828 27.078 1 98.75 33 PHE B CA 1
ATOM 3163 C C . PHE B 1 33 ? -6.949 24.109 26.203 1 98.75 33 PHE B C 1
ATOM 3165 O O . PHE B 1 33 ? -6.617 23.609 25.141 1 98.75 33 PHE B O 1
ATOM 3172 N N . MET B 1 34 ? -8.195 23.938 26.734 1 98.75 34 MET B N 1
ATOM 3173 C CA . MET B 1 34 ? -9.328 23.375 26.016 1 98.75 34 MET B CA 1
ATOM 3174 C C . MET B 1 34 ? -10.258 24.469 25.516 1 98.75 34 MET B C 1
ATOM 3176 O O . MET B 1 34 ? -10.516 25.438 26.234 1 98.75 34 MET B O 1
ATOM 3180 N N . VAL B 1 35 ? -10.719 24.375 24.359 1 98.81 35 VAL B N 1
ATOM 3181 C CA . VAL B 1 35 ? -11.703 25.297 23.797 1 98.81 35 VAL B CA 1
ATOM 3182 C C . VAL B 1 35 ? -12.977 24.547 23.438 1 98.81 35 VAL B C 1
ATOM 3184 O O . VAL B 1 35 ? -12.922 23.516 22.75 1 98.81 35 VAL B O 1
ATOM 3187 N N . ARG B 1 36 ? -14.117 25 23.891 1 98.75 36 ARG B N 1
ATOM 3188 C CA . ARG B 1 36 ? -15.398 24.469 23.438 1 98.75 36 ARG B CA 1
ATOM 3189 C C . ARG B 1 36 ? -15.789 25.078 22.094 1 98.75 36 ARG B C 1
ATOM 3191 O O . ARG B 1 36 ? -15.961 26.281 21.969 1 98.75 36 ARG B O 1
ATOM 3198 N N . VAL B 1 37 ? -15.914 24.266 21.094 1 98.81 37 VAL B N 1
ATOM 3199 C CA . VAL B 1 37 ? -16.203 24.75 19.734 1 98.81 37 VAL B CA 1
ATOM 3200 C C . VAL B 1 37 ? -17.531 24.172 19.266 1 98.81 37 VAL B C 1
ATOM 3202 O O . VAL B 1 37 ? -17.641 22.984 18.969 1 98.81 37 VAL B O 1
ATOM 3205 N N . PRO B 1 38 ? -18.516 25 19.141 1 98.44 38 PRO B N 1
ATOM 3206 C CA . PRO B 1 38 ? -19.797 24.531 18.578 1 98.44 38 PRO B CA 1
ATOM 3207 C C . PRO B 1 38 ? -19.766 24.422 17.062 1 98.44 38 PRO B C 1
ATOM 3209 O O . PRO B 1 38 ? -19.172 25.266 16.391 1 98.44 38 PRO B O 1
ATOM 3212 N N . VAL B 1 39 ? -20.312 23.422 16.516 1 98.06 39 VAL B N 1
ATOM 3213 C CA . VAL B 1 39 ? -20.625 23.312 15.094 1 98.06 39 VAL B CA 1
ATOM 3214 C C . VAL B 1 39 ? -22.125 23.172 14.891 1 98.06 39 VAL B C 1
ATOM 3216 O O . VAL B 1 39 ? -22.812 22.531 15.703 1 98.06 39 VAL B O 1
ATOM 3219 N N . SER B 1 40 ? -22.625 23.844 13.883 1 97.75 40 SER B N 1
ATOM 3220 C CA . SER B 1 40 ? -24.062 23.922 13.711 1 97.75 40 SER B CA 1
ATOM 3221 C C . SER B 1 40 ? -24.469 23.531 12.297 1 97.75 40 SER B C 1
ATOM 3223 O O . SER B 1 40 ? -24.016 24.109 11.32 1 97.75 40 SER B O 1
ATOM 3225 N N . ASN B 1 41 ? -25.359 22.531 12.203 1 97.62 41 ASN B N 1
ATOM 3226 C CA . ASN B 1 41 ? -26 22.109 10.961 1 97.62 41 ASN B CA 1
ATOM 3227 C C . ASN B 1 41 ? -24.969 21.75 9.898 1 97.62 41 ASN B C 1
ATOM 3229 O O . ASN B 1 41 ? -25.078 22.172 8.742 1 97.62 41 ASN B O 1
ATOM 3233 N N . VAL B 1 42 ? -24 21.016 10.281 1 97.81 42 VAL B N 1
ATOM 3234 C CA . VAL B 1 42 ? -22.953 20.594 9.352 1 97.81 42 VAL B CA 1
ATOM 3235 C C . VAL B 1 42 ? -23.406 19.344 8.609 1 97.81 42 VAL B C 1
ATOM 3237 O O . VAL B 1 42 ? -23.875 18.391 9.219 1 97.81 42 VAL B O 1
ATOM 3240 N N . THR B 1 43 ? -23.25 19.344 7.305 1 95 43 THR B N 1
ATOM 3241 C CA . THR B 1 43 ? -23.609 18.203 6.492 1 95 43 THR B CA 1
ATOM 3242 C C . THR B 1 43 ? -22.625 17.062 6.703 1 95 43 THR B C 1
ATOM 3244 O O . THR B 1 43 ? -21.406 17.25 6.613 1 95 43 THR B O 1
ATOM 3247 N N . VAL B 1 44 ? -23.172 15.867 6.996 1 96.06 44 VAL B N 1
ATOM 3248 C CA . VAL B 1 44 ? -22.328 14.695 7.191 1 96.06 44 VAL B CA 1
ATOM 3249 C C . VAL B 1 44 ? -22.859 13.531 6.359 1 96.06 44 VAL B C 1
ATOM 3251 O O . VAL B 1 44 ? -24.062 13.469 6.07 1 96.06 44 VAL B O 1
ATOM 3254 N N . ILE B 1 45 ? -21.953 12.664 5.961 1 95.31 45 ILE B N 1
ATOM 3255 C CA . ILE B 1 45 ? -22.297 11.461 5.207 1 95.31 45 ILE B CA 1
ATOM 3256 C C . ILE B 1 45 ? -22.734 10.359 6.164 1 95.31 45 ILE B C 1
ATOM 3258 O O . ILE B 1 45 ? -22.062 10.086 7.16 1 95.31 45 ILE B O 1
ATOM 3262 N N . VAL B 1 46 ? -23.875 9.789 5.867 1 95.25 46 VAL B N 1
ATOM 3263 C CA . VAL B 1 46 ? -24.266 8.562 6.555 1 95.25 46 VAL B CA 1
ATOM 3264 C C . VAL B 1 46 ? -23.531 7.371 5.93 1 95.25 46 VAL B C 1
ATOM 3266 O O . VAL B 1 46 ? -23.703 7.086 4.742 1 95.25 46 VAL B O 1
ATOM 3269 N N . PRO B 1 47 ? -22.75 6.703 6.742 1 91.88 47 PRO B N 1
ATOM 3270 C CA . PRO B 1 47 ? -22.031 5.574 6.141 1 91.88 47 PRO B CA 1
ATOM 3271 C C . PRO B 1 47 ? -22.984 4.555 5.504 1 91.88 47 PRO B C 1
ATOM 3273 O O . PRO B 1 47 ? -24 4.195 6.098 1 91.88 47 PRO B O 1
ATOM 3276 N N . PRO B 1 48 ? -22.656 4.105 4.312 1 90.38 48 PRO B N 1
ATOM 3277 C CA . PRO B 1 48 ? -23.531 3.137 3.637 1 90.38 48 PRO B CA 1
ATOM 3278 C C . PRO B 1 48 ? -23.281 1.703 4.102 1 90.38 48 PRO B C 1
ATOM 3280 O O . PRO B 1 48 ? -23.703 0.753 3.439 1 90.38 48 PRO B O 1
ATOM 3283 N N . PHE B 1 49 ? -22.562 1.477 5.098 1 90.94 49 PHE B N 1
ATOM 3284 C CA . PHE B 1 49 ? -22.25 0.173 5.68 1 90.94 49 PHE B CA 1
ATOM 3285 C C . PHE B 1 49 ? -22.203 0.256 7.199 1 90.94 49 PHE B C 1
ATOM 3287 O O . PHE B 1 49 ? -22.031 1.339 7.762 1 90.94 49 PHE B O 1
ATOM 3294 N N . PRO B 1 50 ? -22.469 -0.832 7.84 1 93.44 50 PRO B N 1
ATOM 3295 C CA . PRO B 1 50 ? -22.406 -0.831 9.305 1 93.44 50 PRO B CA 1
ATOM 3296 C C . PRO B 1 50 ? -20.969 -0.65 9.82 1 93.44 50 PRO B C 1
ATOM 3298 O O . PRO B 1 50 ? -20.016 -0.649 9.039 1 93.44 50 PRO B O 1
ATOM 3301 N N . GLU B 1 51 ? -20.875 -0.417 11.148 1 96.81 51 GLU B N 1
ATOM 3302 C CA . GLU B 1 51 ? -19.547 -0.357 11.781 1 96.81 51 GLU B CA 1
ATOM 3303 C C . GLU B 1 51 ? -18.734 -1.608 11.477 1 96.81 51 GLU B C 1
ATOM 3305 O O . GLU B 1 51 ? -19.281 -2.715 11.43 1 96.81 51 GLU B O 1
ATOM 3310 N N . LEU B 1 52 ? -17.469 -1.412 11.266 1 98.12 52 LEU B N 1
ATOM 3311 C CA . LEU B 1 52 ? -16.578 -2.531 10.977 1 98.12 52 LEU B CA 1
ATOM 3312 C C . LEU B 1 52 ? -16.562 -3.529 12.133 1 98.12 52 LEU B C 1
ATOM 3314 O O . LEU B 1 52 ? -16.203 -3.184 13.25 1 98.12 52 LEU B O 1
ATOM 3318 N N . PRO B 1 53 ? -16.922 -4.715 11.883 1 97.88 53 PRO B N 1
ATOM 3319 C CA . PRO B 1 53 ? -17.031 -5.676 12.984 1 97.88 53 PRO B CA 1
ATOM 3320 C C . PRO B 1 53 ? -15.68 -6.215 13.438 1 97.88 53 PRO B C 1
ATOM 3322 O O . PRO B 1 53 ? -15.555 -6.719 14.555 1 97.88 53 PRO B O 1
ATOM 3325 N N . ASN B 1 54 ? -14.703 -6.234 12.594 1 98 54 ASN B N 1
ATOM 3326 C CA . ASN B 1 54 ? -13.406 -6.84 12.875 1 98 54 ASN B CA 1
ATOM 3327 C C . ASN B 1 54 ? -12.336 -6.355 11.906 1 98 54 ASN B C 1
ATOM 3329 O O . ASN B 1 54 ? -12.609 -5.535 11.031 1 98 54 ASN B O 1
ATOM 3333 N N . GLN B 1 55 ? -11.125 -6.809 12.102 1 98.62 55 GLN B N 1
ATOM 3334 C CA . GLN B 1 55 ? -9.969 -6.422 11.297 1 98.62 55 GLN B CA 1
ATOM 3335 C C . GLN B 1 55 ? -10.148 -6.848 9.836 1 98.62 55 GLN B C 1
ATOM 3337 O O . GLN B 1 55 ? -9.703 -6.152 8.922 1 98.62 55 GLN B O 1
ATOM 3342 N N . TYR B 1 56 ? -10.773 -8.023 9.562 1 98.81 56 TYR B N 1
ATOM 3343 C CA . TYR B 1 56 ? -10.977 -8.492 8.195 1 98.81 56 TYR B CA 1
ATOM 3344 C C . TYR B 1 56 ? -11.812 -7.5 7.398 1 98.81 56 TYR B C 1
ATOM 3346 O O . TYR B 1 56 ? -11.508 -7.215 6.238 1 98.81 56 TYR B O 1
ATOM 3354 N N . ALA B 1 57 ? -12.789 -7 8.047 1 98.69 57 ALA B N 1
ATOM 3355 C CA . ALA B 1 57 ? -13.664 -6.023 7.406 1 98.69 57 ALA B CA 1
ATOM 3356 C C . ALA B 1 57 ? -12.93 -4.711 7.141 1 98.69 57 ALA B C 1
ATOM 3358 O O . ALA B 1 57 ? -13.141 -4.07 6.113 1 98.69 57 ALA B O 1
ATOM 3359 N N . ALA B 1 58 ? -12.133 -4.289 8.102 1 98.75 58 ALA B N 1
ATOM 3360 C CA . ALA B 1 58 ? -11.344 -3.074 7.906 1 98.75 58 ALA B CA 1
ATOM 3361 C C . ALA B 1 58 ? -10.422 -3.203 6.695 1 98.75 58 ALA B C 1
ATOM 3363 O O . ALA B 1 58 ? -10.352 -2.297 5.863 1 98.75 58 ALA B O 1
ATOM 3364 N N . THR B 1 59 ? -9.758 -4.34 6.598 1 98.88 59 THR B N 1
ATOM 3365 C CA . THR B 1 59 ? -8.875 -4.598 5.465 1 98.88 59 THR B CA 1
ATOM 3366 C C . THR B 1 59 ? -9.672 -4.617 4.16 1 98.88 59 THR B C 1
ATOM 3368 O O . THR B 1 59 ? -9.219 -4.074 3.148 1 98.88 59 THR B O 1
ATOM 3371 N N . SER B 1 60 ? -10.836 -5.203 4.191 1 98.31 60 SER B N 1
ATOM 3372 C CA . SER B 1 60 ? -11.695 -5.25 3.008 1 98.31 60 SER B CA 1
ATOM 3373 C C . SER B 1 60 ? -12.117 -3.85 2.576 1 98.31 60 SER B C 1
ATOM 3375 O O . SER B 1 60 ? -12.258 -3.578 1.383 1 98.31 60 SER B O 1
ATOM 3377 N N . LEU B 1 61 ? -12.352 -2.971 3.512 1 97.12 61 LEU B N 1
ATOM 3378 C CA . LEU B 1 61 ? -12.68 -1.591 3.176 1 97.12 61 LEU B CA 1
ATOM 3379 C C . LEU B 1 61 ? -11.547 -0.935 2.395 1 97.12 61 LEU B C 1
ATOM 3381 O O . LEU B 1 61 ? -11.797 -0.169 1.46 1 97.12 61 LEU B O 1
ATOM 3385 N N . ALA B 1 62 ? -10.305 -1.215 2.773 1 98.19 62 ALA B N 1
ATOM 3386 C CA . ALA B 1 62 ? -9.164 -0.704 2.01 1 98.19 62 ALA B CA 1
ATOM 3387 C C . ALA B 1 62 ? -9.227 -1.176 0.56 1 98.19 62 ALA B C 1
ATOM 3389 O O . ALA B 1 62 ? -8.961 -0.4 -0.363 1 98.19 62 ALA B O 1
ATOM 3390 N N . ASN B 1 63 ? -9.586 -2.475 0.323 1 98.06 63 ASN B N 1
ATOM 3391 C CA . ASN B 1 63 ? -9.766 -2.979 -1.034 1 98.06 63 ASN B CA 1
ATOM 3392 C C . ASN B 1 63 ? -10.852 -2.197 -1.778 1 98.06 63 ASN B C 1
ATOM 3394 O O . ASN B 1 63 ? -10.688 -1.88 -2.957 1 98.06 63 ASN B O 1
ATOM 3398 N N . GLN B 1 64 ? -11.867 -1.891 -1.078 1 95.25 64 GLN B N 1
ATOM 3399 C CA . GLN B 1 64 ? -12.992 -1.199 -1.706 1 95.25 64 GLN B CA 1
ATOM 3400 C C . GLN B 1 64 ? -12.609 0.23 -2.086 1 95.25 64 GLN B C 1
ATOM 3402 O O . GLN B 1 64 ? -13.023 0.728 -3.135 1 95.25 64 GLN B O 1
ATOM 3407 N N . LEU B 1 65 ? -11.812 0.836 -1.284 1 94.56 65 LEU B N 1
ATOM 3408 C CA . LEU B 1 65 ? -11.461 2.23 -1.528 1 94.56 65 LEU B CA 1
ATOM 3409 C C . LEU B 1 65 ? -10.391 2.34 -2.607 1 94.56 65 LEU B C 1
ATOM 3411 O O . LEU B 1 65 ? -10.156 3.422 -3.152 1 94.56 65 LEU B O 1
ATOM 3415 N N . THR B 1 66 ? -9.688 1.248 -2.92 1 95.81 66 THR B N 1
ATOM 3416 C CA . THR B 1 66 ? -8.656 1.262 -3.953 1 95.81 66 THR B CA 1
ATOM 3417 C C . THR B 1 66 ? -9.125 0.516 -5.195 1 95.81 66 THR B C 1
ATOM 3419 O O . THR B 1 66 ? -8.328 0.228 -6.094 1 95.81 66 THR B O 1
ATOM 3422 N N . ILE B 1 67 ? -10.398 0.235 -5.297 1 96.56 67 ILE B N 1
ATOM 3423 C CA . ILE B 1 67 ? -10.945 -0.62 -6.34 1 96.56 67 ILE B CA 1
ATOM 3424 C C . ILE B 1 67 ? -10.875 0.098 -7.688 1 96.56 67 ILE B C 1
ATOM 3426 O O . ILE B 1 67 ? -11.016 1.321 -7.754 1 96.56 67 ILE B O 1
ATOM 3430 N N . ARG B 1 68 ? -10.562 -0.592 -8.734 1 94.25 68 ARG B N 1
ATOM 3431 C CA . ARG B 1 68 ? -10.383 -0.084 -10.094 1 94.25 68 ARG B CA 1
ATOM 3432 C C . ARG B 1 68 ? -11.586 0.743 -10.531 1 94.25 68 ARG B C 1
ATOM 3434 O O . ARG B 1 68 ? -11.43 1.747 -11.227 1 94.25 68 ARG B O 1
ATOM 3441 N N . THR B 1 69 ? -12.836 0.332 -10.203 1 89.62 69 THR B N 1
ATOM 3442 C CA . THR B 1 69 ? -14.047 1.01 -10.641 1 89.62 69 THR B CA 1
ATOM 3443 C C . THR B 1 69 ? -14.852 1.514 -9.445 1 89.62 69 THR B C 1
ATOM 3445 O O . THR B 1 69 ? -15.938 1.004 -9.164 1 89.62 69 THR B O 1
ATOM 3448 N N . PRO B 1 70 ? -14.203 2.514 -8.883 1 80 70 PRO B N 1
ATOM 3449 C CA . PRO B 1 70 ? -14.945 3.016 -7.723 1 80 70 PRO B CA 1
ATOM 3450 C C . PRO B 1 70 ? -16.312 3.588 -8.094 1 80 70 PRO B C 1
ATOM 3452 O O . PRO B 1 70 ? -16.469 4.18 -9.172 1 80 70 PRO B O 1
ATOM 3455 N N . SER B 1 71 ? -17.344 3.057 -7.449 1 72.5 71 SER B N 1
ATOM 3456 C CA . SER B 1 71 ? -18.672 3.615 -7.664 1 72.5 71 SER B CA 1
ATOM 3457 C C . SER B 1 71 ? -18.953 4.758 -6.695 1 72.5 71 SER B C 1
ATOM 3459 O O . SER B 1 71 ? -18.438 4.777 -5.578 1 72.5 71 SER B O 1
ATOM 3461 N N . THR B 1 72 ? -19.344 5.84 -7.234 1 65.38 72 THR B N 1
ATOM 3462 C CA . THR B 1 72 ? -19.797 6.918 -6.359 1 65.38 72 THR B CA 1
ATOM 3463 C C . THR B 1 72 ? -21.203 6.637 -5.828 1 65.38 72 THR B C 1
ATOM 3465 O O . THR B 1 72 ? -22.172 6.668 -6.582 1 65.38 72 THR B O 1
ATOM 3468 N N . PRO B 1 73 ? -21.234 6.008 -4.66 1 59.12 73 PRO B N 1
ATOM 3469 C CA . PRO B 1 73 ? -22.578 5.684 -4.199 1 59.12 73 PRO B CA 1
ATOM 3470 C C . PRO B 1 73 ? -23.453 6.926 -4.008 1 59.12 73 PRO B C 1
ATOM 3472 O O . PRO B 1 73 ? -22.922 8.023 -3.803 1 59.12 73 PRO B O 1
ATOM 3475 N N . ASP B 1 74 ? -24.594 6.781 -4.348 1 69.81 74 ASP B N 1
ATOM 3476 C CA . ASP B 1 74 ? -25.547 7.75 -3.811 1 69.81 74 ASP B CA 1
ATOM 3477 C C . ASP B 1 74 ? -25.453 7.82 -2.287 1 69.81 74 ASP B C 1
ATOM 3479 O O . ASP B 1 74 ? -25.672 6.82 -1.601 1 69.81 74 ASP B O 1
ATOM 3483 N N . VAL B 1 75 ? -24.781 8.906 -1.807 1 76.06 75 VAL B N 1
ATOM 3484 C CA . VAL B 1 75 ? -24.578 8.984 -0.362 1 76.06 75 VAL B CA 1
ATOM 3485 C C . VAL B 1 75 ? -25.781 9.664 0.288 1 76.06 75 VAL B C 1
ATOM 3487 O O . VAL B 1 75 ? -26.344 10.609 -0.268 1 76.06 75 VAL B O 1
ATOM 3490 N N . ASN B 1 76 ? -26.219 9.016 1.344 1 89.38 76 ASN B N 1
ATOM 3491 C CA . ASN B 1 76 ? -27.172 9.664 2.229 1 89.38 76 ASN B CA 1
ATOM 3492 C C . ASN B 1 76 ? -26.5 10.688 3.135 1 89.38 76 ASN B C 1
ATOM 3494 O O . ASN B 1 76 ? -25.391 10.461 3.615 1 89.38 76 ASN B O 1
ATOM 3498 N N . LEU B 1 77 ? -27.172 11.836 3.195 1 93.88 77 LEU B N 1
ATOM 3499 C CA . LEU B 1 77 ? -26.625 12.922 4.008 1 93.88 77 LEU B CA 1
ATOM 3500 C C . LEU B 1 77 ? -27.547 13.227 5.188 1 93.88 77 LEU B C 1
ATOM 3502 O O . LEU B 1 77 ? -28.75 12.984 5.117 1 93.88 77 LEU B O 1
ATOM 3506 N N . THR B 1 78 ? -26.953 13.664 6.219 1 95.75 78 THR B N 1
ATOM 3507 C CA . THR B 1 78 ? -27.656 14.227 7.367 1 95.75 78 THR B CA 1
ATOM 3508 C C . THR B 1 78 ? -26.922 15.445 7.91 1 95.75 78 THR B C 1
ATOM 3510 O O . THR B 1 78 ? -26.047 16 7.242 1 95.75 78 THR B O 1
ATOM 3513 N N . THR B 1 79 ? -27.391 16.047 9.062 1 97.25 79 THR B N 1
ATOM 3514 C CA . THR B 1 79 ? -26.766 17.219 9.641 1 97.25 79 THR B CA 1
ATOM 3515 C C . THR B 1 79 ? -26.312 16.953 11.07 1 97.25 79 THR B C 1
ATOM 3517 O O . THR B 1 79 ? -26.828 16.062 11.742 1 97.25 79 THR B O 1
ATOM 3520 N N . LEU B 1 80 ? -25.328 17.641 11.445 1 98.12 80 LEU B N 1
ATOM 3521 C CA . LEU B 1 80 ? -24.766 17.516 12.781 1 98.12 80 LEU B CA 1
ATOM 3522 C C . LEU B 1 80 ? -24.688 18.875 13.469 1 98.12 80 LEU B C 1
ATOM 3524 O O . LEU B 1 80 ? -24.188 19.844 12.891 1 98.12 80 LEU B O 1
ATOM 3528 N N . THR B 1 81 ? -25.312 19.094 14.609 1 98.62 81 THR B N 1
ATOM 3529 C CA . THR B 1 81 ? -25.141 20.203 15.539 1 98.62 81 THR B CA 1
ATOM 3530 C C . THR B 1 81 ? -24.641 19.703 16.891 1 98.62 81 THR B C 1
ATOM 3532 O O . THR B 1 81 ? -25.312 18.891 17.547 1 98.62 81 THR B O 1
ATOM 3535 N N . LYS B 1 82 ? -23.469 20.109 17.188 1 98.62 82 LYS B N 1
ATOM 3536 C CA . LYS B 1 82 ? -22.828 19.594 18.406 1 98.62 82 LYS B CA 1
ATOM 3537 C C . LYS B 1 82 ? -21.672 20.484 18.844 1 98.62 82 LYS B C 1
ATOM 3539 O O . LYS B 1 82 ? -21.094 21.203 18.031 1 98.62 82 LYS B O 1
ATOM 3544 N N . THR B 1 83 ? -21.375 20.547 20.109 1 98.81 83 THR B N 1
ATOM 3545 C CA . THR B 1 83 ? -20.203 21.25 20.625 1 98.81 83 THR B CA 1
ATOM 3546 C C . THR B 1 83 ? -19.094 20.25 20.953 1 98.81 83 THR B C 1
ATOM 3548 O O . THR B 1 83 ? -19.328 19.25 21.641 1 98.81 83 THR B O 1
ATOM 3551 N N . PHE B 1 84 ? -17.891 20.484 20.484 1 98.88 84 PHE B N 1
ATOM 3552 C CA . PHE B 1 84 ? -16.734 19.625 20.734 1 98.88 84 PHE B CA 1
ATOM 3553 C C . PHE B 1 84 ? -15.711 20.359 21.609 1 98.88 84 PHE B C 1
ATOM 3555 O O . PHE B 1 84 ? -15.586 21.578 21.531 1 98.88 84 PHE B O 1
ATOM 3562 N N . ASN B 1 85 ? -14.977 19.625 22.469 1 98.88 85 ASN B N 1
ATOM 3563 C CA . ASN B 1 85 ? -13.805 20.141 23.156 1 98.88 85 ASN B CA 1
ATOM 3564 C C . ASN B 1 85 ? -12.531 19.938 22.344 1 98.88 85 ASN B C 1
ATOM 3566 O O . ASN B 1 85 ? -12.18 18.812 22.016 1 98.88 85 ASN B O 1
ATOM 3570 N N . ILE B 1 86 ? -11.867 21.031 22.062 1 98.88 86 ILE B N 1
ATOM 3571 C CA . ILE B 1 86 ? -10.664 21 21.234 1 98.88 86 ILE B CA 1
ATOM 3572 C C . ILE B 1 86 ? -9.461 21.438 22.062 1 98.88 86 ILE B C 1
ATOM 3574 O O . ILE B 1 86 ? -9.469 22.531 22.641 1 98.88 86 ILE B O 1
ATOM 3578 N N . SER B 1 87 ? -8.461 20.547 22.156 1 98.88 87 SER B N 1
ATOM 3579 C CA . SER B 1 87 ? -7.219 20.875 22.844 1 98.88 87 SER B CA 1
ATOM 3580 C C . SER B 1 87 ? -6.32 21.75 21.953 1 98.88 87 SER B C 1
ATOM 3582 O O . SER B 1 87 ? -6.039 21.391 20.812 1 98.88 87 SER B O 1
ATOM 3584 N N . ALA B 1 88 ? -5.863 22.891 22.469 1 98.88 88 ALA B N 1
ATOM 3585 C CA . ALA B 1 88 ? -5.047 23.828 21.703 1 98.88 88 ALA B CA 1
ATOM 3586 C C . ALA B 1 88 ? -3.863 24.328 22.531 1 98.88 88 ALA B C 1
ATOM 3588 O O . ALA B 1 88 ? -3.836 24.172 23.75 1 98.88 88 ALA B O 1
ATOM 3589 N N . GLU B 1 89 ? -2.84 24.781 21.859 1 98.88 89 GLU B N 1
ATOM 3590 C CA . GLU B 1 89 ? -1.659 25.375 22.469 1 98.88 89 GLU B CA 1
ATOM 3591 C C . GLU B 1 89 ? -1.254 26.672 21.766 1 98.88 89 GLU B C 1
ATOM 3593 O O . GLU B 1 89 ? -1.056 26.672 20.547 1 98.88 89 GLU B O 1
ATOM 3598 N N . TYR B 1 90 ? -1.227 27.75 22.531 1 98.88 90 TYR B N 1
ATOM 3599 C CA . TYR B 1 90 ? -0.779 29.047 22.062 1 98.88 90 TYR B CA 1
ATOM 3600 C C . TYR B 1 90 ? 0.675 29.297 22.438 1 98.88 90 TYR B C 1
ATOM 3602 O O . TYR B 1 90 ? 1.047 29.172 23.609 1 98.88 90 TYR B O 1
ATOM 3610 N N . CYS B 1 91 ? 1.544 29.594 21.5 1 98.81 91 CYS B N 1
ATOM 3611 C CA . CYS B 1 91 ? 2.945 29.922 21.734 1 98.81 91 CYS B CA 1
ATOM 3612 C C . CYS B 1 91 ? 3.275 31.297 21.188 1 98.81 91 CYS B C 1
ATOM 3614 O O . CYS B 1 91 ? 2.807 31.672 20.109 1 98.81 91 CYS B O 1
ATOM 3616 N N . THR B 1 92 ? 4.043 32.062 21.906 1 98.69 92 THR B N 1
ATOM 3617 C CA . THR B 1 92 ? 4.422 33.438 21.5 1 98.69 92 THR B CA 1
ATOM 3618 C C . THR B 1 92 ? 5.824 33.75 22 1 98.69 92 THR B C 1
ATOM 3620 O O . THR B 1 92 ? 6.285 33.219 23 1 98.69 92 THR B O 1
ATOM 3623 N N . PRO B 1 93 ? 6.496 34.625 21.203 1 98.19 93 PRO B N 1
ATOM 3624 C CA . PRO B 1 93 ? 7.805 35.062 21.703 1 98.19 93 PRO B CA 1
ATOM 3625 C C . PRO B 1 93 ? 7.746 35.625 23.125 1 98.19 93 PRO B C 1
ATOM 3627 O O . PRO B 1 93 ? 6.793 36.312 23.469 1 98.19 93 PRO B O 1
ATOM 3630 N N . ALA B 1 94 ? 8.758 35.312 23.875 1 96.75 94 ALA B N 1
ATOM 3631 C CA . ALA B 1 94 ? 8.812 35.812 25.234 1 96.75 94 ALA B CA 1
ATOM 3632 C C . ALA B 1 94 ? 8.758 37.344 25.266 1 96.75 94 ALA B C 1
ATOM 3634 O O . ALA B 1 94 ? 8.188 37.938 26.188 1 96.75 94 ALA B O 1
ATOM 3635 N N . THR B 1 95 ? 9.383 37.938 24.344 1 96.06 95 THR B N 1
ATOM 3636 C CA . THR B 1 95 ? 9.289 39.375 24.109 1 96.06 95 THR B CA 1
ATOM 3637 C C . THR B 1 95 ? 8.609 39.656 22.781 1 96.06 95 THR B C 1
ATOM 3639 O O . THR B 1 95 ? 9.273 39.812 21.75 1 96.06 95 THR B O 1
ATOM 3642 N N . PRO B 1 96 ? 7.324 39.812 22.906 1 94.81 96 PRO B N 1
ATOM 3643 C CA . PRO B 1 96 ? 6.57 39.969 21.656 1 94.81 96 PRO B CA 1
ATOM 3644 C C . PRO B 1 96 ? 6.895 41.25 20.922 1 94.81 96 PRO B C 1
ATOM 3646 O O . PRO B 1 96 ? 6.98 42.312 21.547 1 94.81 96 PRO B O 1
ATOM 3649 N N . GLY B 1 97 ? 7.211 41.125 19.688 1 94.88 97 GLY B N 1
ATOM 3650 C CA . GLY B 1 97 ? 7.336 42.25 18.766 1 94.88 97 GLY B CA 1
ATOM 3651 C C . GLY B 1 97 ? 6.113 42.438 17.891 1 94.88 97 GLY B C 1
ATOM 3652 O O . GLY B 1 97 ? 5.059 41.875 18.156 1 94.88 97 GLY B O 1
ATOM 3653 N N . PRO B 1 98 ? 6.207 43.281 16.906 1 95.19 98 PRO B N 1
ATOM 3654 C CA . PRO B 1 98 ? 5.062 43.625 16.062 1 95.19 98 PRO B CA 1
ATOM 3655 C C . PRO B 1 98 ? 4.48 42.406 15.359 1 95.19 98 PRO B C 1
ATOM 3657 O O . PRO B 1 98 ? 3.266 42.312 15.164 1 95.19 98 PRO B O 1
ATOM 3660 N N . ARG B 1 99 ? 5.254 41.438 15.008 1 97.44 99 ARG B N 1
ATOM 3661 C CA . ARG B 1 99 ? 4.797 40.281 14.258 1 97.44 99 ARG B CA 1
ATOM 3662 C C . ARG B 1 99 ? 3.98 39.344 15.141 1 97.44 99 ARG B C 1
ATOM 3664 O O . ARG B 1 99 ? 3.277 38.469 14.641 1 97.44 99 ARG B O 1
ATOM 3671 N N . ALA B 1 100 ? 4.039 39.5 16.422 1 97.88 100 ALA B N 1
ATOM 3672 C CA . ALA B 1 100 ? 3.361 38.625 17.359 1 97.88 100 ALA B CA 1
ATOM 3673 C C . ALA B 1 100 ? 1.846 38.75 17.234 1 97.88 100 ALA B C 1
ATOM 3675 O O . ALA B 1 100 ? 1.105 37.875 17.688 1 97.88 100 ALA B O 1
ATOM 3676 N N . SER B 1 101 ? 1.403 39.812 16.625 1 97.81 101 SER B N 1
ATOM 3677 C CA . SER B 1 101 ? -0.027 40.031 16.422 1 97.81 101 SER B CA 1
ATOM 3678 C C . SER B 1 101 ? -0.531 39.219 15.219 1 97.81 101 SER B C 1
ATOM 3680 O O . SER B 1 101 ? -1.74 39.125 15 1 97.81 101 SER B O 1
ATOM 3682 N N . THR B 1 102 ? 0.4 38.594 14.422 1 98.69 102 THR B N 1
ATOM 3683 C CA . THR B 1 102 ? 0.044 37.625 13.422 1 98.69 102 THR B CA 1
ATOM 3684 C C . THR B 1 102 ? 0.02 36.219 14.031 1 98.69 102 THR B C 1
ATOM 3686 O O . THR B 1 102 ? 1.021 35.75 14.586 1 98.69 102 THR B O 1
ATOM 3689 N N . LEU B 1 103 ? -1.126 35.594 13.914 1 98.88 103 LEU B N 1
ATOM 3690 C CA . LEU B 1 103 ? -1.312 34.25 14.469 1 98.88 103 LEU B CA 1
ATOM 3691 C C . LEU B 1 103 ? -1.317 33.219 13.359 1 98.88 103 LEU B C 1
ATOM 3693 O O . LEU B 1 103 ? -2.082 33.312 12.398 1 98.88 103 LEU B O 1
ATOM 3697 N N . GLN B 1 104 ? -0.426 32.25 13.453 1 98.94 104 GLN B N 1
ATOM 3698 C CA . GLN B 1 104 ? -0.476 31.078 12.578 1 98.94 104 GLN B CA 1
ATOM 3699 C C . GLN B 1 104 ? -1.241 29.938 13.234 1 98.94 104 GLN B C 1
ATOM 3701 O O . GLN B 1 104 ? -0.827 29.422 14.281 1 98.94 104 GLN B O 1
ATOM 3706 N N . ILE B 1 105 ? -2.357 29.562 12.68 1 99 105 ILE B N 1
ATOM 3707 C CA . ILE B 1 105 ? -3.102 28.406 13.156 1 99 105 ILE B CA 1
ATOM 3708 C C . ILE B 1 105 ? -2.639 27.156 12.406 1 99 105 ILE B C 1
ATOM 3710 O O . ILE B 1 105 ? -2.707 27.109 11.172 1 99 105 ILE B O 1
ATOM 3714 N N . LEU B 1 106 ? -2.154 26.172 13.18 1 99 106 LEU B N 1
ATOM 3715 C CA . LEU B 1 106 ? -1.446 25.031 12.633 1 99 106 LEU B CA 1
ATOM 3716 C C . LEU B 1 106 ? -2.316 23.781 12.688 1 99 106 LEU B C 1
ATOM 3718 O O . LEU B 1 106 ? -2.688 23.328 13.773 1 99 106 LEU B O 1
ATOM 3722 N N . SER B 1 107 ? -2.648 23.234 11.539 1 98.94 107 SER B N 1
ATOM 3723 C CA . SER B 1 107 ? -3.465 22.031 11.461 1 98.94 107 SER B CA 1
ATOM 3724 C C . SER B 1 107 ? -2.635 20.828 11.008 1 98.94 107 SER B C 1
ATOM 3726 O O . SER B 1 107 ? -2.119 20.812 9.883 1 98.94 107 SER B O 1
ATOM 3728 N N . HIS B 1 108 ? -2.52 19.828 11.891 1 98.88 108 HIS B N 1
ATOM 3729 C CA . HIS B 1 108 ? -1.733 18.641 11.578 1 98.88 108 HIS B CA 1
ATOM 3730 C C . HIS B 1 108 ? -2.523 17.688 10.695 1 98.88 108 HIS B C 1
ATOM 3732 O O . HIS B 1 108 ? -3.746 17.797 10.586 1 98.88 108 HIS B O 1
ATOM 3738 N N . GLY B 1 109 ? -1.824 16.766 10.07 1 98.75 109 GLY B N 1
ATOM 3739 C CA . GLY B 1 109 ? -2.42 15.805 9.156 1 98.75 109 GLY B CA 1
ATOM 3740 C C . GLY B 1 109 ? -2.791 14.492 9.828 1 98.75 109 GLY B C 1
ATOM 3741 O O . GLY B 1 109 ? -2.744 14.383 11.055 1 98.75 109 GLY B O 1
ATOM 3742 N N . LEU B 1 110 ? -3.266 13.539 9.008 1 98.69 110 LEU B N 1
ATOM 3743 C CA . LEU B 1 110 ? -3.574 12.203 9.5 1 98.69 110 LEU B CA 1
ATOM 3744 C C . LEU B 1 110 ? -2.322 11.523 10.047 1 98.69 110 LEU B C 1
ATOM 3746 O O . LEU B 1 110 ? -1.237 11.664 9.484 1 98.69 110 LEU B O 1
ATOM 3750 N N . GLY B 1 111 ? -2.514 10.82 11.117 1 98.06 111 GLY B N 1
ATOM 3751 C CA . GLY B 1 111 ? -1.416 10.047 11.664 1 98.06 111 GLY B CA 1
ATOM 3752 C C . GLY B 1 111 ? -0.647 10.781 12.75 1 98.06 111 GLY B C 1
ATOM 3753 O O . GLY B 1 111 ? 0.145 10.18 13.477 1 98.06 111 GLY B O 1
ATOM 3754 N N . PHE B 1 112 ? -0.909 12.055 12.875 1 97.75 112 PHE B N 1
ATOM 3755 C CA . PHE B 1 112 ? -0.184 12.883 13.82 1 97.75 112 PHE B CA 1
ATOM 3756 C C . PHE B 1 112 ? -1.14 13.516 14.828 1 97.75 112 PHE B C 1
ATOM 3758 O O . PHE B 1 112 ? -2.357 13.352 14.727 1 97.75 112 PHE B O 1
ATOM 3765 N N . ASN B 1 113 ? -0.57 14.109 15.859 1 98.31 113 ASN B N 1
ATOM 3766 C CA . ASN B 1 113 ? -1.2 15.148 16.656 1 98.31 113 ASN B CA 1
ATOM 3767 C C . ASN B 1 113 ? -0.459 16.469 16.547 1 98.31 113 ASN B C 1
ATOM 3769 O O . ASN B 1 113 ? 0.393 16.641 15.672 1 98.31 113 ASN B O 1
ATOM 3773 N N . ARG B 1 114 ? -0.787 17.422 17.328 1 98.5 114 ARG B N 1
ATOM 3774 C CA . ARG B 1 114 ? -0.237 18.766 17.156 1 98.5 114 ARG B CA 1
ATOM 3775 C C . ARG B 1 114 ? 1.272 18.781 17.375 1 98.5 114 ARG B C 1
ATOM 3777 O O . ARG B 1 114 ? 1.96 19.719 16.984 1 98.5 114 ARG B O 1
ATOM 3784 N N . SER B 1 115 ? 1.855 17.703 17.969 1 96.88 115 SER B N 1
ATOM 3785 C CA . SER B 1 115 ? 3.295 17.656 18.203 1 96.88 115 SER B CA 1
ATOM 3786 C C . SER B 1 115 ? 4.066 17.594 16.891 1 96.88 115 SER B C 1
ATOM 3788 O O . SER B 1 115 ? 5.277 17.844 16.859 1 96.88 115 SER B O 1
ATOM 3790 N N . TYR B 1 116 ? 3.363 17.312 15.836 1 98.5 116 TYR B N 1
ATOM 3791 C CA . TYR B 1 116 ? 3.977 17.406 14.516 1 98.5 116 TYR B CA 1
ATOM 3792 C C . TYR B 1 116 ? 4.629 18.766 14.312 1 98.5 116 TYR B C 1
ATOM 3794 O O . TYR B 1 116 ? 5.668 18.875 13.656 1 98.5 116 TYR B O 1
ATOM 3802 N N . TRP B 1 117 ? 4.098 19.828 14.891 1 98.81 117 TRP B N 1
ATOM 3803 C CA . TRP B 1 117 ? 4.562 21.188 14.68 1 98.81 117 TRP B CA 1
ATOM 3804 C C . TRP B 1 117 ? 5.66 21.562 15.672 1 98.81 117 TRP B C 1
ATOM 3806 O O . TRP B 1 117 ? 6.32 22.594 15.531 1 98.81 117 TRP B O 1
ATOM 3816 N N . ASP B 1 118 ? 5.773 20.75 16.672 1 98.19 118 ASP B N 1
ATOM 3817 C CA . ASP B 1 118 ? 6.766 20.938 17.719 1 98.19 118 ASP B CA 1
ATOM 3818 C C . ASP B 1 118 ? 7.406 19.609 18.109 1 98.19 118 ASP B C 1
ATOM 3820 O O . ASP B 1 118 ? 7.324 19.188 19.266 1 98.19 118 ASP B O 1
ATOM 3824 N N . PHE B 1 119 ? 8.117 19.016 17.188 1 97.75 119 PHE B N 1
ATOM 3825 C CA . PHE B 1 119 ? 8.656 17.672 17.297 1 97.75 119 PHE B CA 1
ATOM 3826 C C . PHE B 1 119 ? 10.07 17.703 17.875 1 97.75 119 PHE B C 1
ATOM 3828 O O . PHE B 1 119 ? 10.922 18.453 17.391 1 97.75 119 PHE B O 1
ATOM 3835 N N . TYR B 1 120 ? 10.344 16.906 18.891 1 95.88 120 TYR B N 1
ATOM 3836 C CA . TYR B 1 120 ? 11.656 16.781 19.531 1 95.88 120 TYR B CA 1
ATOM 3837 C C . TYR B 1 120 ? 11.992 15.32 19.797 1 95.88 120 TYR B C 1
ATOM 3839 O O . TYR B 1 120 ? 11.102 14.508 20.078 1 95.88 120 TYR B O 1
ATOM 3847 N N . LEU B 1 121 ? 13.211 15.023 19.703 1 95.81 121 LEU B N 1
ATOM 3848 C CA . LEU B 1 121 ? 13.703 13.734 20.188 1 95.81 121 LEU B CA 1
ATOM 3849 C C . LEU B 1 121 ? 14.008 13.789 21.688 1 95.81 121 LEU B C 1
ATOM 3851 O O . LEU B 1 121 ? 14.641 14.742 22.156 1 95.81 121 LEU B O 1
ATOM 3855 N N . PRO B 1 122 ? 13.602 12.773 22.375 1 93.62 122 PRO B N 1
ATOM 3856 C CA . PRO B 1 122 ? 13.883 12.773 23.812 1 93.62 122 PRO B CA 1
ATOM 3857 C C . PRO B 1 122 ? 15.375 12.844 24.125 1 93.62 122 PRO B C 1
ATOM 3859 O O . PRO B 1 122 ? 15.766 13.43 25.141 1 93.62 122 PRO B O 1
ATOM 3862 N N . SER B 1 123 ? 16.203 12.297 23.25 1 92.94 123 SER B N 1
ATOM 3863 C CA . SER B 1 123 ? 17.641 12.258 23.469 1 92.94 123 SER B CA 1
ATOM 3864 C C . SER B 1 123 ? 18.297 13.57 23.047 1 92.94 123 SER B C 1
ATOM 3866 O O . SER B 1 123 ? 19.469 13.805 23.344 1 92.94 123 SER B O 1
ATOM 3868 N N . LYS B 1 124 ? 17.578 14.43 22.328 1 91.38 124 LYS B N 1
ATOM 3869 C CA . LYS B 1 124 ? 18.078 15.703 21.828 1 91.38 124 LYS B CA 1
ATOM 3870 C C . LYS B 1 124 ? 17.094 16.828 22.109 1 91.38 124 LYS B C 1
ATOM 3872 O O . LYS B 1 124 ? 16.672 17.531 21.188 1 91.38 124 LYS B O 1
ATOM 3877 N N . ARG B 1 125 ? 16.844 17.109 23.312 1 88.12 125 ARG B N 1
ATOM 3878 C CA . ARG B 1 125 ? 15.758 18 23.719 1 88.12 125 ARG B CA 1
ATOM 3879 C C . ARG B 1 125 ? 16.062 19.453 23.375 1 88.12 125 ARG B C 1
ATOM 3881 O O . ARG B 1 125 ? 15.172 20.297 23.328 1 88.12 125 ARG B O 1
ATOM 3888 N N . ASN B 1 126 ? 17.344 19.734 23.109 1 90.25 126 ASN B N 1
ATOM 3889 C CA . ASN B 1 126 ? 17.734 21.125 22.812 1 90.25 126 ASN B CA 1
ATOM 3890 C C . ASN B 1 126 ? 17.922 21.344 21.312 1 90.25 126 ASN B C 1
ATOM 3892 O O . ASN B 1 126 ? 18.359 22.406 20.891 1 90.25 126 ASN B O 1
ATOM 3896 N N . ASP B 1 127 ? 17.625 20.344 20.609 1 93.88 127 ASP B N 1
ATOM 3897 C CA . ASP B 1 127 ? 17.688 20.453 19.156 1 93.88 127 ASP B CA 1
ATOM 3898 C C . ASP B 1 127 ? 16.297 20.703 18.578 1 93.88 127 ASP B C 1
ATOM 3900 O O . ASP B 1 127 ? 15.461 19.797 18.547 1 93.88 127 ASP B O 1
ATOM 3904 N N . ALA B 1 128 ? 16.062 21.906 18.078 1 96.75 128 ALA B N 1
ATOM 3905 C CA . ALA B 1 128 ? 14.727 22.312 17.625 1 96.75 128 ALA B CA 1
ATOM 3906 C C . ALA B 1 128 ? 14.594 22.156 16.109 1 96.75 128 ALA B C 1
ATOM 3908 O O . ALA B 1 128 ? 13.766 22.812 15.484 1 96.75 128 ALA B O 1
ATOM 3909 N N . GLN B 1 129 ? 15.406 21.297 15.555 1 96.12 129 GLN B N 1
ATOM 3910 C CA . GLN B 1 129 ? 15.477 21.125 14.102 1 96.12 129 GLN B CA 1
ATOM 3911 C C . GLN B 1 129 ? 14.125 20.719 13.531 1 96.12 129 GLN B C 1
ATOM 3913 O O . GLN B 1 129 ? 13.797 21.078 12.398 1 96.12 129 GLN B O 1
ATOM 3918 N N . TYR B 1 130 ? 13.312 20.031 14.312 1 98.19 130 TYR B N 1
ATOM 3919 C CA . TYR B 1 130 ? 12.062 19.469 13.789 1 98.19 130 TYR B CA 1
ATOM 3920 C C . TYR B 1 130 ? 10.859 20.266 14.305 1 98.19 130 TYR B C 1
ATOM 3922 O O . TYR B 1 130 ? 9.719 19.812 14.172 1 98.19 130 TYR B O 1
ATOM 3930 N N . SER B 1 131 ? 11.086 21.406 14.906 1 98.62 131 SER B N 1
ATOM 3931 C CA . SER B 1 131 ? 10.016 22.203 15.477 1 98.62 131 SER B CA 1
ATOM 3932 C C . SER B 1 131 ? 9.719 23.422 14.617 1 98.62 131 SER B C 1
ATOM 3934 O O . SER B 1 131 ? 10.469 24.406 14.641 1 98.62 131 SER B O 1
ATOM 3936 N N . TYR B 1 132 ? 8.609 23.406 13.906 1 98.88 132 TYR B N 1
ATOM 3937 C CA . TYR B 1 132 ? 8.148 24.578 13.18 1 98.88 132 TYR B CA 1
ATOM 3938 C C . TYR B 1 132 ? 7.812 25.719 14.133 1 98.88 132 TYR B C 1
ATOM 3940 O O . TYR B 1 132 ? 8.086 26.875 13.836 1 98.88 132 TYR B O 1
ATOM 3948 N N . ILE B 1 133 ? 7.25 25.438 15.266 1 98.88 133 ILE B N 1
ATOM 3949 C CA . ILE B 1 133 ? 6.863 26.438 16.25 1 98.88 133 ILE B CA 1
ATOM 3950 C C . ILE B 1 133 ? 8.094 27.203 16.719 1 98.88 133 ILE B C 1
ATOM 3952 O O . ILE B 1 133 ? 8.055 28.438 16.859 1 98.88 133 ILE B O 1
ATOM 3956 N N . ASN B 1 134 ? 9.195 26.469 16.938 1 98.62 134 ASN B N 1
ATOM 3957 C CA . ASN B 1 134 ? 10.438 27.141 17.297 1 98.62 134 ASN B CA 1
ATOM 3958 C C . ASN B 1 134 ? 10.844 28.172 16.234 1 98.62 134 ASN B C 1
ATOM 3960 O O . ASN B 1 134 ? 11.188 29.297 16.562 1 98.62 134 ASN B O 1
ATOM 3964 N N . SER B 1 135 ? 10.781 27.766 14.992 1 98.62 135 SER B N 1
ATOM 3965 C CA . SER B 1 135 ? 11.18 28.641 13.898 1 98.62 135 SER B CA 1
ATOM 3966 C C . SER B 1 135 ? 10.219 29.828 13.758 1 98.62 135 SER B C 1
ATOM 3968 O O . SER B 1 135 ? 10.648 30.969 13.555 1 98.62 135 SER B O 1
ATOM 3970 N N . ALA B 1 136 ? 8.945 29.578 13.867 1 98.88 136 ALA B N 1
ATOM 3971 C CA . ALA B 1 136 ? 7.926 30.609 13.711 1 98.88 136 ALA B CA 1
ATOM 3972 C C . ALA B 1 136 ? 8.023 31.656 14.828 1 98.88 136 ALA B C 1
ATOM 3974 O O . ALA B 1 136 ? 7.988 32.844 14.578 1 98.88 136 ALA B O 1
ATOM 3975 N N . THR B 1 137 ? 8.156 31.203 16.062 1 98.69 137 THR B N 1
ATOM 3976 C CA . THR B 1 137 ? 8.273 32.125 17.188 1 98.69 137 THR B CA 1
ATOM 3977 C C . THR B 1 137 ? 9.609 32.844 17.156 1 98.69 137 THR B C 1
ATOM 3979 O O . THR B 1 137 ? 9.688 34.031 17.547 1 98.69 137 THR B O 1
ATOM 3982 N N . GLY B 1 138 ? 10.633 32.156 16.688 1 97.94 138 GLY B N 1
ATOM 3983 C CA . GLY B 1 138 ? 11.914 32.812 16.469 1 97.94 138 GLY B CA 1
ATOM 3984 C C . GLY B 1 138 ? 11.852 33.938 15.469 1 97.94 138 GLY B C 1
ATOM 3985 O O . GLY B 1 138 ? 12.594 34.906 15.57 1 97.94 138 GLY B O 1
ATOM 3986 N N . ALA B 1 139 ? 10.977 33.781 14.523 1 98.19 139 ALA B N 1
ATOM 3987 C CA . ALA B 1 139 ? 10.773 34.812 13.508 1 98.19 139 ALA B CA 1
ATOM 3988 C C . ALA B 1 139 ? 9.812 35.906 14.008 1 98.19 139 ALA B C 1
ATOM 3990 O O . ALA B 1 139 ? 9.578 36.906 13.312 1 98.19 139 ALA B O 1
ATOM 3991 N N . GLY B 1 140 ? 9.227 35.688 15.211 1 98.44 140 GLY B N 1
ATOM 3992 C CA . GLY B 1 140 ? 8.445 36.75 15.859 1 98.44 140 GLY B CA 1
ATOM 3993 C C . GLY B 1 140 ? 6.953 36.469 15.828 1 98.44 140 GLY B C 1
ATOM 3994 O O . GLY B 1 140 ? 6.172 37.25 16.391 1 98.44 140 GLY B O 1
ATOM 3995 N N . TYR B 1 141 ? 6.512 35.375 15.242 1 98.81 141 TYR B N 1
ATOM 3996 C CA . TYR B 1 141 ? 5.09 35.094 15.086 1 98.81 141 TYR B CA 1
ATOM 3997 C C . TYR B 1 141 ? 4.543 34.344 16.297 1 98.81 141 TYR B C 1
ATOM 3999 O O . TYR B 1 141 ? 5.301 33.719 17.047 1 98.81 141 TYR B O 1
ATOM 4007 N N . SER B 1 142 ? 3.287 34.469 16.516 1 98.88 142 SER B N 1
ATOM 4008 C CA . SER B 1 142 ? 2.576 33.594 17.438 1 98.88 142 SER B CA 1
ATOM 4009 C C . SER B 1 142 ? 1.953 32.406 16.688 1 98.88 142 SER B C 1
ATOM 4011 O O . SER B 1 142 ? 1.653 32.5 15.5 1 98.88 142 SER B O 1
ATOM 4013 N N . THR B 1 143 ? 1.808 31.281 17.391 1 98.94 143 THR B N 1
ATOM 4014 C CA . THR B 1 143 ? 1.189 30.109 16.781 1 98.94 143 THR B CA 1
ATOM 4015 C C . THR B 1 143 ? 0.092 29.562 17.688 1 98.94 143 THR B C 1
ATOM 4017 O O . THR B 1 143 ? 0.133 29.734 18.906 1 98.94 143 THR B O 1
ATOM 4020 N N . LEU B 1 144 ? -0.895 29.016 17.094 1 98.94 144 LEU B N 1
ATOM 4021 C CA . LEU B 1 144 ? -1.916 28.203 17.734 1 98.94 144 LEU B CA 1
ATOM 4022 C C . LEU B 1 144 ? -2.014 26.828 17.078 1 98.94 144 LEU B C 1
ATOM 4024 O O . LEU B 1 144 ? -2.541 26.703 15.977 1 98.94 144 LEU B O 1
ATOM 4028 N N . SER B 1 145 ? -1.468 25.859 17.719 1 98.94 145 SER B N 1
ATOM 4029 C CA . SER B 1 145 ? -1.652 24.484 17.297 1 98.94 145 SER B CA 1
ATOM 4030 C C . SER B 1 145 ? -2.77 23.797 18.078 1 98.94 145 SER B C 1
ATOM 4032 O O . SER B 1 145 ? -3.104 24.219 19.188 1 98.94 145 SER B O 1
ATOM 4034 N N . TYR B 1 146 ? -3.406 22.797 17.484 1 98.94 146 TYR B N 1
ATOM 4035 C CA . TYR B 1 146 ? -4.484 22.078 18.156 1 98.94 146 TYR B CA 1
ATOM 4036 C C . TYR B 1 146 ? -4.512 20.625 17.719 1 98.94 146 TYR B C 1
ATOM 4038 O O . TYR B 1 146 ? -3.926 20.25 16.703 1 98.94 146 TYR B O 1
ATOM 4046 N N . ASN B 1 147 ? -5.047 19.766 18.609 1 98.94 147 ASN B N 1
ATOM 4047 C CA . ASN B 1 147 ? -5.371 18.406 18.234 1 98.94 147 ASN B CA 1
ATOM 4048 C C . ASN B 1 147 ? -6.719 18.328 17.516 1 98.94 147 ASN B C 1
ATOM 4050 O O . ASN B 1 147 ? -7.742 18.734 18.078 1 98.94 147 ASN B O 1
ATOM 4054 N N . ARG B 1 148 ? -6.68 17.875 16.328 1 98.94 148 ARG B N 1
ATOM 4055 C CA . ARG B 1 148 ? -7.914 17.719 15.562 1 98.94 148 ARG B CA 1
ATOM 4056 C C . ARG B 1 148 ? -8.898 16.812 16.281 1 98.94 148 ARG B C 1
ATOM 4058 O O . ARG B 1 148 ? -8.539 16.125 17.25 1 98.94 148 ARG B O 1
ATOM 4065 N N . LEU B 1 149 ? -10.102 16.953 15.828 1 98.62 149 LEU B N 1
ATOM 4066 C CA . LEU B 1 149 ? -11.156 16.094 16.359 1 98.62 149 LEU B CA 1
ATOM 4067 C C . LEU B 1 149 ? -10.75 14.617 16.25 1 98.62 149 LEU B C 1
ATOM 4069 O O . LEU B 1 149 ? -10.266 14.172 15.211 1 98.62 149 LEU B O 1
ATOM 4073 N N . GLY B 1 150 ? -10.875 13.914 17.375 1 98.31 150 GLY B N 1
ATOM 4074 C CA . GLY B 1 150 ? -10.508 12.508 17.391 1 98.31 150 GLY B CA 1
ATOM 4075 C C . GLY B 1 150 ? -9.125 12.258 17.953 1 98.31 150 GLY B C 1
ATOM 4076 O O . GLY B 1 150 ? -8.734 11.109 18.172 1 98.31 150 GLY B O 1
ATOM 4077 N N . ILE B 1 151 ? -8.398 13.32 18.219 1 98.62 151 ILE B N 1
ATOM 4078 C CA . ILE B 1 151 ? -7.055 13.227 18.781 1 98.62 151 ILE B CA 1
ATOM 4079 C C . ILE B 1 151 ? -7.059 13.742 20.219 1 98.62 151 ILE B C 1
ATOM 4081 O O . ILE B 1 151 ? -7.289 14.938 20.453 1 98.62 151 ILE B O 1
ATOM 4085 N N . GLU B 1 152 ? -6.824 12.914 21.188 1 97.81 152 GLU B N 1
ATOM 4086 C CA . GLU B 1 152 ? -6.836 13.312 22.594 1 97.81 152 GLU B CA 1
ATOM 4087 C C . GLU B 1 152 ? -5.785 14.391 22.859 1 97.81 152 GLU B C 1
ATOM 4089 O O . GLU B 1 152 ? -4.738 14.414 22.219 1 97.81 152 GLU B O 1
ATOM 4094 N N . PRO B 1 153 ? -6.066 15.312 23.734 1 97.88 153 PRO B N 1
ATOM 4095 C CA . PRO B 1 153 ? -7.219 15.297 24.641 1 97.88 153 PRO B CA 1
ATOM 4096 C C . PRO B 1 153 ? -8.461 15.938 24.016 1 97.88 153 PRO B C 1
ATOM 4098 O O . PRO B 1 153 ? -9.445 16.188 24.719 1 97.88 153 PRO B O 1
ATOM 4101 N N . SER B 1 154 ? -8.445 16.328 22.703 1 98.81 154 SER B N 1
ATOM 4102 C CA . SER B 1 154 ? -9.68 16.734 22.047 1 98.81 154 SER B CA 1
ATOM 4103 C C . SER B 1 154 ? -10.727 15.617 22.094 1 98.81 154 SER B C 1
ATOM 4105 O O . SER B 1 154 ? -10.391 14.453 22.344 1 98.81 154 SER B O 1
ATOM 4107 N N . THR B 1 155 ? -11.984 15.992 21.828 1 98.75 155 THR B N 1
ATOM 4108 C CA . THR B 1 155 ? -13.094 15.047 21.859 1 98.75 155 THR B CA 1
ATOM 4109 C C . THR B 1 155 ? -12.828 13.859 20.938 1 98.75 155 THR B C 1
ATOM 4111 O O . THR B 1 155 ? -12.492 14.047 19.766 1 98.75 155 THR B O 1
ATOM 4114 N N . ILE B 1 156 ? -12.914 12.648 21.516 1 98.62 156 ILE B N 1
ATOM 4115 C CA . ILE B 1 156 ? -12.922 11.438 20.703 1 98.62 156 ILE B CA 1
ATOM 4116 C C . ILE B 1 156 ? -14.344 11.133 20.234 1 98.62 156 ILE B C 1
ATOM 4118 O O . ILE B 1 156 ? -15.062 10.367 20.875 1 98.62 156 ILE B O 1
ATOM 4122 N N . ALA B 1 157 ? -14.695 11.766 19.172 1 98.5 157 ALA B N 1
ATOM 4123 C CA . ALA B 1 157 ? -16.047 11.664 18.625 1 98.5 157 ALA B CA 1
ATOM 4124 C C . ALA B 1 157 ? -16.234 10.391 17.812 1 98.5 157 ALA B C 1
ATOM 4126 O O . ALA B 1 157 ? -15.32 9.555 17.75 1 98.5 157 ALA B O 1
ATOM 4127 N N . ASP B 1 158 ? -17.484 10.164 17.312 1 98.25 158 ASP B N 1
ATOM 4128 C CA . ASP B 1 158 ? -17.781 8.977 16.516 1 98.25 158 ASP B CA 1
ATOM 4129 C C . ASP B 1 158 ? -16.953 8.953 15.219 1 98.25 158 ASP B C 1
ATOM 4131 O O . ASP B 1 158 ? -17.031 9.891 14.422 1 98.25 158 ASP B O 1
ATOM 4135 N N . PRO B 1 159 ? -16.172 7.93 15.055 1 98.56 159 PRO B N 1
ATOM 4136 C CA . PRO B 1 159 ? -15.242 7.898 13.922 1 98.56 159 PRO B CA 1
ATOM 4137 C C . PRO B 1 159 ? -15.938 7.59 12.594 1 98.56 159 PRO B C 1
ATOM 4139 O O . PRO B 1 159 ? -15.281 7.551 11.547 1 98.56 159 PRO B O 1
ATOM 4142 N N . TYR B 1 160 ? -17.234 7.367 12.578 1 97.31 160 TYR B N 1
ATOM 4143 C CA . TYR B 1 160 ? -18 7.102 11.367 1 97.31 160 TYR B CA 1
ATOM 4144 C C . TYR B 1 160 ? -18.797 8.328 10.945 1 97.31 160 TYR B C 1
ATOM 4146 O O . TYR B 1 160 ? -18.703 8.781 9.805 1 97.31 160 TYR B O 1
ATOM 4154 N N . THR B 1 161 ? -19.484 8.969 11.906 1 96.12 161 THR B N 1
ATOM 4155 C CA . THR B 1 161 ? -20.531 9.93 11.539 1 96.12 161 THR B CA 1
ATOM 4156 C C . THR B 1 161 ? -20.141 11.336 11.984 1 96.12 161 THR B C 1
ATOM 4158 O O . THR B 1 161 ? -20.734 12.32 11.531 1 96.12 161 THR B O 1
ATOM 4161 N N . GLU B 1 162 ? -19.172 11.43 12.859 1 98.44 162 GLU B N 1
ATOM 4162 C CA . GLU B 1 162 ? -18.859 12.75 13.391 1 98.44 162 GLU B CA 1
ATOM 4163 C C . GLU B 1 162 ? -17.484 13.219 12.93 1 98.44 162 GLU B C 1
ATOM 4165 O O . GLU B 1 162 ? -17.328 14.352 12.461 1 98.44 162 GLU B O 1
ATOM 4170 N N . ILE B 1 163 ? -16.484 12.383 13.086 1 98.75 163 ILE B N 1
ATOM 4171 C CA . ILE B 1 163 ? -15.148 12.773 12.641 1 98.75 163 ILE B CA 1
ATOM 4172 C C . ILE B 1 163 ? -15.055 12.672 11.125 1 98.75 163 ILE B C 1
ATOM 4174 O O . ILE B 1 163 ? -14.516 11.695 10.594 1 98.75 163 ILE B O 1
ATOM 4178 N N . GLN B 1 164 ? -15.594 13.641 10.453 1 98.38 164 GLN B N 1
ATOM 4179 C CA . GLN B 1 164 ? -15.633 13.766 9 1 98.38 164 GLN B CA 1
ATOM 4180 C C . GLN B 1 164 ? -15.055 15.102 8.547 1 98.38 164 GLN B C 1
ATOM 4182 O O . GLN B 1 164 ? -14.891 16.016 9.352 1 98.38 164 GLN B O 1
ATOM 4187 N N . GLY B 1 165 ? -14.742 15.188 7.246 1 98.25 165 GLY B N 1
ATOM 4188 C CA . GLY B 1 165 ? -14.07 16.344 6.68 1 98.25 165 GLY B CA 1
ATOM 4189 C C . GLY B 1 165 ? -14.797 17.656 6.949 1 98.25 165 GLY B C 1
ATOM 4190 O O . GLY B 1 165 ? -14.219 18.578 7.516 1 98.25 165 GLY B O 1
ATOM 4191 N N . PHE B 1 166 ? -16.047 17.719 6.691 1 97.94 166 PHE B N 1
ATOM 4192 C CA . PHE B 1 166 ? -16.797 18.969 6.824 1 97.94 166 PHE B CA 1
ATOM 4193 C C . PHE B 1 166 ? -16.953 19.344 8.297 1 97.94 166 PHE B C 1
ATOM 4195 O O . PHE B 1 166 ? -17 20.516 8.641 1 97.94 166 PHE B O 1
ATOM 4202 N N . VAL B 1 167 ? -17.031 18.344 9.125 1 98.81 167 VAL B N 1
ATOM 4203 C CA . VAL B 1 167 ? -17.094 18.625 10.555 1 98.81 167 VAL B CA 1
ATOM 4204 C C . VAL B 1 167 ? -15.781 19.234 11.023 1 98.81 167 VAL B C 1
ATOM 4206 O O . VAL B 1 167 ? -15.773 20.203 11.773 1 98.81 167 VAL B O 1
ATOM 4209 N N . GLU B 1 168 ? -14.711 18.656 10.602 1 98.94 168 GLU B N 1
ATOM 4210 C CA . GLU B 1 168 ? -13.406 19.172 10.992 1 98.94 168 GLU B CA 1
ATOM 4211 C C . GLU B 1 168 ? -13.164 20.562 10.414 1 98.94 168 GLU B C 1
ATOM 4213 O O . GLU B 1 168 ? -12.523 21.406 11.047 1 98.94 168 GLU B O 1
ATOM 4218 N N . VAL B 1 169 ? -13.633 20.812 9.172 1 98.88 169 VAL B N 1
ATOM 4219 C CA . VAL B 1 169 ? -13.578 22.156 8.617 1 98.88 169 VAL B CA 1
ATOM 4220 C C . VAL B 1 169 ? -14.383 23.109 9.508 1 98.88 169 VAL B C 1
ATOM 4222 O O . VAL B 1 169 ? -13.93 24.203 9.828 1 98.88 169 VAL B O 1
ATOM 4225 N N . ALA B 1 170 ? -15.555 22.672 9.922 1 98.88 170 ALA B N 1
ATOM 4226 C CA . ALA B 1 170 ? -16.406 23.5 10.781 1 98.88 170 ALA B CA 1
ATOM 4227 C C . ALA B 1 170 ? -15.727 23.766 12.125 1 98.88 170 ALA B C 1
ATOM 4229 O O . ALA B 1 170 ? -15.859 24.859 12.688 1 98.88 170 ALA B O 1
ATOM 4230 N N . VAL B 1 171 ? -15.062 22.766 12.641 1 98.94 171 VAL B N 1
ATOM 4231 C CA . VAL B 1 171 ? -14.32 22.938 13.883 1 98.94 171 VAL B CA 1
ATOM 4232 C C . VAL B 1 171 ? -13.227 24 13.688 1 98.94 171 VAL B C 1
ATOM 4234 O O . VAL B 1 171 ? -13.047 24.875 14.531 1 98.94 171 VAL B O 1
ATOM 4237 N N . LEU B 1 172 ? -12.469 23.906 12.609 1 98.94 172 LEU B N 1
ATOM 4238 C CA . LEU B 1 172 ? -11.43 24.891 12.32 1 98.94 172 LEU B CA 1
ATOM 4239 C C . LEU B 1 172 ? -12.016 26.281 12.156 1 98.94 172 LEU B C 1
ATOM 4241 O O . LEU B 1 172 ? -11.461 27.266 12.68 1 98.94 172 LEU B O 1
ATOM 4245 N N . VAL B 1 173 ? -13.133 26.391 11.445 1 98.88 173 VAL B N 1
ATOM 4246 C CA . VAL B 1 173 ? -13.836 27.656 11.273 1 98.88 173 VAL B CA 1
ATOM 4247 C C . VAL B 1 173 ? -14.273 28.203 12.633 1 98.88 173 VAL B C 1
ATOM 4249 O O . VAL B 1 173 ? -14.062 29.375 12.938 1 98.88 173 VAL B O 1
ATOM 4252 N N . GLY B 1 174 ? -14.891 27.297 13.391 1 98.88 174 GLY B N 1
ATOM 4253 C CA . GLY B 1 174 ? -15.344 27.703 14.719 1 98.88 174 GLY B CA 1
ATOM 4254 C C . GLY B 1 174 ? -14.219 28.172 15.617 1 98.88 174 GLY B C 1
ATOM 4255 O O . GLY B 1 174 ? -14.328 29.203 16.281 1 98.88 174 GLY B O 1
ATOM 4256 N N . LEU B 1 175 ? -13.133 27.406 15.664 1 98.94 175 LEU B N 1
ATOM 4257 C CA . LEU B 1 175 ? -11.969 27.766 16.469 1 98.94 175 LEU B CA 1
ATOM 4258 C C . LEU B 1 175 ? -11.414 29.125 16.047 1 98.94 175 LEU B C 1
ATOM 4260 O O . LEU B 1 175 ? -11.117 29.969 16.891 1 98.94 175 LEU B O 1
ATOM 4264 N N . THR B 1 176 ? -11.289 29.375 14.758 1 98.94 176 THR B N 1
ATOM 4265 C CA . THR B 1 176 ? -10.766 30.625 14.211 1 98.94 176 THR B CA 1
ATOM 4266 C C . THR B 1 176 ? -11.688 31.797 14.555 1 98.94 176 THR B C 1
ATOM 4268 O O . THR B 1 176 ? -11.219 32.875 14.906 1 98.94 176 THR B O 1
ATOM 4271 N N . THR B 1 177 ? -12.992 31.562 14.43 1 98.88 177 THR B N 1
ATOM 4272 C CA . THR B 1 177 ? -13.977 32.594 14.75 1 98.88 177 THR B CA 1
ATOM 4273 C C . THR B 1 177 ? -13.852 33 16.203 1 98.88 177 THR B C 1
ATOM 4275 O O . THR B 1 177 ? -13.859 34.219 16.516 1 98.88 177 THR B O 1
ATOM 4278 N N . LEU B 1 178 ? -13.75 32.031 17.094 1 98.81 178 LEU B N 1
ATOM 4279 C CA . LEU B 1 178 ? -13.633 32.312 18.516 1 98.81 178 LEU B CA 1
ATOM 4280 C C . LEU B 1 178 ? -12.367 33.125 18.812 1 98.81 178 LEU B C 1
ATOM 4282 O O . LEU B 1 178 ? -12.398 34.062 19.594 1 98.81 178 LEU B O 1
ATOM 4286 N N . VAL B 1 179 ? -11.289 32.781 18.156 1 98.75 179 VAL B N 1
ATOM 4287 C CA . VAL B 1 179 ? -10.008 33.438 18.375 1 98.75 179 VAL B CA 1
ATOM 4288 C C . VAL B 1 179 ? -10.094 34.875 17.859 1 98.75 179 VAL B C 1
ATOM 4290 O O . VAL B 1 179 ? -9.688 35.812 18.562 1 98.75 179 VAL B O 1
ATOM 4293 N N . ARG B 1 180 ? -10.625 35.125 16.703 1 98.62 180 ARG B N 1
ATOM 4294 C CA . ARG B 1 180 ? -10.719 36.438 16.109 1 98.62 180 ARG B CA 1
ATOM 4295 C C . ARG B 1 180 ? -11.656 37.344 16.891 1 98.62 180 ARG B C 1
ATOM 4297 O O . ARG B 1 180 ? -11.461 38.562 16.969 1 98.62 180 ARG B O 1
ATOM 4304 N N . ALA B 1 181 ? -12.633 36.75 17.531 1 98.31 181 ALA B N 1
ATOM 4305 C CA . ALA B 1 181 ? -13.625 37.5 18.297 1 98.31 181 ALA B CA 1
ATOM 4306 C C . ALA B 1 181 ? -13.125 37.781 19.703 1 98.31 181 ALA B C 1
ATOM 4308 O O . ALA B 1 181 ? -13.766 38.531 20.453 1 98.31 181 ALA B O 1
ATOM 4309 N N . GLY B 1 182 ? -12.031 37.219 20.078 1 98.25 182 GLY B N 1
ATOM 4310 C CA . GLY B 1 182 ? -11.508 37.406 21.422 1 98.25 182 GLY B CA 1
ATOM 4311 C C . GLY B 1 182 ? -12.195 36.531 22.453 1 98.25 182 GLY B C 1
ATOM 4312 O O . GLY B 1 182 ? -12.188 36.844 23.641 1 98.25 182 GLY B O 1
ATOM 4313 N N . ASN B 1 183 ? -12.766 35.469 22 1 98.19 183 ASN B N 1
ATOM 4314 C CA . ASN B 1 183 ? -13.539 34.594 22.875 1 98.19 183 ASN B CA 1
ATOM 4315 C C . ASN B 1 183 ? -12.719 33.406 23.375 1 98.19 183 ASN B C 1
ATOM 4317 O O . ASN B 1 183 ? -13.273 32.469 23.906 1 98.19 183 ASN B O 1
ATOM 4321 N N . VAL B 1 184 ? -11.438 33.375 23.125 1 98.31 184 VAL B N 1
ATOM 4322 C CA . VAL B 1 184 ? -10.469 32.469 23.734 1 98.31 184 VAL B CA 1
ATOM 4323 C C . VAL B 1 184 ? -9.508 33.25 24.625 1 98.31 184 VAL B C 1
ATOM 4325 O O . VAL B 1 184 ? -8.547 33.844 24.125 1 98.31 184 VAL B O 1
ATOM 4328 N N . THR B 1 185 ? -9.656 33.188 25.875 1 97.38 185 THR B N 1
ATOM 4329 C CA . THR B 1 185 ? -9.023 34.094 26.828 1 97.38 185 THR B CA 1
ATOM 4330 C C . THR B 1 185 ? -7.508 33.938 26.797 1 97.38 185 THR B C 1
ATOM 4332 O O . THR B 1 185 ? -6.777 34.906 27.062 1 97.38 185 THR B O 1
ATOM 4335 N N . GLN B 1 186 ? -7.043 32.75 26.438 1 97.62 186 GLN B N 1
ATOM 4336 C CA . GLN B 1 186 ? -5.617 32.469 26.469 1 97.62 186 GLN B CA 1
ATOM 4337 C C . GLN B 1 186 ? -4.902 33.031 25.25 1 97.62 186 GLN B C 1
ATOM 4339 O O . GLN B 1 186 ? -3.67 33.062 25.203 1 97.62 186 GLN B O 1
ATOM 4344 N N . VAL B 1 187 ? -5.637 33.5 24.234 1 98.44 187 VAL B N 1
ATOM 4345 C CA . VAL B 1 187 ? -5.055 33.969 22.969 1 98.44 187 VAL B CA 1
ATOM 4346 C C . VAL B 1 187 ? -5.41 35.438 22.734 1 98.44 187 VAL B C 1
ATOM 4348 O O . VAL B 1 187 ? -6.586 35.781 22.578 1 98.44 187 VAL B O 1
ATOM 4351 N N . PRO B 1 188 ? -4.406 36.344 22.703 1 98 188 PRO B N 1
ATOM 4352 C CA . PRO B 1 188 ? -4.715 37.719 22.297 1 98 188 PRO B CA 1
ATOM 4353 C C . PRO B 1 188 ? -5.398 37.781 20.938 1 98 188 PRO B C 1
ATOM 4355 O O . PRO B 1 188 ? -5.109 36.969 20.047 1 98 188 PRO B O 1
ATOM 4358 N N . VAL B 1 189 ? -6.344 38.781 20.766 1 98.5 189 VAL B N 1
ATOM 4359 C CA . VAL B 1 189 ? -6.996 38.969 19.469 1 98.5 189 VAL B CA 1
ATOM 4360 C C . VAL B 1 189 ? -5.949 39.281 18.406 1 98.5 189 VAL B C 1
ATOM 4362 O O . VAL B 1 189 ? -5.23 40.281 18.5 1 98.5 189 VAL B O 1
ATOM 4365 N N . PRO B 1 190 ? -5.824 38.5 17.422 1 98.62 190 PRO B N 1
ATOM 4366 C CA . PRO B 1 190 ? -4.797 38.719 16.406 1 98.62 190 PRO B CA 1
ATOM 4367 C C . PRO B 1 190 ? -5.191 39.812 15.414 1 98.62 190 PRO B C 1
ATOM 4369 O O . PRO B 1 190 ? -6.375 39.969 15.117 1 98.62 190 PRO B O 1
ATOM 4372 N N . GLN B 1 191 ? -4.215 40.5 14.859 1 98.44 191 GLN B N 1
ATOM 4373 C CA . GLN B 1 191 ? -4.438 41.438 13.758 1 98.44 191 GLN B CA 1
ATOM 4374 C C . GLN B 1 191 ? -4.562 40.688 12.43 1 98.44 191 GLN B C 1
ATOM 4376 O O . GLN B 1 191 ? -5.355 41.094 11.57 1 98.44 191 GLN B O 1
ATOM 4381 N N . LYS B 1 192 ? -3.777 39.625 12.258 1 98.69 192 LYS B N 1
ATOM 4382 C CA . LYS B 1 192 ? -3.783 38.781 11.078 1 98.69 192 LYS B CA 1
ATOM 4383 C C . LYS B 1 192 ? -3.77 37.312 11.477 1 98.69 192 LYS B C 1
ATOM 4385 O O . LYS B 1 192 ? -3.209 36.938 12.516 1 98.69 192 LYS B O 1
ATOM 4390 N N . VAL B 1 193 ? -4.426 36.531 10.656 1 98.88 193 VAL B N 1
ATOM 4391 C CA . VAL B 1 193 ? -4.449 35.062 10.883 1 98.88 193 VAL B CA 1
ATOM 4392 C C . VAL B 1 193 ? -4.031 34.344 9.602 1 98.88 193 VAL B C 1
ATOM 4394 O O . VAL B 1 193 ? -4.582 34.594 8.531 1 98.88 193 VAL B O 1
ATOM 4397 N N . ILE B 1 194 ? -3.041 33.5 9.68 1 98.88 194 ILE B N 1
ATOM 4398 C CA . ILE B 1 194 ? -2.604 32.625 8.617 1 98.88 194 ILE B CA 1
ATOM 4399 C C . ILE B 1 194 ? -2.916 31.172 8.992 1 98.88 194 ILE B C 1
ATOM 4401 O O . ILE B 1 194 ? -2.682 30.75 10.133 1 98.88 194 ILE B O 1
ATOM 4405 N N . HIS B 1 195 ? -3.502 30.438 8.086 1 98.94 195 HIS B N 1
ATOM 4406 C CA . HIS B 1 195 ? -3.693 29.016 8.312 1 98.94 195 HIS B CA 1
ATOM 4407 C C . HIS B 1 195 ? -2.58 28.203 7.668 1 98.94 195 HIS B C 1
ATOM 4409 O O . HIS B 1 195 ? -2.354 28.297 6.457 1 98.94 195 HIS B O 1
ATOM 4415 N N . VAL B 1 196 ? -1.857 27.422 8.445 1 98.94 196 VAL B N 1
ATOM 4416 C CA . VAL B 1 196 ? -0.789 26.531 8.008 1 98.94 196 VAL B CA 1
ATOM 4417 C C . VAL B 1 196 ? -1.198 25.078 8.234 1 98.94 196 VAL B C 1
ATOM 4419 O O . VAL B 1 196 ? -1.348 24.641 9.383 1 98.94 196 VAL B O 1
ATOM 4422 N N . GLY B 1 197 ? -1.395 24.359 7.164 1 98.94 197 GLY B N 1
ATOM 4423 C CA . GLY B 1 197 ? -1.817 22.969 7.262 1 98.94 197 GLY B CA 1
ATOM 4424 C C . GLY B 1 197 ? -0.788 21.984 6.727 1 98.94 197 GLY B C 1
ATOM 4425 O O . GLY B 1 197 ? 0.046 22.359 5.895 1 98.94 197 GLY B O 1
ATOM 4426 N N . HIS B 1 198 ? -0.849 20.812 7.223 1 98.88 198 HIS B N 1
ATOM 4427 C CA . HIS B 1 198 ? -0.109 19.672 6.664 1 98.88 198 HIS B CA 1
ATOM 4428 C C . HIS B 1 198 ? -1.052 18.562 6.234 1 98.88 198 HIS B C 1
ATOM 4430 O O . HIS B 1 198 ? -1.861 18.078 7.035 1 98.88 198 HIS B O 1
ATOM 4436 N N . SER B 1 199 ? -0.888 18.109 4.926 1 98.5 199 SER B N 1
ATOM 4437 C CA . SER B 1 199 ? -1.645 16.953 4.457 1 98.5 199 SER B CA 1
ATOM 4438 C C . SER B 1 199 ? -3.141 17.141 4.684 1 98.5 199 SER B C 1
ATOM 4440 O O . SER B 1 199 ? -3.725 18.109 4.211 1 98.5 199 SER B O 1
ATOM 4442 N N . TRP B 1 200 ? -3.801 16.375 5.512 1 98.69 200 TRP B N 1
ATOM 4443 C CA . TRP B 1 200 ? -5.207 16.531 5.867 1 98.69 200 TRP B CA 1
ATOM 4444 C C . TRP B 1 200 ? -5.469 17.906 6.449 1 98.69 200 TRP B C 1
ATOM 4446 O O . TRP B 1 200 ? -6.508 18.516 6.184 1 98.69 200 TRP B O 1
ATOM 4456 N N . GLY B 1 201 ? -4.516 18.453 7.234 1 98.88 201 GLY B N 1
ATOM 4457 C CA . GLY B 1 201 ? -4.629 19.812 7.73 1 98.88 201 GLY B CA 1
ATOM 4458 C C . GLY B 1 201 ? -4.637 20.859 6.625 1 98.88 201 GLY B C 1
ATOM 4459 O O . GLY B 1 201 ? -5.285 21.891 6.746 1 98.88 201 GLY B O 1
ATOM 4460 N N . SER B 1 202 ? -3.883 20.609 5.574 1 98.81 202 SER B N 1
ATOM 4461 C CA . SER B 1 202 ? -3.936 21.469 4.398 1 98.81 202 SER B CA 1
ATOM 4462 C C . SER B 1 202 ? -5.293 21.391 3.713 1 98.81 202 SER B C 1
ATOM 4464 O O . SER B 1 202 ? -5.848 22.406 3.295 1 98.81 202 SER B O 1
ATOM 4466 N N . GLU B 1 203 ? -5.852 20.172 3.621 1 98.44 203 GLU B N 1
ATOM 4467 C CA . GLU B 1 203 ? -7.184 20.016 3.045 1 98.44 203 GLU B CA 1
ATOM 4468 C C . GLU B 1 203 ? -8.227 20.781 3.852 1 98.44 203 GLU B C 1
ATOM 4470 O O . GLU B 1 203 ? -9.125 21.406 3.279 1 98.44 203 GLU B O 1
ATOM 4475 N N . LEU B 1 204 ? -8.086 20.734 5.133 1 98.88 204 LEU B N 1
ATOM 4476 C CA . LEU B 1 204 ? -9 21.469 5.996 1 98.88 204 LEU B CA 1
ATOM 4477 C C . LEU B 1 204 ? -8.828 22.969 5.809 1 98.88 204 LEU B C 1
ATOM 4479 O O . LEU B 1 204 ? -9.805 23.734 5.836 1 98.88 204 LEU B O 1
ATOM 4483 N N . SER B 1 205 ? -7.605 23.422 5.629 1 98.88 205 SER B N 1
ATOM 4484 C CA . SER B 1 205 ? -7.34 24.844 5.402 1 98.88 205 SER B CA 1
ATOM 4485 C C . SER B 1 205 ? -7.941 25.312 4.082 1 98.88 205 SER B C 1
ATOM 4487 O O . SER B 1 205 ? -8.477 26.422 4 1 98.88 205 SER B O 1
ATOM 4489 N N . VAL B 1 206 ? -7.867 24.484 3.035 1 98.69 206 VAL B N 1
ATOM 4490 C CA . VAL B 1 206 ? -8.539 24.781 1.78 1 98.69 206 VAL B CA 1
ATOM 4491 C C . VAL B 1 206 ? -10.047 24.875 2.014 1 98.69 206 VAL B C 1
ATOM 4493 O O . VAL B 1 206 ? -10.711 25.781 1.5 1 98.69 206 VAL B O 1
ATOM 4496 N N . GLY B 1 207 ? -10.555 23.938 2.783 1 98.62 207 GLY B N 1
ATOM 4497 C CA . GLY B 1 207 ? -11.961 23.969 3.133 1 98.62 207 GLY B CA 1
ATOM 4498 C C . GLY B 1 207 ? -12.383 25.25 3.814 1 98.62 207 GLY B C 1
ATOM 4499 O O . GLY B 1 207 ? -13.398 25.859 3.451 1 98.62 207 GLY B O 1
ATOM 4500 N N . LEU B 1 208 ? -11.602 25.672 4.812 1 98.81 208 LEU B N 1
ATOM 4501 C CA . LEU B 1 208 ? -11.898 26.922 5.508 1 98.81 208 LEU B CA 1
ATOM 4502 C C . LEU B 1 208 ? -11.867 28.109 4.539 1 98.81 208 LEU B C 1
ATOM 4504 O O . LEU B 1 208 ? -12.766 28.938 4.551 1 98.81 208 LEU B O 1
ATOM 4508 N N . ALA B 1 209 ? -10.844 28.172 3.666 1 98.69 209 ALA B N 1
ATOM 4509 C CA . ALA B 1 209 ? -10.719 29.25 2.697 1 98.69 209 ALA B CA 1
ATOM 4510 C C . ALA B 1 209 ? -11.906 29.281 1.743 1 98.69 209 ALA B C 1
ATOM 4512 O O . ALA B 1 209 ? -12.32 30.344 1.273 1 98.69 209 ALA B O 1
ATOM 4513 N N . ALA B 1 210 ? -12.414 28.125 1.47 1 98.44 210 ALA B N 1
ATOM 4514 C CA . ALA B 1 210 ? -13.539 28.016 0.538 1 98.44 210 ALA B CA 1
ATOM 4515 C C . ALA B 1 210 ? -14.836 28.469 1.185 1 98.44 210 ALA B C 1
ATOM 4517 O O . ALA B 1 210 ? -15.625 29.188 0.564 1 98.44 210 ALA B O 1
ATOM 4518 N N . VAL B 1 211 ? -15.094 28.094 2.471 1 97.94 211 VAL B N 1
ATOM 4519 C CA . VAL B 1 211 ? -16.422 28.297 3.045 1 97.94 211 VAL B CA 1
ATOM 4520 C C . VAL B 1 211 ? -16.438 29.578 3.859 1 97.94 211 VAL B C 1
ATOM 4522 O O . VAL B 1 211 ? -17.516 30.141 4.113 1 97.94 211 VAL B O 1
ATOM 4525 N N . ALA B 1 212 ? -15.266 30.016 4.301 1 98.31 212 ALA B N 1
ATOM 4526 C CA . ALA B 1 212 ? -15.156 31.234 5.102 1 98.31 212 ALA B CA 1
ATOM 4527 C C . ALA B 1 212 ? -13.906 32.031 4.723 1 98.31 212 ALA B C 1
ATOM 4529 O O . ALA B 1 212 ? -13.039 32.281 5.566 1 98.31 212 ALA B O 1
ATOM 4530 N N . PRO B 1 213 ? -13.859 32.5 3.498 1 98.19 213 PRO B N 1
ATOM 4531 C CA . PRO B 1 213 ? -12.633 33.125 2.996 1 98.19 213 PRO B CA 1
ATOM 4532 C C . PRO B 1 213 ? -12.211 34.344 3.818 1 98.19 213 PRO B C 1
ATOM 4534 O O . PRO B 1 213 ? -11.023 34.656 3.893 1 98.19 213 PRO B O 1
ATOM 4537 N N . GLY B 1 214 ? -13.07 34.938 4.523 1 97.94 214 GLY B N 1
ATOM 4538 C CA . GLY B 1 214 ? -12.773 36.125 5.281 1 97.94 214 GLY B CA 1
ATOM 4539 C C . GLY B 1 214 ? -12.086 35.844 6.602 1 97.94 214 GLY B C 1
ATOM 4540 O O . GLY B 1 214 ? -11.539 36.75 7.23 1 97.94 214 GLY B O 1
ATOM 4541 N N . LEU B 1 215 ? -12.016 34.594 6.977 1 98.56 215 LEU B N 1
ATOM 4542 C CA . LEU B 1 215 ? -11.461 34.219 8.281 1 98.56 215 LEU B CA 1
ATOM 4543 C C . LEU B 1 215 ? -9.938 34.094 8.203 1 98.56 215 LEU B C 1
ATOM 454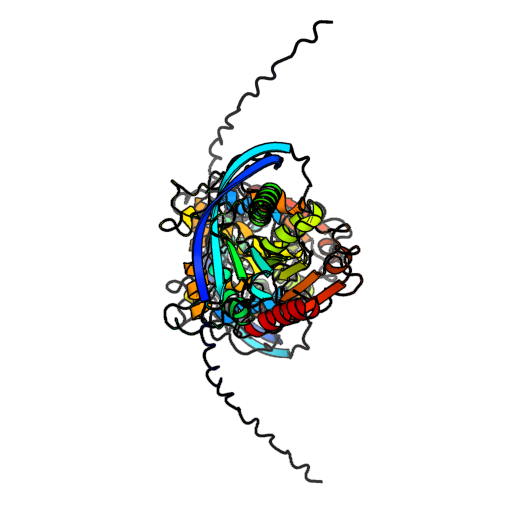5 O O . LEU B 1 215 ? -9.258 34.062 9.227 1 98.56 215 LEU B O 1
ATOM 4549 N N . SER B 1 216 ? -9.398 34.062 7.016 1 98.69 216 SER B N 1
ATOM 4550 C CA . SER B 1 216 ? -7.961 33.875 6.852 1 98.69 216 SER B CA 1
ATOM 4551 C C . SER B 1 216 ? -7.344 35.031 6.07 1 98.69 216 SER B C 1
ATOM 4553 O O . SER B 1 216 ? -7.938 35.531 5.109 1 98.69 216 SER B O 1
ATOM 4555 N N . ASP B 1 217 ? -6.168 35.469 6.48 1 98.75 217 ASP B N 1
ATOM 4556 C CA . ASP B 1 217 ? -5.438 36.5 5.75 1 98.75 217 ASP B CA 1
ATOM 4557 C C . ASP B 1 217 ? -4.406 35.875 4.809 1 98.75 217 ASP B C 1
ATOM 4559 O O . ASP B 1 217 ? -3.891 36.531 3.914 1 98.75 217 ASP B O 1
ATOM 4563 N N . GLY B 1 218 ? -4.098 34.625 4.945 1 98.75 218 GLY B N 1
ATOM 4564 C CA . GLY B 1 218 ? -3.172 33.844 4.145 1 98.75 218 GLY B CA 1
ATOM 4565 C C . GLY B 1 218 ? -3.236 32.344 4.441 1 98.75 218 GLY B C 1
ATOM 4566 O O . GLY B 1 218 ? -3.625 31.953 5.539 1 98.75 218 GLY B O 1
ATOM 4567 N N . VAL B 1 219 ? -2.861 31.547 3.455 1 98.81 219 VAL B N 1
ATOM 4568 C CA . VAL B 1 219 ? -2.943 30.094 3.604 1 98.81 219 VAL B CA 1
ATOM 4569 C C . VAL B 1 219 ? -1.633 29.453 3.152 1 98.81 219 VAL B C 1
ATOM 4571 O O . VAL B 1 219 ? -1.109 29.781 2.084 1 98.81 219 VAL B O 1
ATOM 4574 N N . VAL B 1 220 ? -1.063 28.609 3.988 1 98.88 220 VAL B N 1
ATOM 4575 C CA . VAL B 1 220 ? 0.094 27.781 3.662 1 98.88 220 VAL B CA 1
ATOM 4576 C C . VAL B 1 220 ? -0.305 26.297 3.664 1 98.88 220 VAL B C 1
ATOM 4578 O O . VAL B 1 220 ? -0.808 25.797 4.668 1 98.88 220 VAL B O 1
ATOM 4581 N N . LEU B 1 221 ? -0.118 25.656 2.557 1 98.75 221 LEU B N 1
ATOM 4582 C CA . LEU B 1 221 ? -0.495 24.25 2.381 1 98.75 221 LEU B CA 1
ATOM 4583 C C . LEU B 1 221 ? 0.74 23.375 2.213 1 98.75 221 LEU B C 1
ATOM 4585 O O . LEU B 1 221 ? 1.377 23.391 1.157 1 98.75 221 LEU B O 1
ATOM 4589 N N . THR B 1 222 ? 1.086 22.609 3.254 1 98.81 222 THR B N 1
ATOM 4590 C CA . THR B 1 222 ? 2.256 21.75 3.189 1 98.81 222 THR B CA 1
ATOM 4591 C C . THR B 1 222 ? 1.84 20.297 2.973 1 98.81 222 THR B C 1
ATOM 4593 O O . THR B 1 222 ? 0.807 19.859 3.484 1 98.81 222 THR B O 1
ATOM 4596 N N . GLY B 1 223 ? 2.625 19.594 2.197 1 98 223 GLY B N 1
ATOM 4597 C CA . GLY B 1 223 ? 2.342 18.188 1.94 1 98 223 GLY B CA 1
ATOM 4598 C C . GLY B 1 223 ? 1.013 17.969 1.244 1 98 223 GLY B C 1
ATOM 4599 O O . GLY B 1 223 ? 0.263 17.062 1.604 1 98 223 GLY B O 1
ATOM 4600 N N . TYR B 1 224 ? 0.667 18.828 0.309 1 97.25 224 TYR B N 1
ATOM 4601 C CA . TYR B 1 224 ? -0.623 18.781 -0.371 1 97.25 224 TYR B CA 1
ATOM 4602 C C . TYR B 1 224 ? -0.504 19.297 -1.799 1 97.25 224 TYR B C 1
ATOM 4604 O O . TYR B 1 224 ? 0.127 20.328 -2.041 1 97.25 224 TYR B O 1
ATOM 4612 N N . SER B 1 225 ? -1.124 18.594 -2.865 1 93.06 225 SER B N 1
ATOM 4613 C CA . SER B 1 225 ? -1.045 19.016 -4.262 1 93.06 225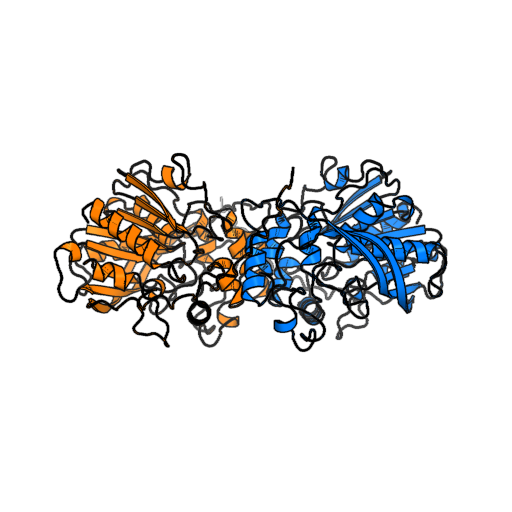 SER B CA 1
ATOM 4614 C C . SER B 1 225 ? -2.428 19.062 -4.902 1 93.06 225 SER B C 1
ATOM 4616 O O . SER B 1 225 ? -2.553 19.312 -6.102 1 93.06 225 SER B O 1
ATOM 4618 N N . ALA B 1 226 ? -3.469 18.719 -4.203 1 92.38 226 ALA B N 1
ATOM 4619 C CA . ALA B 1 226 ? -4.848 18.656 -4.68 1 92.38 226 ALA B CA 1
ATOM 4620 C C . ALA B 1 226 ? -5.082 17.438 -5.559 1 92.38 226 ALA B C 1
ATOM 4622 O O . ALA B 1 226 ? -6.18 17.234 -6.082 1 92.38 226 ALA B O 1
ATOM 4623 N N . LEU B 1 227 ? -4.043 16.656 -5.75 1 91.19 227 LEU B N 1
ATOM 4624 C CA . LEU B 1 227 ? -4.211 15.383 -6.445 1 91.19 227 LEU B CA 1
ATOM 4625 C C . LEU B 1 227 ? -4.539 14.266 -5.465 1 91.19 227 LEU B C 1
ATOM 4627 O O . LEU B 1 227 ? -3.908 14.156 -4.41 1 91.19 227 LEU B O 1
ATOM 4631 N N . SER B 1 228 ? -5.512 13.5 -5.82 1 90.12 228 SER B N 1
ATOM 4632 C CA . SER B 1 228 ? -5.953 12.492 -4.871 1 90.12 228 SER B CA 1
ATOM 4633 C C . SER B 1 228 ? -5.688 11.086 -5.398 1 90.12 228 SER B C 1
ATOM 4635 O O . SER B 1 228 ? -5.824 10.102 -4.664 1 90.12 228 SER B O 1
ATOM 4637 N N . GLN B 1 229 ? -5.258 10.945 -6.637 1 89.38 229 GLN B N 1
ATOM 4638 C CA . GLN B 1 229 ? -5.172 9.625 -7.254 1 89.38 229 GLN B CA 1
ATOM 4639 C C . GLN B 1 229 ? -4.09 8.773 -6.586 1 89.38 229 GLN B C 1
ATOM 4641 O O . GLN B 1 229 ? -4.191 7.547 -6.551 1 89.38 229 GLN B O 1
ATOM 4646 N N . TYR B 1 230 ? -3.119 9.398 -5.988 1 94.62 230 TYR B N 1
ATOM 4647 C CA . TYR B 1 230 ? -2 8.648 -5.426 1 94.62 230 TYR B CA 1
ATOM 4648 C C . TYR B 1 230 ? -2.254 8.305 -3.963 1 94.62 230 TYR B C 1
ATOM 4650 O O . TYR B 1 230 ? -1.492 7.547 -3.357 1 94.62 230 TYR B O 1
ATOM 4658 N N . THR B 1 231 ? -3.375 8.852 -3.355 1 96.62 231 THR B N 1
ATOM 4659 C CA . THR B 1 231 ? -3.73 8.539 -1.977 1 96.62 231 THR B CA 1
ATOM 4660 C C . THR B 1 231 ? -3.979 7.039 -1.81 1 96.62 231 THR B C 1
ATOM 4662 O O . THR B 1 231 ? -3.893 6.512 -0.699 1 96.62 231 THR B O 1
ATOM 4665 N N . ALA B 1 232 ? -4.227 6.367 -2.947 1 96.88 232 ALA B N 1
ATOM 4666 C CA . ALA B 1 232 ? -4.488 4.93 -2.928 1 96.88 232 ALA B CA 1
ATOM 4667 C C . ALA B 1 232 ? -3.266 4.156 -2.441 1 96.88 232 ALA B C 1
ATOM 4669 O O . ALA B 1 232 ? -3.398 3.092 -1.835 1 96.88 232 ALA B O 1
ATOM 4670 N N . PHE B 1 233 ? -2.041 4.68 -2.654 1 98.38 233 PHE B N 1
ATOM 4671 C CA . PHE B 1 233 ? -0.833 4.016 -2.178 1 98.38 233 PHE B CA 1
ATOM 4672 C C . PHE B 1 233 ? -0.771 4.031 -0.655 1 98.38 233 PHE B C 1
ATOM 4674 O O . PHE B 1 233 ? -0.317 3.066 -0.036 1 98.38 233 PHE B O 1
ATOM 4681 N N . PHE B 1 234 ? -1.236 5.18 -0.077 1 98.81 234 PHE B N 1
ATOM 4682 C CA . PHE B 1 234 ? -1.327 5.254 1.377 1 98.81 234 PHE B CA 1
ATOM 4683 C C . PHE B 1 234 ? -2.326 4.23 1.909 1 98.81 234 PHE B C 1
ATOM 4685 O O . PHE B 1 234 ? -2.033 3.51 2.863 1 98.81 234 PHE B O 1
ATOM 4692 N N . ILE B 1 235 ? -3.477 4.148 1.297 1 98.5 235 ILE B N 1
ATOM 4693 C CA . ILE B 1 235 ? -4.516 3.211 1.71 1 98.5 235 ILE B CA 1
ATOM 4694 C C . ILE B 1 235 ? -4.004 1.778 1.574 1 98.5 235 ILE B C 1
ATOM 4696 O O . ILE B 1 235 ? -4.145 0.972 2.496 1 98.5 235 ILE B O 1
ATOM 4700 N N . ALA B 1 236 ? -3.336 1.464 0.462 1 98.81 236 ALA B N 1
ATOM 4701 C CA . ALA B 1 236 ? -2.783 0.13 0.241 1 98.81 236 ALA B CA 1
ATOM 4702 C C . ALA B 1 236 ? -1.729 -0.207 1.292 1 98.81 236 ALA B C 1
ATOM 4704 O O . ALA B 1 236 ? -1.693 -1.326 1.808 1 98.81 236 ALA B O 1
ATOM 4705 N N . ASN B 1 237 ? -0.833 0.747 1.609 1 98.81 237 ASN B N 1
ATOM 4706 C CA . ASN B 1 237 ? 0.195 0.587 2.633 1 98.81 237 ASN B CA 1
ATOM 4707 C C . ASN B 1 237 ? -0.415 0.268 3.994 1 98.81 237 ASN B C 1
ATOM 4709 O O . ASN B 1 237 ? 0.088 -0.593 4.719 1 98.81 237 ASN B O 1
ATOM 4713 N N . THR B 1 238 ? -1.499 0.954 4.297 1 98.75 238 THR B N 1
ATOM 4714 C CA . THR B 1 238 ? -2.109 0.795 5.613 1 98.75 238 THR B CA 1
ATOM 4715 C C . THR B 1 238 ? -2.898 -0.509 5.688 1 98.75 238 THR B C 1
ATOM 4717 O O . THR B 1 238 ? -2.906 -1.178 6.723 1 98.75 238 THR B O 1
ATOM 4720 N N . ALA B 1 239 ? -3.527 -0.898 4.504 1 98.56 239 ALA B N 1
ATOM 4721 C CA . ALA B 1 239 ? -4.504 -1.984 4.496 1 98.56 239 ALA B CA 1
ATOM 4722 C C . ALA B 1 239 ? -5.453 -1.879 5.684 1 98.56 239 ALA B C 1
ATOM 4724 O O . ALA B 1 239 ? -5.973 -2.891 6.164 1 98.56 239 ALA B O 1
ATOM 4725 N N . PHE B 1 240 ? -5.535 -0.664 6.281 1 98.62 240 PHE B N 1
ATOM 4726 C CA . PHE B 1 240 ? -6.363 -0.253 7.406 1 98.62 240 PHE B CA 1
ATOM 4727 C C . PHE B 1 240 ? -6.23 -1.233 8.562 1 98.62 240 PHE B C 1
ATOM 4729 O O . PHE B 1 240 ? -6.941 -2.238 8.625 1 98.62 240 PHE B O 1
ATOM 4736 N N . ARG B 1 241 ? -5.402 -0.889 9.5 1 98.81 241 ARG B N 1
ATOM 4737 C CA . ARG B 1 241 ? -5.324 -1.613 10.758 1 98.81 241 ARG B CA 1
ATOM 4738 C C . ARG B 1 241 ? -6.215 -0.967 11.82 1 98.81 241 ARG B C 1
ATOM 4740 O O . ARG B 1 241 ? -6.23 0.257 11.961 1 98.81 241 ARG B O 1
ATOM 4747 N N . LEU B 1 242 ? -6.945 -1.812 12.477 1 98.88 242 LEU B N 1
ATOM 4748 C CA . LEU B 1 242 ? -7.641 -1.264 13.641 1 98.88 242 LEU B CA 1
ATOM 4749 C C . LEU B 1 242 ? -6.648 -0.743 14.672 1 98.88 242 LEU B C 1
ATOM 4751 O O . LEU B 1 242 ? -5.777 -1.485 15.125 1 98.88 242 LEU B O 1
ATOM 4755 N N . ALA B 1 243 ? -6.824 0.502 15.031 1 98.81 243 ALA B N 1
ATOM 4756 C CA . ALA B 1 243 ? -5.883 1.123 15.961 1 98.81 243 ALA B CA 1
ATOM 4757 C C . ALA B 1 243 ? -5.879 0.396 17.297 1 98.81 243 ALA B C 1
ATOM 4759 O O . ALA B 1 243 ? -4.824 0.222 17.922 1 98.81 243 ALA B O 1
ATOM 4760 N N . ASN B 1 244 ? -7.066 -0.055 17.781 1 98.56 244 ASN B N 1
ATOM 4761 C CA . ASN B 1 244 ? -7.195 -0.665 19.109 1 98.56 244 ASN B CA 1
ATOM 4762 C C . ASN B 1 244 ? -6.629 -2.082 19.125 1 98.56 244 ASN B C 1
ATOM 4764 O O . ASN B 1 244 ? -6.469 -2.674 20.188 1 98.56 244 ASN B O 1
ATOM 4768 N N . GLN B 1 245 ? -6.301 -2.625 17.984 1 98.31 245 GLN B N 1
ATOM 4769 C CA . GLN B 1 245 ? -5.613 -3.908 17.906 1 98.31 245 GLN B CA 1
ATOM 4770 C C . GLN B 1 245 ? -4.121 -3.719 17.641 1 98.31 245 GLN B C 1
ATOM 4772 O O . GLN B 1 245 ? -3.291 -4.469 18.156 1 98.31 245 GLN B O 1
ATOM 4777 N N . ASN B 1 246 ? -3.805 -2.727 16.875 1 98.19 246 ASN B N 1
ATOM 4778 C CA . ASN B 1 246 ? -2.418 -2.438 16.531 1 98.19 246 ASN B CA 1
ATOM 4779 C C . ASN B 1 246 ? -1.629 -1.952 17.75 1 98.19 246 ASN B C 1
ATOM 4781 O O . ASN B 1 246 ? -0.493 -2.375 17.969 1 98.19 246 ASN B O 1
ATOM 4785 N N . GLN B 1 247 ? -2.24 -1.046 18.547 1 98.19 247 GLN B N 1
ATOM 4786 C CA . GLN B 1 247 ? -1.643 -0.518 19.766 1 98.19 247 GLN B CA 1
ATOM 4787 C C . GLN B 1 247 ? -2.674 -0.418 20.891 1 98.19 247 GLN B C 1
ATOM 4789 O O . GLN B 1 247 ? -3.006 0.68 21.344 1 98.19 247 GLN B O 1
ATOM 4794 N N . PRO B 1 248 ? -3.061 -1.515 21.469 1 98 248 PRO B N 1
ATOM 4795 C CA . PRO B 1 248 ? -4.191 -1.547 22.406 1 98 248 PRO B CA 1
ATOM 4796 C C . PRO B 1 248 ? -3.91 -0.79 23.703 1 98 248 PRO B C 1
ATOM 4798 O O . PRO B 1 248 ? -4.84 -0.314 24.344 1 98 248 PRO B O 1
ATOM 4801 N N . ARG B 1 249 ? -2.619 -0.68 24.109 1 98.12 249 ARG B N 1
ATOM 4802 C CA . ARG B 1 249 ? -2.307 0.065 25.312 1 98.12 249 ARG B CA 1
ATOM 4803 C C . ARG B 1 249 ? -2.535 1.56 25.125 1 98.12 249 ARG B C 1
ATOM 4805 O O . ARG B 1 249 ? -3.02 2.246 26.016 1 98.12 249 ARG B O 1
ATOM 4812 N N . ARG B 1 250 ? -2.303 2.043 23.906 1 98.19 250 ARG B N 1
ATOM 4813 C CA . ARG B 1 250 ? -2.443 3.467 23.609 1 98.19 250 ARG B CA 1
ATOM 4814 C C . ARG B 1 250 ? -3.863 3.797 23.172 1 98.19 250 ARG B C 1
ATOM 4816 O O . ARG B 1 250 ? -4.359 4.898 23.422 1 98.19 250 ARG B O 1
ATOM 4823 N N . PHE B 1 251 ? -4.445 2.807 22.516 1 98.62 251 PHE B N 1
ATOM 4824 C CA . PHE B 1 251 ? -5.777 3.002 21.953 1 98.62 251 PHE B CA 1
ATOM 4825 C C . PHE B 1 251 ? -6.711 1.873 22.375 1 98.62 251 PHE B C 1
ATOM 4827 O O . PHE B 1 251 ? -7.137 1.069 21.531 1 98.62 251 PHE B O 1
ATOM 4834 N N . PRO B 1 252 ? -7.109 1.879 23.594 1 98.25 252 PRO B N 1
ATOM 4835 C CA . PRO B 1 252 ? -7.961 0.792 24.094 1 98.25 252 PRO B CA 1
ATOM 4836 C C . PRO B 1 252 ? -9.344 0.784 23.438 1 98.25 252 PRO B C 1
ATOM 4838 O O . PRO B 1 252 ? -9.906 1.846 23.172 1 98.25 252 PRO B O 1
ATOM 4841 N N . PRO B 1 253 ? -9.867 -0.35 23.281 1 96.81 253 PRO B N 1
ATOM 4842 C CA . PRO B 1 253 ? -11.164 -0.467 22.609 1 96.81 253 PRO B CA 1
ATOM 4843 C C . PRO B 1 253 ? -12.281 0.271 23.344 1 96.81 253 PRO B C 1
ATOM 4845 O O . PRO B 1 253 ? -13.289 0.644 22.734 1 96.81 253 PRO B O 1
ATOM 4848 N N . SER B 1 254 ? -12.164 0.509 24.641 1 97 254 SER B N 1
ATOM 4849 C CA . SER B 1 254 ? -13.18 1.223 25.406 1 97 254 SER B CA 1
ATOM 4850 C C . SER B 1 254 ? -13.273 2.682 24.969 1 97 254 SER B C 1
ATOM 4852 O O . SER B 1 254 ? -14.312 3.324 25.172 1 97 254 SER B O 1
ATOM 4854 N N . ARG B 1 255 ? -12.266 3.191 24.281 1 97.25 255 ARG B N 1
ATOM 4855 C CA . ARG B 1 255 ? -12.234 4.598 23.906 1 97.25 255 ARG B CA 1
ATOM 4856 C C . ARG B 1 255 ? -12.156 4.75 22.391 1 97.25 255 ARG B C 1
ATOM 4858 O O . ARG B 1 255 ? -12.695 5.707 21.828 1 97.25 255 ARG B O 1
ATOM 4865 N N . TYR B 1 256 ? -11.477 3.871 21.797 1 98.38 256 TYR B N 1
ATOM 4866 C CA . TYR B 1 256 ? -11.281 3.883 20.359 1 98.38 256 TYR B CA 1
ATOM 4867 C C . TYR B 1 256 ? -11.961 2.688 19.703 1 98.38 256 TYR B C 1
ATOM 4869 O O . TYR B 1 256 ? -11.414 1.581 19.703 1 98.38 256 TYR B O 1
ATOM 4877 N N . SER B 1 257 ? -13.086 2.963 19.047 1 97.81 257 SER B N 1
ATOM 4878 C CA . SER B 1 257 ? -13.859 1.905 18.406 1 97.81 257 SER B CA 1
ATOM 4879 C C . SER B 1 257 ? -13.219 1.468 17.094 1 97.81 257 SER B C 1
ATOM 4881 O O . SER B 1 257 ? -12.125 1.93 16.75 1 97.81 257 SER B O 1
ATOM 4883 N N . SER B 1 258 ? -13.875 0.553 16.328 1 97.5 258 SER B N 1
ATOM 4884 C CA . SER B 1 258 ? -13.32 -0.051 15.117 1 97.5 258 SER B CA 1
ATOM 4885 C C . SER B 1 258 ? -13.305 0.941 13.961 1 97.5 258 SER B C 1
ATOM 4887 O O . SER B 1 258 ? -12.789 0.637 12.883 1 97.5 258 SER B O 1
ATOM 4889 N N . GLY B 1 259 ? -13.703 2.133 14.117 1 98.5 259 GLY B N 1
ATOM 4890 C CA . GLY B 1 259 ? -13.641 3.15 13.086 1 98.5 259 GLY B CA 1
ATOM 4891 C C . GLY B 1 259 ? -12.344 3.934 13.086 1 98.5 259 GLY B C 1
ATOM 4892 O O . GLY B 1 259 ? -12.086 4.719 12.172 1 98.5 259 GLY B O 1
ATOM 4893 N N . PHE B 1 260 ? -11.508 3.717 14.156 1 98.88 260 PHE B N 1
ATOM 4894 C CA . PHE B 1 260 ? -10.172 4.293 14.219 1 98.88 260 PHE B CA 1
ATOM 4895 C C . PHE B 1 260 ? -9.141 3.348 13.602 1 98.88 260 PHE B C 1
ATOM 4897 O O . PHE B 1 260 ? -9.016 2.199 14.031 1 98.88 260 PHE B O 1
ATOM 4904 N N . LEU B 1 261 ? -8.422 3.869 12.617 1 98.88 261 LEU B N 1
ATOM 4905 C CA . LEU B 1 261 ? -7.551 3.059 11.773 1 98.88 261 LEU B CA 1
ATOM 4906 C C . LEU B 1 261 ? -6.121 3.588 11.797 1 98.88 261 LEU B C 1
ATOM 4908 O O . LEU B 1 261 ? -5.891 4.738 12.18 1 98.88 261 LEU B O 1
ATOM 4912 N N . THR B 1 262 ? -5.203 2.789 11.445 1 98.75 262 THR B N 1
ATOM 4913 C CA . THR B 1 262 ? -3.801 3.182 11.367 1 98.75 262 THR B CA 1
ATOM 4914 C C . THR B 1 262 ? -3.039 2.275 10.406 1 98.75 262 THR B C 1
ATOM 4916 O O . THR B 1 262 ? -3.646 1.538 9.625 1 98.75 262 THR B O 1
ATOM 4919 N N . TRP B 1 263 ? -1.705 2.416 10.266 1 98.81 263 TRP B N 1
ATOM 4920 C CA . TRP B 1 263 ? -0.838 1.598 9.422 1 98.81 263 TRP B CA 1
ATOM 4921 C C . TRP B 1 263 ? -0.164 0.5 10.242 1 98.81 263 TRP B C 1
ATOM 4923 O O . TRP B 1 263 ? -0.263 0.484 11.469 1 98.81 263 TRP B O 1
ATOM 4933 N N . PRO B 1 264 ? 0.548 -0.489 9.625 1 98.62 264 PRO B N 1
ATOM 4934 C CA . PRO B 1 264 ? 0.983 -1.698 10.328 1 98.62 264 PRO B CA 1
ATOM 4935 C C . PRO B 1 264 ? 2.121 -1.434 11.312 1 98.62 264 PRO B C 1
ATOM 4937 O O . PRO B 1 264 ? 2.111 -1.955 12.43 1 98.62 264 PRO B O 1
ATOM 4940 N N . ASP B 1 265 ? 3.176 -0.681 10.883 1 98.19 265 ASP B N 1
ATOM 4941 C CA . ASP B 1 265 ? 4.383 -0.565 11.695 1 98.19 265 ASP B CA 1
ATOM 4942 C C . ASP B 1 265 ? 5.289 0.551 11.18 1 98.19 265 ASP B C 1
ATOM 4944 O O . ASP B 1 265 ? 4.859 1.388 10.383 1 98.19 265 ASP B O 1
ATOM 4948 N N . LYS B 1 266 ? 6.477 0.563 11.68 1 98.12 266 LYS B N 1
ATOM 4949 C CA . LYS B 1 266 ? 7.461 1.605 11.398 1 98.12 266 LYS B CA 1
ATOM 4950 C C . LYS B 1 266 ? 7.793 1.659 9.914 1 98.12 266 LYS B C 1
ATOM 4952 O O . LYS B 1 266 ? 8 2.74 9.352 1 98.12 266 LYS B O 1
ATOM 4957 N N . SER B 1 267 ? 7.867 0.528 9.242 1 98.75 267 SER B N 1
ATOM 4958 C CA . SER B 1 267 ? 8.156 0.504 7.812 1 98.75 267 SER B CA 1
ATOM 4959 C C . SER B 1 267 ? 7.012 1.1 7.004 1 98.75 267 SER B C 1
ATOM 4961 O O . SER B 1 267 ? 7.238 1.784 6.004 1 98.75 267 SER B O 1
ATOM 4963 N N . GLY B 1 268 ? 5.754 0.764 7.434 1 98.81 268 GLY B N 1
ATOM 4964 C CA . GLY B 1 268 ? 4.621 1.434 6.812 1 98.81 268 GLY B CA 1
ATOM 4965 C C . GLY B 1 268 ? 4.648 2.939 6.992 1 98.81 268 GLY B C 1
ATOM 4966 O O . GLY B 1 268 ? 4.312 3.686 6.07 1 98.81 268 GLY B O 1
ATOM 4967 N N . ASN B 1 269 ? 5.043 3.391 8.172 1 98.88 269 ASN B N 1
ATOM 4968 C CA . ASN B 1 269 ? 5.23 4.812 8.438 1 98.88 269 ASN B CA 1
ATOM 4969 C C . ASN B 1 269 ? 6.27 5.426 7.512 1 98.88 269 ASN B C 1
ATOM 4971 O O . ASN B 1 269 ? 6.008 6.441 6.863 1 98.88 269 ASN B O 1
ATOM 4975 N N . GLN B 1 270 ? 7.391 4.789 7.406 1 98.94 270 GLN B N 1
ATOM 4976 C CA . GLN B 1 270 ? 8.438 5.281 6.516 1 98.94 270 GLN B CA 1
ATOM 4977 C C . GLN B 1 270 ? 7.93 5.391 5.078 1 98.94 270 GLN B C 1
ATOM 4979 O O . GLN B 1 270 ? 8.086 6.434 4.438 1 98.94 270 GLN B O 1
ATOM 4984 N N . PHE B 1 271 ? 7.32 4.352 4.57 1 98.94 271 PHE B N 1
ATOM 4985 C CA . PHE B 1 271 ? 6.867 4.301 3.188 1 98.94 271 PHE B CA 1
ATOM 4986 C C . PHE B 1 271 ? 5.977 5.492 2.863 1 98.94 271 PHE B C 1
ATOM 4988 O O . PHE B 1 271 ? 6.086 6.082 1.786 1 98.94 271 PHE B O 1
ATOM 4995 N N . SER B 1 272 ? 5.125 5.832 3.797 1 98.88 272 SER B N 1
ATOM 4996 C CA . SER B 1 272 ? 4.113 6.855 3.553 1 98.88 272 SER B CA 1
ATOM 4997 C C . SER B 1 272 ? 4.664 8.25 3.816 1 98.88 272 SER B C 1
ATOM 4999 O O . SER B 1 272 ? 4.246 9.219 3.18 1 98.88 272 SER B O 1
ATOM 5001 N N . PHE B 1 273 ? 5.703 8.391 4.75 1 98.88 273 PHE B N 1
ATOM 5002 C CA . PHE B 1 273 ? 5.906 9.742 5.266 1 98.88 273 PHE B CA 1
ATOM 5003 C C . PHE B 1 273 ? 7.359 10.164 5.113 1 98.88 273 PHE B C 1
ATOM 5005 O O . PHE B 1 273 ? 7.672 11.359 5.176 1 98.88 273 PHE B O 1
ATOM 5012 N N . LEU B 1 274 ? 8.32 9.219 4.953 1 98.88 274 LEU B N 1
ATOM 5013 C CA . LEU B 1 274 ? 9.719 9.633 5.062 1 98.88 274 LEU B CA 1
ATOM 5014 C C . LEU B 1 274 ? 10.523 9.141 3.869 1 98.88 274 LEU B C 1
ATOM 5016 O O . LEU B 1 274 ? 10.344 8.008 3.416 1 98.88 274 LEU B O 1
ATOM 5020 N N . GLU B 1 275 ? 11.398 9.969 3.465 1 98.81 275 GLU B N 1
ATOM 5021 C CA . GLU B 1 275 ? 12.312 9.633 2.373 1 98.81 275 GLU B CA 1
ATOM 5022 C C . GLU B 1 275 ? 13.68 9.203 2.906 1 98.81 275 GLU B C 1
ATOM 5024 O O . GLU B 1 275 ? 14.375 9.992 3.553 1 98.81 275 GLU B O 1
ATOM 5029 N N . TYR B 1 276 ? 14.078 8.016 2.645 1 98.44 276 TYR B N 1
ATOM 5030 C CA . TYR B 1 276 ? 15.422 7.527 2.949 1 98.44 276 TYR B CA 1
ATOM 5031 C C . TYR B 1 276 ? 16.422 7.98 1.893 1 98.44 276 TYR B C 1
ATOM 5033 O O . TYR B 1 276 ? 16.094 8.031 0.704 1 98.44 276 TYR B O 1
ATOM 5041 N N . PRO B 1 277 ? 17.688 8.391 2.387 1 98.38 277 PRO B N 1
ATOM 5042 C CA . PRO B 1 277 ? 18.25 8.336 3.732 1 98.38 277 PRO B CA 1
ATOM 5043 C C . PRO B 1 277 ? 18.234 9.688 4.441 1 98.38 277 PRO B C 1
ATOM 5045 O O . PRO B 1 277 ? 19.141 10.008 5.203 1 98.38 277 PRO B O 1
ATOM 5048 N N . TYR B 1 278 ? 17.219 10.523 4.219 1 98.69 278 TYR B N 1
ATOM 5049 C CA . TYR B 1 278 ? 17.266 11.93 4.59 1 98.69 278 TYR B CA 1
ATOM 5050 C C . TYR B 1 278 ? 16.531 12.172 5.906 1 98.69 278 TYR B C 1
ATOM 5052 O O . TYR B 1 278 ? 16.016 13.258 6.145 1 98.69 278 TYR B O 1
ATOM 5060 N N . PHE B 1 279 ? 16.469 11.156 6.754 1 98.44 279 PHE B N 1
ATOM 5061 C CA . PHE B 1 279 ? 15.914 11.297 8.094 1 98.44 279 PHE B CA 1
ATOM 5062 C C . PHE B 1 279 ? 16.766 10.562 9.117 1 98.44 279 PHE B C 1
ATOM 5064 O O . PHE B 1 279 ? 17.547 9.68 8.758 1 98.44 279 PHE B O 1
ATOM 5071 N N . ASP B 1 280 ? 16.641 10.992 10.375 1 97.75 280 ASP B N 1
ATOM 5072 C CA . ASP B 1 280 ? 17.219 10.281 11.516 1 97.75 280 ASP B CA 1
ATOM 5073 C C . ASP B 1 280 ? 16.359 9.086 11.922 1 97.75 280 ASP B C 1
ATOM 5075 O O . ASP B 1 280 ? 15.18 9.25 12.242 1 97.75 280 ASP B O 1
ATOM 5079 N N . PRO B 1 281 ? 16.938 7.863 11.906 1 97.94 281 PRO B N 1
ATOM 5080 C CA . PRO B 1 281 ? 16.141 6.699 12.328 1 97.94 281 PRO B CA 1
ATOM 5081 C C . PRO B 1 281 ? 15.461 6.902 13.672 1 97.94 281 PRO B C 1
ATOM 5083 O O . PRO B 1 281 ? 14.367 6.383 13.898 1 97.94 281 PRO B O 1
ATOM 5086 N N . ALA B 1 282 ? 16.031 7.695 14.539 1 98.06 282 ALA B N 1
ATOM 5087 C CA . ALA B 1 282 ? 15.414 7.965 15.836 1 98.06 282 ALA B CA 1
ATOM 5088 C C . ALA B 1 282 ? 14.141 8.789 15.68 1 98.06 282 ALA B C 1
ATOM 5090 O O . ALA B 1 282 ? 13.211 8.664 16.484 1 98.06 282 ALA B O 1
ATOM 5091 N N . VAL B 1 283 ? 14.078 9.633 14.664 1 98.38 283 VAL B N 1
ATOM 5092 C CA . VAL B 1 283 ? 12.883 10.43 14.383 1 98.38 283 VAL B CA 1
ATOM 5093 C C . VAL B 1 283 ? 11.742 9.508 13.945 1 98.38 283 VAL B C 1
ATOM 5095 O O . VAL B 1 283 ? 10.609 9.656 14.406 1 98.38 283 VAL B O 1
ATOM 5098 N N . LEU B 1 284 ? 12.07 8.555 13.109 1 98.69 284 LEU B N 1
ATOM 5099 C CA . LEU B 1 284 ? 11.055 7.598 12.68 1 98.69 284 LEU B CA 1
ATOM 5100 C C . LEU B 1 284 ? 10.555 6.773 13.859 1 98.69 284 LEU B C 1
ATOM 5102 O O . LEU B 1 284 ? 9.352 6.512 13.969 1 98.69 284 LEU B O 1
ATOM 5106 N N . ASP B 1 285 ? 11.477 6.32 14.711 1 98.38 285 ASP B N 1
ATOM 5107 C CA . ASP B 1 285 ? 11.086 5.582 15.906 1 98.38 285 ASP B CA 1
ATOM 5108 C C . ASP B 1 285 ? 10.102 6.387 16.75 1 98.38 285 ASP B C 1
ATOM 5110 O O . ASP B 1 285 ? 9.078 5.863 17.203 1 98.38 285 ASP B O 1
ATOM 5114 N N . ARG B 1 286 ? 10.414 7.66 16.969 1 98.19 286 ARG B N 1
ATOM 5115 C CA . ARG B 1 286 ? 9.57 8.531 17.781 1 98.19 286 ARG B CA 1
ATOM 5116 C C . ARG B 1 286 ? 8.234 8.797 17.094 1 98.19 286 ARG B C 1
ATOM 5118 O O . ARG B 1 286 ? 7.191 8.805 17.734 1 98.19 286 ARG B O 1
ATOM 5125 N N . ALA B 1 287 ? 8.281 9.031 15.773 1 98.5 287 ALA B N 1
ATOM 5126 C CA . ALA B 1 287 ? 7.059 9.273 15.016 1 98.5 287 ALA B CA 1
ATOM 5127 C C . ALA B 1 287 ? 6.117 8.07 15.094 1 98.5 287 ALA B C 1
ATOM 5129 O O . ALA B 1 287 ? 4.898 8.234 15.219 1 98.5 287 ALA B O 1
ATOM 5130 N N . GLU B 1 288 ? 6.68 6.867 15.023 1 98.44 288 GLU B N 1
ATOM 5131 C CA . GLU B 1 288 ? 5.867 5.656 15.133 1 98.44 288 GLU B CA 1
ATOM 5132 C C . GLU B 1 288 ? 5.293 5.504 16.531 1 98.44 288 GLU B C 1
ATOM 5134 O O . GLU B 1 288 ? 4.125 5.152 16.703 1 98.44 288 GLU B O 1
ATOM 5139 N N . ALA B 1 289 ? 6.09 5.797 17.484 1 97.5 289 ALA B N 1
ATOM 5140 C CA . ALA B 1 289 ? 5.684 5.625 18.875 1 97.5 289 ALA B CA 1
ATOM 5141 C C . ALA B 1 289 ? 4.598 6.629 19.266 1 97.5 289 ALA B C 1
ATOM 5143 O O . ALA B 1 289 ? 3.832 6.395 20.203 1 97.5 289 ALA B O 1
ATOM 5144 N N . THR B 1 290 ? 4.543 7.75 18.531 1 97.12 290 THR B N 1
ATOM 5145 C CA . THR B 1 290 ? 3.625 8.812 18.922 1 97.12 290 THR B CA 1
ATOM 5146 C C . THR B 1 290 ? 2.553 9.023 17.859 1 97.12 290 THR B C 1
ATOM 5148 O O . THR B 1 290 ? 1.907 10.07 17.812 1 97.12 290 THR B O 1
ATOM 5151 N N . LYS B 1 291 ? 2.344 8.023 16.969 1 98.38 291 LYS B N 1
ATOM 5152 C CA . LYS B 1 291 ? 1.339 8.148 15.914 1 98.38 291 LYS B CA 1
ATOM 5153 C C . LYS B 1 291 ? -0.071 8.141 16.5 1 98.38 291 LYS B C 1
ATOM 5155 O O . LYS B 1 291 ? -0.288 7.641 17.594 1 98.38 291 LYS B O 1
ATOM 5160 N N . TYR B 1 292 ? -1.012 8.727 15.812 1 98.75 292 TYR B N 1
ATOM 5161 C CA . TYR B 1 292 ? -2.426 8.695 16.172 1 98.75 292 TYR B CA 1
ATOM 5162 C C . TYR B 1 292 ? -3.268 8.156 15.023 1 98.75 292 TYR B C 1
ATOM 5164 O O . TYR B 1 292 ? -2.869 8.242 13.859 1 98.75 292 TYR B O 1
ATOM 5172 N N . PRO B 1 293 ? -4.422 7.598 15.328 1 98.56 293 PRO B N 1
ATOM 5173 C CA . PRO B 1 293 ? -5.242 6.988 14.281 1 98.56 293 PRO B CA 1
ATOM 5174 C C . PRO B 1 293 ? -6.012 8.023 13.453 1 98.56 293 PRO B C 1
ATOM 5176 O O . PRO B 1 293 ? -6.234 9.141 13.922 1 98.56 293 PRO B O 1
ATOM 5179 N N . PHE B 1 294 ? -6.324 7.738 12.266 1 98.75 294 PHE B N 1
ATOM 5180 C CA . PHE B 1 294 ? -7.328 8.383 11.43 1 98.75 294 PHE B CA 1
ATOM 5181 C C . PHE B 1 294 ? -8.633 7.59 11.438 1 98.75 294 PHE B C 1
ATOM 5183 O O . PHE B 1 294 ? -8.727 6.555 12.102 1 98.75 294 PHE B O 1
ATOM 5190 N N . THR B 1 295 ? -9.656 8.109 10.773 1 98.81 295 THR B N 1
ATOM 5191 C CA . THR B 1 295 ? -10.961 7.492 10.977 1 98.81 295 THR B CA 1
ATOM 5192 C C . THR B 1 295 ? -11.594 7.121 9.641 1 98.81 295 THR B C 1
ATOM 5194 O O . THR B 1 295 ? -11.227 7.672 8.602 1 98.81 295 THR B O 1
ATOM 5197 N N . VAL B 1 296 ? -12.562 6.156 9.711 1 98.25 296 VAL B N 1
ATOM 5198 C CA . VAL B 1 296 ? -13.383 5.793 8.562 1 98.25 296 VAL B CA 1
ATOM 5199 C C . VAL B 1 296 ? -14.094 7.031 8.023 1 98.25 296 VAL B C 1
ATOM 5201 O O . VAL B 1 296 ? -14.156 7.242 6.809 1 98.25 296 VAL B O 1
ATOM 5204 N N . GLY B 1 297 ? -14.609 7.902 8.891 1 97.56 297 GLY B N 1
ATOM 5205 C CA . GLY B 1 297 ? -15.336 9.094 8.492 1 97.56 297 GLY B CA 1
ATOM 5206 C C . GLY B 1 297 ? -14.492 10.062 7.676 1 97.56 297 GLY B C 1
ATOM 5207 O O . GLY B 1 297 ? -14.992 10.695 6.742 1 97.56 297 GLY B O 1
ATOM 5208 N N . GLU B 1 298 ? -13.242 10.195 8.039 1 98 298 GLU B N 1
ATOM 5209 C CA . GLU B 1 298 ? -12.336 11.055 7.293 1 98 298 GLU B CA 1
ATOM 5210 C C . GLU B 1 298 ? -12.156 10.562 5.859 1 98 298 GLU B C 1
ATOM 5212 O O . GLU B 1 298 ? -12.211 11.344 4.91 1 98 298 GLU B O 1
ATOM 5217 N N . PHE B 1 299 ? -12.023 9.258 5.676 1 95.94 299 PHE B N 1
ATOM 5218 C CA . PHE B 1 299 ? -11.836 8.703 4.344 1 95.94 299 PHE B CA 1
ATOM 5219 C C . PHE B 1 299 ? -13.133 8.734 3.551 1 95.94 299 PHE B C 1
ATOM 5221 O O . PHE B 1 299 ? -13.125 8.992 2.344 1 95.94 299 PHE B O 1
ATOM 5228 N N . LEU B 1 300 ? -14.25 8.539 4.219 1 92.69 300 LEU B N 1
ATOM 5229 C CA . LEU B 1 300 ? -15.547 8.547 3.559 1 92.69 300 LEU B CA 1
ATOM 5230 C C . LEU B 1 300 ? -15.875 9.938 3.018 1 92.69 300 LEU B C 1
ATOM 5232 O O . LEU B 1 300 ? -16.547 10.07 1.994 1 92.69 300 LEU B O 1
ATOM 5236 N N . SER B 1 301 ? -15.344 10.945 3.668 1 94.31 301 SER B N 1
ATOM 5237 C CA . SER B 1 301 ? -15.773 12.305 3.35 1 94.31 301 SER B CA 1
ATOM 5238 C C . SER B 1 301 ? -14.68 13.07 2.615 1 94.31 301 SER B C 1
ATOM 5240 O O . SER B 1 301 ? -14.891 14.211 2.201 1 94.31 301 SER B O 1
ATOM 5242 N N . ALA B 1 302 ? -13.539 12.438 2.402 1 93.75 302 ALA B N 1
ATOM 5243 C CA . ALA B 1 302 ? -12.375 13.141 1.87 1 93.75 302 ALA B CA 1
ATOM 5244 C C . ALA B 1 302 ? -12.68 13.758 0.51 1 93.75 302 ALA B C 1
ATOM 5246 O O . ALA B 1 302 ? -12.312 14.906 0.249 1 93.75 302 ALA B O 1
ATOM 5247 N N . SER B 1 303 ? -13.391 13.039 -0.353 1 89.12 303 SER B N 1
ATOM 5248 C CA . SER B 1 303 ? -13.609 13.477 -1.729 1 89.12 303 SER B CA 1
ATOM 5249 C C . SER B 1 303 ? -14.656 14.578 -1.799 1 89.12 303 SER B C 1
ATOM 5251 O O . SER B 1 303 ? -14.812 15.227 -2.838 1 89.12 303 SER B O 1
ATOM 5253 N N . THR B 1 304 ? -15.312 14.836 -0.675 1 89.94 304 THR B N 1
ATOM 5254 C CA . THR B 1 304 ? -16.359 15.852 -0.674 1 89.94 304 THR B CA 1
ATOM 5255 C C . THR B 1 304 ? -15.805 17.219 -0.299 1 89.94 304 THR B C 1
ATOM 5257 O O . THR B 1 304 ? -16.469 18.234 -0.485 1 89.94 304 THR B O 1
ATOM 5260 N N . LEU B 1 305 ? -14.609 17.266 0.153 1 94.19 305 LEU B N 1
ATOM 5261 C CA . LEU B 1 305 ? -14.008 18.531 0.545 1 94.19 305 LEU B CA 1
ATOM 5262 C C . LEU B 1 305 ? -13.648 19.359 -0.681 1 94.19 305 LEU B C 1
ATOM 5264 O O . LEU B 1 305 ? -13.211 18.812 -1.7 1 94.19 305 LEU B O 1
ATOM 5268 N N . PRO B 1 306 ? -13.781 20.672 -0.551 1 94.56 306 PRO B N 1
ATOM 5269 C CA . PRO B 1 306 ? -13.367 21.531 -1.665 1 94.56 306 PRO B CA 1
ATOM 5270 C C . PRO B 1 306 ? -11.867 21.438 -1.944 1 94.56 306 PRO B C 1
ATOM 5272 O O . PRO B 1 306 ? -11.062 21.375 -1.01 1 94.56 306 PRO B O 1
ATOM 5275 N N . VAL B 1 307 ? -11.562 21.438 -3.225 1 94.56 307 VAL B N 1
ATOM 5276 C CA . VAL B 1 307 ? -10.156 21.469 -3.623 1 94.56 307 VAL B CA 1
ATOM 5277 C C . VAL B 1 307 ? -9.812 22.844 -4.191 1 94.56 307 VAL B C 1
ATOM 5279 O O . VAL B 1 307 ? -8.688 23.062 -4.648 1 94.56 307 VAL B O 1
ATOM 5282 N N . ALA B 1 308 ? -10.828 23.75 -4.125 1 97 308 ALA B N 1
ATOM 5283 C CA . ALA B 1 308 ? -10.672 25.094 -4.645 1 97 308 ALA B CA 1
ATOM 5284 C C . ALA B 1 308 ? -11.328 26.125 -3.719 1 97 308 ALA B C 1
ATOM 5286 O O . ALA B 1 308 ? -12.25 25.797 -2.973 1 97 308 ALA B O 1
ATOM 5287 N N . ALA B 1 309 ? -10.742 27.25 -3.633 1 97.94 309 ALA B N 1
ATOM 5288 C CA . ALA B 1 309 ? -11.281 28.406 -2.918 1 97.94 309 ALA B CA 1
ATOM 5289 C C . ALA B 1 309 ? -11.195 29.672 -3.768 1 97.94 309 ALA B C 1
ATOM 5291 O O . ALA B 1 309 ? -10.445 30.594 -3.445 1 97.94 309 ALA B O 1
ATOM 5292 N N . PRO B 1 310 ? -12.039 29.75 -4.785 1 96.62 310 PRO B N 1
ATOM 5293 C CA . PRO B 1 310 ? -11.914 30.828 -5.766 1 96.62 310 PRO B CA 1
ATOM 5294 C C . PRO B 1 310 ? -12.242 32.188 -5.176 1 96.62 310 PRO B C 1
ATOM 5296 O O . PRO B 1 310 ? -11.859 33.219 -5.742 1 96.62 310 PRO B O 1
ATOM 5299 N N . SER B 1 311 ? -12.93 32.25 -4.051 1 97.56 311 SER B N 1
ATOM 5300 C CA . SER B 1 311 ? -13.312 33.531 -3.463 1 97.56 311 SER B CA 1
ATOM 5301 C C . SER B 1 311 ? -12.289 34 -2.43 1 97.56 311 SER B C 1
ATOM 5303 O O . SER B 1 311 ? -12.445 35.062 -1.83 1 97.56 311 SER B O 1
ATOM 5305 N N . PHE B 1 312 ? -11.312 33.188 -2.154 1 98.44 312 PHE B N 1
ATOM 5306 C CA . PHE B 1 312 ? -10.297 33.562 -1.172 1 98.44 312 PHE B CA 1
ATOM 5307 C C . PHE B 1 312 ? -9.336 34.594 -1.747 1 98.44 312 PHE B C 1
ATOM 5309 O O . PHE B 1 312 ? -8.633 34.312 -2.721 1 98.44 312 PHE B O 1
ATOM 5316 N N . PRO B 1 313 ? -9.211 35.75 -1.143 1 97.62 313 PRO B N 1
ATOM 5317 C CA . PRO B 1 313 ? -8.422 36.844 -1.754 1 97.62 313 PRO B CA 1
ATOM 5318 C C . PRO B 1 313 ? -6.973 36.844 -1.265 1 97.62 313 PRO B C 1
ATOM 5320 O O . PRO B 1 313 ? -6.117 37.5 -1.881 1 97.62 313 PRO B O 1
ATOM 5323 N N . GLY B 1 314 ? -6.629 36.219 -0.109 1 98.19 314 GLY B N 1
ATOM 5324 C CA . GLY B 1 314 ? -5.309 36.312 0.493 1 98.19 314 GLY B CA 1
ATOM 5325 C C . GLY B 1 314 ? -4.262 35.5 -0.253 1 98.19 314 GLY B C 1
ATOM 5326 O O . GLY B 1 314 ? -4.59 34.719 -1.147 1 98.19 314 GLY B O 1
ATOM 5327 N N . PRO B 1 315 ? -2.998 35.719 0.037 1 98.62 315 PRO B N 1
ATOM 5328 C CA . PRO B 1 315 ? -1.926 34.938 -0.591 1 98.62 315 PRO B CA 1
ATOM 5329 C C . PRO B 1 315 ? -1.91 33.5 -0.142 1 98.62 315 PRO B C 1
ATOM 5331 O O . PRO B 1 315 ? -2.312 33.188 0.982 1 98.62 315 PRO B O 1
ATOM 5334 N N . VAL B 1 316 ? -1.459 32.656 -1.071 1 98.69 316 VAL B N 1
ATOM 5335 C CA . VAL B 1 316 ? -1.396 31.203 -0.83 1 98.69 316 VAL B CA 1
ATOM 5336 C C . VAL B 1 316 ? 0.006 30.688 -1.145 1 98.69 316 VAL B C 1
ATOM 5338 O O . VAL B 1 316 ? 0.62 31.094 -2.131 1 98.69 316 VAL B O 1
ATOM 5341 N N . LEU B 1 317 ? 0.519 29.812 -0.276 1 98.56 317 LEU B N 1
ATOM 5342 C CA . LEU B 1 317 ? 1.785 29.125 -0.521 1 98.56 317 LEU B CA 1
ATOM 5343 C C . LEU B 1 317 ? 1.609 27.625 -0.451 1 98.56 317 LEU B C 1
ATOM 5345 O O . LEU B 1 317 ? 1.142 27.094 0.561 1 98.56 317 LEU B O 1
ATOM 5349 N N . TYR B 1 318 ? 1.938 26.969 -1.536 1 98.25 318 TYR B N 1
ATOM 5350 C CA . TYR B 1 318 ? 2.094 25.516 -1.518 1 98.25 318 TYR B CA 1
ATOM 5351 C C . TYR B 1 318 ? 3.539 25.125 -1.229 1 98.25 318 TYR B C 1
ATOM 5353 O O . TYR B 1 318 ? 4.457 25.562 -1.933 1 98.25 318 TYR B O 1
ATOM 5361 N N . VAL B 1 319 ? 3.74 24.344 -0.192 1 98.31 319 VAL B N 1
ATOM 5362 C CA . VAL B 1 319 ? 5.039 23.75 0.092 1 98.31 319 VAL B CA 1
ATOM 5363 C C . VAL B 1 319 ? 4.961 22.234 -0.077 1 98.31 319 VAL B C 1
ATOM 5365 O O . VAL B 1 319 ? 4.633 21.516 0.869 1 98.31 319 VAL B O 1
ATOM 5368 N N . ALA B 1 320 ? 5.344 21.797 -1.218 1 97.56 320 ALA B N 1
ATOM 5369 C CA . ALA B 1 320 ? 5.293 20.359 -1.53 1 97.56 320 ALA B CA 1
ATOM 5370 C C . ALA B 1 320 ? 6.566 19.656 -1.075 1 97.56 320 ALA B C 1
ATOM 5372 O O . ALA B 1 320 ? 7.637 20.266 -1.021 1 97.56 320 ALA B O 1
ATOM 5373 N N . ALA B 1 321 ? 6.414 18.453 -0.672 1 98.31 321 ALA B N 1
ATOM 5374 C CA . ALA B 1 321 ? 7.551 17.547 -0.454 1 98.31 321 ALA B CA 1
ATOM 5375 C C . ALA B 1 321 ? 7.965 16.859 -1.751 1 98.31 321 ALA B C 1
ATOM 5377 O O . ALA B 1 321 ? 7.133 16.25 -2.43 1 98.31 321 ALA B O 1
ATOM 5378 N N . GLN B 1 322 ? 9.188 16.953 -2.068 1 98 322 GLN B N 1
ATOM 5379 C CA . GLN B 1 322 ? 9.656 16.438 -3.348 1 98 322 GLN B CA 1
ATOM 5380 C C . GLN B 1 322 ? 9.281 14.961 -3.502 1 98 322 GLN B C 1
ATOM 5382 O O . GLN B 1 322 ? 8.836 14.531 -4.566 1 98 322 GLN B O 1
ATOM 5387 N N . SER B 1 323 ? 9.414 14.219 -2.477 1 98.31 323 SER B N 1
ATOM 5388 C CA . SER B 1 323 ? 9.188 12.781 -2.533 1 98.31 323 SER B CA 1
ATOM 5389 C C . SER B 1 323 ? 7.926 12.391 -1.778 1 98.31 323 SER B C 1
ATOM 5391 O O . SER B 1 323 ? 7.895 11.359 -1.092 1 98.31 323 SER B O 1
ATOM 5393 N N . ASP B 1 324 ? 6.926 13.203 -1.892 1 98.69 324 ASP B N 1
ATOM 5394 C CA . ASP B 1 324 ? 5.633 12.93 -1.273 1 98.69 324 ASP B CA 1
ATOM 5395 C C . ASP B 1 324 ? 4.957 11.719 -1.923 1 98.69 324 ASP B C 1
ATOM 5397 O O . ASP B 1 324 ? 4.59 11.766 -3.1 1 98.69 324 ASP B O 1
ATOM 5401 N N . LEU B 1 325 ? 4.75 10.68 -1.189 1 98.62 325 LEU B N 1
ATOM 5402 C CA . LEU B 1 325 ? 4.07 9.492 -1.704 1 98.62 325 LEU B CA 1
ATOM 5403 C C . LEU B 1 325 ? 2.584 9.766 -1.908 1 98.62 325 LEU B C 1
ATOM 5405 O O . LEU B 1 325 ? 2.029 9.453 -2.963 1 98.62 325 LEU B O 1
ATOM 5409 N N . ILE B 1 326 ? 1.941 10.336 -0.971 1 98.44 326 ILE B N 1
ATOM 5410 C CA . ILE B 1 326 ? 0.492 10.359 -0.808 1 98.44 326 ILE B CA 1
ATOM 5411 C C . ILE B 1 326 ? -0.134 11.227 -1.901 1 98.44 326 ILE B C 1
ATOM 5413 O O . ILE B 1 326 ? -1.167 10.867 -2.471 1 98.44 326 ILE B O 1
ATOM 5417 N N . PHE B 1 327 ? 0.548 12.328 -2.266 1 97.44 327 PHE B N 1
ATOM 5418 C CA . PHE B 1 327 ? -0.104 13.234 -3.199 1 97.44 327 PHE B CA 1
ATOM 5419 C C . PHE B 1 327 ? 0.637 13.266 -4.531 1 97.44 327 PHE B C 1
ATOM 5421 O O . PHE B 1 327 ? 0.17 13.883 -5.492 1 97.44 327 PHE B O 1
ATOM 5428 N N . CYS B 1 328 ? 1.868 12.578 -4.559 1 97.06 328 CYS B N 1
ATOM 5429 C CA . CYS B 1 328 ? 2.641 12.695 -5.789 1 97.06 328 CYS B CA 1
ATOM 5430 C C . CYS B 1 328 ? 3.312 11.367 -6.133 1 97.06 328 CYS B C 1
ATOM 5432 O O . CYS B 1 328 ? 4.176 11.32 -7.012 1 97.06 328 CYS B O 1
ATOM 5434 N N . ALA B 1 329 ? 3.004 10.32 -5.449 1 97.62 329 ALA B N 1
ATOM 5435 C CA . ALA B 1 329 ? 3.641 9.016 -5.66 1 97.62 329 ALA B CA 1
ATOM 5436 C C . ALA B 1 329 ? 5.16 9.148 -5.699 1 97.62 329 ALA B C 1
ATOM 5438 O O . ALA B 1 329 ? 5.805 8.703 -6.652 1 97.62 329 ALA B O 1
ATOM 5439 N N . SER B 1 330 ? 5.727 9.875 -4.754 1 98.12 330 SER B N 1
ATOM 5440 C CA . SER B 1 330 ? 7.141 10.008 -4.426 1 98.12 330 SER B CA 1
ATOM 5441 C C . SER B 1 330 ? 7.867 10.875 -5.449 1 98.12 330 SER B C 1
ATOM 5443 O O . SER B 1 330 ? 9.094 10.828 -5.551 1 98.12 330 SER B O 1
ATOM 5445 N N . ASN B 1 331 ? 7.184 11.625 -6.246 1 97.69 331 ASN B N 1
ATOM 5446 C CA . ASN B 1 331 ? 7.789 12.594 -7.148 1 97.69 331 ASN B CA 1
ATOM 5447 C C . ASN B 1 331 ? 6.828 13.734 -7.477 1 97.69 331 ASN B C 1
ATOM 5449 O O . ASN B 1 331 ? 6.023 13.625 -8.406 1 97.69 331 ASN B O 1
ATOM 5453 N N . CYS B 1 332 ? 7.02 14.859 -6.871 1 97.25 332 CYS B N 1
ATOM 5454 C CA . CYS B 1 332 ? 6.105 15.984 -7.035 1 97.25 332 CYS B CA 1
ATOM 5455 C C . CYS B 1 332 ? 6.578 16.906 -8.148 1 97.25 332 CYS B C 1
ATOM 5457 O O . CYS B 1 332 ? 5.895 17.875 -8.484 1 97.25 332 CYS B O 1
ATOM 5459 N N . THR B 1 333 ? 7.73 16.594 -8.695 1 95.25 333 THR B N 1
ATOM 5460 C CA . THR B 1 333 ? 8.281 17.453 -9.727 1 95.25 333 THR B CA 1
ATOM 5461 C C . THR B 1 333 ? 7.309 17.609 -10.891 1 95.25 333 THR B C 1
ATOM 5463 O O . THR B 1 333 ? 6.762 16.609 -11.383 1 95.25 333 THR B O 1
ATOM 5466 N N . GLY B 1 334 ? 7.035 18.875 -11.258 1 93.62 334 GLY B N 1
ATOM 5467 C CA . GLY B 1 334 ? 6.23 19.172 -12.438 1 93.62 334 GLY B CA 1
ATOM 5468 C C . GLY B 1 334 ? 4.742 19.234 -12.141 1 93.62 334 GLY B C 1
ATOM 5469 O O . GLY B 1 334 ? 3.934 19.453 -13.039 1 93.62 334 GLY B O 1
ATOM 5470 N N . LEU B 1 335 ? 4.34 19.156 -10.891 1 94 335 LEU B N 1
ATOM 5471 C CA . LEU B 1 335 ? 2.916 19.062 -10.578 1 94 335 LEU B CA 1
ATOM 5472 C C . LEU B 1 335 ? 2.354 20.422 -10.18 1 94 335 LEU B C 1
ATOM 5474 O O . LEU B 1 335 ? 1.147 20.562 -9.961 1 94 335 LEU B O 1
ATOM 5478 N N . PHE B 1 336 ? 3.207 21.5 -10.055 1 94 336 PHE B N 1
ATOM 5479 C CA . PHE B 1 336 ? 2.775 22.797 -9.547 1 94 336 PHE B CA 1
ATOM 5480 C C . PHE B 1 336 ? 3.014 23.891 -10.578 1 94 336 PHE B C 1
ATOM 5482 O O . PHE B 1 336 ? 3.562 24.953 -10.25 1 94 336 PHE B O 1
ATOM 5489 N N . GLY B 1 337 ? 2.521 23.719 -11.742 1 91.31 337 GLY B N 1
ATOM 5490 C CA . GLY B 1 337 ? 2.562 24.734 -12.781 1 91.31 337 GLY B CA 1
ATOM 5491 C C . GLY B 1 337 ? 1.327 25.609 -12.805 1 91.31 337 GLY B C 1
ATOM 5492 O O . GLY B 1 337 ? 0.388 25.391 -12.039 1 91.31 337 GLY B O 1
ATOM 5493 N N . PRO B 1 338 ? 1.305 26.672 -13.586 1 90.88 338 PRO B N 1
ATOM 5494 C CA . PRO B 1 338 ? 0.191 27.609 -13.648 1 90.88 338 PRO B CA 1
ATOM 5495 C C . PRO B 1 338 ? -1.144 26.938 -13.953 1 90.88 338 PRO B C 1
ATOM 5497 O O . PRO B 1 338 ? -2.193 27.391 -13.492 1 90.88 338 PRO B O 1
ATOM 5500 N N . ASP B 1 339 ? -1.098 25.781 -14.648 1 92.06 339 ASP B N 1
ATOM 5501 C CA . ASP B 1 339 ? -2.328 25.125 -15.07 1 92.06 339 ASP B CA 1
ATOM 5502 C C . ASP B 1 339 ? -2.664 23.953 -14.141 1 92.06 339 ASP B C 1
ATOM 5504 O O . ASP B 1 339 ? -3.633 23.234 -14.383 1 92.06 339 ASP B O 1
ATOM 5508 N N . SER B 1 340 ? -1.881 23.828 -13.125 1 93.81 340 SER B N 1
ATOM 5509 C CA . SER B 1 340 ? -2.119 22.703 -12.211 1 93.81 340 SER B CA 1
ATOM 5510 C C . SER B 1 340 ? -3.377 22.938 -11.383 1 93.81 340 SER B C 1
ATOM 5512 O O . SER B 1 340 ? -3.76 24.078 -11.117 1 93.81 340 SER B O 1
ATOM 5514 N N . VAL B 1 341 ? -4.039 21.859 -10.938 1 91.5 341 VAL B N 1
ATOM 5515 C CA . VAL B 1 341 ? -5.246 21.891 -10.125 1 91.5 341 VAL B CA 1
ATOM 5516 C C . VAL B 1 341 ? -4.977 22.672 -8.836 1 91.5 341 VAL B C 1
ATOM 5518 O O . VAL B 1 341 ? -5.82 23.453 -8.383 1 91.5 341 VAL B O 1
ATOM 5521 N N . ALA B 1 342 ? -3.83 22.516 -8.297 1 92.69 342 ALA B N 1
ATOM 5522 C CA . ALA B 1 342 ? -3.457 23.188 -7.059 1 92.69 342 ALA B CA 1
ATOM 5523 C C . ALA B 1 342 ? -3.479 24.703 -7.23 1 92.69 342 ALA B C 1
ATOM 5525 O O . ALA B 1 342 ? -4.113 25.406 -6.449 1 92.69 342 A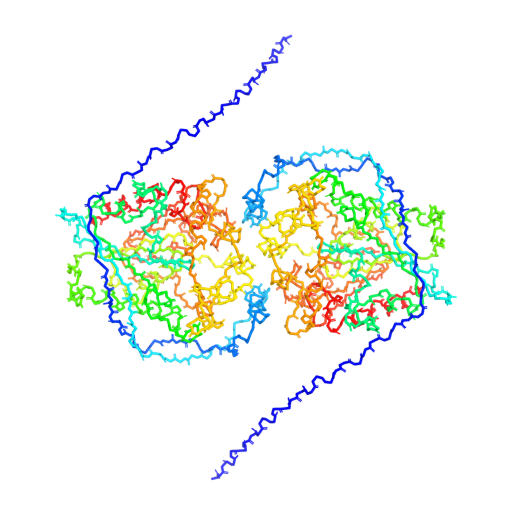LA B O 1
ATOM 5526 N N . VAL B 1 343 ? -2.871 25.172 -8.266 1 94.81 343 VAL B N 1
ATOM 5527 C CA . VAL B 1 343 ? -2.752 26.594 -8.5 1 94.81 343 VAL B CA 1
ATOM 5528 C C . VAL B 1 343 ? -4.102 27.172 -8.93 1 94.81 343 VAL B C 1
ATOM 5530 O O . VAL B 1 343 ? -4.535 28.203 -8.422 1 94.81 343 VAL B O 1
ATOM 5533 N N . GLN B 1 344 ? -4.828 26.469 -9.758 1 95.38 344 GLN B N 1
ATOM 5534 C CA . GLN B 1 344 ? -6.105 26.938 -10.289 1 95.38 344 GLN B CA 1
ATOM 5535 C C . GLN B 1 344 ? -7.18 26.938 -9.203 1 95.38 344 GLN B C 1
ATOM 5537 O O . GLN B 1 344 ? -8.172 27.672 -9.312 1 95.38 344 GLN B O 1
ATOM 5542 N N . GLY B 1 345 ? -6.898 26.156 -8.172 1 96 345 GLY B N 1
ATOM 5543 C CA . GLY B 1 345 ? -7.863 26.109 -7.086 1 96 345 GLY B CA 1
ATOM 5544 C C . GLY B 1 345 ? -7.977 27.422 -6.32 1 96 345 GLY B C 1
ATOM 5545 O O . GLY B 1 345 ? -8.969 27.656 -5.637 1 96 345 GLY B O 1
ATOM 5546 N N . PHE B 1 346 ? -7 28.281 -6.426 1 97.25 346 PHE B N 1
ATOM 5547 C CA . PHE B 1 346 ? -6.973 29.578 -5.758 1 97.25 346 PHE B CA 1
ATOM 5548 C C . PHE B 1 346 ? -6.879 30.703 -6.777 1 97.25 346 PHE B C 1
ATOM 5550 O O . PHE B 1 346 ? -6.117 31.656 -6.586 1 97.25 346 PHE B O 1
ATOM 5557 N N . ASN B 1 347 ? -7.621 30.609 -7.84 1 92.94 347 ASN B N 1
ATOM 5558 C CA . ASN B 1 347 ? -7.543 31.562 -8.945 1 92.94 347 ASN B CA 1
ATOM 5559 C C . ASN B 1 347 ? -8.039 32.938 -8.531 1 92.94 347 ASN B C 1
ATOM 5561 O O . ASN B 1 347 ? -7.797 33.938 -9.227 1 92.94 347 ASN B O 1
ATOM 5565 N N . GLY B 1 348 ? -8.695 33.125 -7.371 1 93.5 348 GLY B N 1
ATOM 5566 C CA . GLY B 1 348 ? -9.117 34.406 -6.855 1 93.5 348 GLY B CA 1
ATOM 5567 C C . GLY B 1 348 ? -8.078 35.062 -5.965 1 93.5 348 GLY B C 1
ATOM 5568 O O . GLY B 1 348 ? -8.219 36.25 -5.598 1 93.5 348 GLY B O 1
ATOM 5569 N N . SER B 1 349 ? -7.105 34.375 -5.641 1 94.69 349 SER B N 1
ATOM 5570 C CA . SER B 1 349 ? -6.062 34.875 -4.75 1 94.69 349 SER B CA 1
ATOM 5571 C C . SER B 1 349 ? -5.141 35.844 -5.465 1 94.69 349 SER B C 1
ATOM 5573 O O . SER B 1 349 ? -4.879 35.719 -6.66 1 94.69 349 SER B O 1
ATOM 5575 N N . GLY B 1 350 ? -4.668 36.781 -4.684 1 88.62 350 GLY B N 1
ATOM 5576 C CA . GLY B 1 350 ? -3.742 37.781 -5.234 1 88.62 350 GLY B CA 1
ATOM 5577 C C . GLY B 1 350 ? -2.387 37.188 -5.57 1 88.62 350 GLY B C 1
ATOM 5578 O O . GLY B 1 350 ? -1.646 37.75 -6.383 1 88.62 350 GLY B O 1
ATOM 5579 N N . SER B 1 351 ? -2.047 36.156 -4.965 1 96.06 351 SER B N 1
ATOM 5580 C CA . SER B 1 351 ? -0.762 35.5 -5.152 1 96.06 351 SER B CA 1
ATOM 5581 C C . SER B 1 351 ? -0.844 34.031 -4.777 1 96.06 351 SER B C 1
ATOM 5583 O O . SER B 1 351 ? -1.35 33.656 -3.707 1 96.06 351 SER B O 1
ATOM 5585 N N . VAL B 1 352 ? -0.445 33.219 -5.711 1 97.88 352 VAL B N 1
ATOM 5586 C CA . VAL B 1 352 ? -0.282 31.781 -5.426 1 97.88 352 VAL B CA 1
ATOM 5587 C C . VAL B 1 352 ? 1.152 31.359 -5.734 1 97.88 352 VAL B C 1
ATOM 5589 O O . VAL B 1 352 ? 1.581 31.391 -6.891 1 97.88 352 VAL B O 1
ATOM 5592 N N . GLU B 1 353 ? 1.844 31.047 -4.691 1 97.69 353 GLU B N 1
ATOM 5593 C CA . GLU B 1 353 ? 3.232 30.625 -4.832 1 97.69 353 GLU B CA 1
ATOM 5594 C C . GLU B 1 353 ? 3.383 29.125 -4.531 1 97.69 353 GLU B C 1
ATOM 5596 O O . GLU B 1 353 ? 2.613 28.578 -3.746 1 97.69 353 GLU B O 1
ATOM 5601 N N . THR B 1 354 ? 4.297 28.516 -5.227 1 97.69 354 THR B N 1
ATOM 5602 C CA . THR B 1 354 ? 4.562 27.094 -5.035 1 97.69 354 THR B CA 1
ATOM 5603 C C . THR B 1 354 ? 6.051 26.844 -4.82 1 97.69 354 THR B C 1
ATOM 5605 O O . THR B 1 354 ? 6.891 27.531 -5.406 1 97.69 354 THR B O 1
ATOM 5608 N N . TYR B 1 355 ? 6.348 25.922 -3.961 1 97.69 355 TYR B N 1
ATOM 5609 C CA . TYR B 1 355 ? 7.719 25.516 -3.662 1 97.69 355 TYR B CA 1
ATOM 5610 C C . TYR B 1 355 ? 7.809 24.016 -3.422 1 97.69 355 TYR B C 1
ATOM 5612 O O . TYR B 1 355 ? 6.918 23.422 -2.807 1 97.69 355 TYR B O 1
ATOM 5620 N N . ILE B 1 356 ? 8.836 23.406 -3.941 1 98.12 356 ILE B N 1
ATOM 5621 C CA . ILE B 1 356 ? 9.094 21.984 -3.711 1 98.12 356 ILE B CA 1
ATOM 5622 C C . ILE B 1 356 ? 10.32 21.828 -2.82 1 98.12 356 ILE B C 1
ATOM 5624 O O . ILE B 1 356 ? 11.438 22.172 -3.221 1 98.12 356 ILE B O 1
ATOM 5628 N N . GLN B 1 357 ? 10.109 21.344 -1.595 1 98.38 357 GLN B N 1
ATOM 5629 C CA . GLN B 1 357 ? 11.211 21.109 -0.662 1 98.38 357 GLN B CA 1
ATOM 5630 C C . GLN B 1 357 ? 11.953 19.828 -1.007 1 98.38 357 GLN B C 1
ATOM 5632 O O . GLN B 1 357 ? 11.352 18.75 -1.054 1 98.38 357 GLN B O 1
ATOM 5637 N N . PRO B 1 358 ? 13.258 19.875 -1.292 1 98.25 358 PRO B N 1
ATOM 5638 C CA . PRO B 1 358 ? 14.008 18.688 -1.697 1 98.25 358 PRO B CA 1
ATOM 5639 C C . PRO B 1 358 ? 14.32 17.75 -0.524 1 98.25 358 PRO B C 1
ATOM 5641 O O . PRO B 1 358 ? 14.375 18.203 0.625 1 98.25 358 PRO B O 1
ATOM 5644 N N . ASN B 1 359 ? 14.508 16.484 -0.748 1 98.31 359 ASN B N 1
ATOM 5645 C CA . ASN B 1 359 ? 15.008 15.469 0.172 1 98.31 359 ASN B CA 1
ATOM 5646 C C . ASN B 1 359 ? 14.078 15.297 1.372 1 98.31 359 ASN B C 1
ATOM 5648 O O . ASN B 1 359 ? 14.539 15.148 2.504 1 98.31 359 ASN B O 1
ATOM 5652 N N . VAL B 1 360 ? 12.797 15.461 1.096 1 98.62 360 VAL B N 1
ATOM 5653 C CA . VAL B 1 360 ? 11.812 15.18 2.133 1 98.62 360 VAL B CA 1
ATOM 5654 C C . VAL B 1 360 ? 10.664 14.352 1.547 1 98.62 360 VAL B C 1
ATOM 5656 O O . VAL B 1 360 ? 10.328 14.492 0.369 1 98.62 360 VAL B O 1
ATOM 5659 N N . GLY B 1 361 ? 10.117 13.445 2.344 1 98.69 361 GLY B N 1
ATOM 5660 C CA . GLY B 1 361 ? 8.852 12.781 2.064 1 98.69 361 GLY B CA 1
ATOM 5661 C C . GLY B 1 361 ? 7.656 13.547 2.602 1 98.69 361 GLY B C 1
ATOM 5662 O O . GLY B 1 361 ? 7.754 14.734 2.908 1 98.69 361 GLY B O 1
ATOM 5663 N N . HIS B 1 362 ? 6.508 12.883 2.643 1 98.75 362 HIS B N 1
ATOM 5664 C CA . HIS B 1 362 ? 5.238 13.5 3.006 1 98.75 362 HIS B CA 1
ATOM 5665 C C . HIS B 1 362 ? 5.336 14.219 4.352 1 98.75 362 HIS B C 1
ATOM 5667 O O . HIS B 1 362 ? 4.746 15.281 4.535 1 98.75 362 HIS B O 1
ATOM 5673 N N . GLY B 1 363 ? 6.031 13.594 5.328 1 98.81 363 GLY B N 1
ATOM 5674 C CA . GLY B 1 363 ? 6.242 14.203 6.633 1 98.81 363 GLY B CA 1
ATOM 5675 C C . GLY B 1 363 ? 7.379 15.211 6.645 1 98.81 363 GLY B C 1
ATOM 5676 O O . GLY B 1 363 ? 8.422 14.961 7.25 1 98.81 363 GLY B O 1
ATOM 5677 N N . ILE B 1 364 ? 7.246 16.344 6.141 1 98.81 364 ILE B N 1
ATOM 5678 C CA . ILE B 1 364 ? 8.281 17.344 5.895 1 98.81 364 ILE B CA 1
ATOM 5679 C C . ILE B 1 364 ? 9.047 17.609 7.188 1 98.81 364 ILE B C 1
ATOM 5681 O O . ILE B 1 364 ? 10.281 17.594 7.203 1 98.81 364 ILE B O 1
ATOM 5685 N N . ASN B 1 365 ? 8.375 17.766 8.305 1 98.75 365 ASN B N 1
ATOM 5686 C CA . ASN B 1 365 ? 8.984 18.219 9.562 1 98.75 365 ASN B CA 1
ATOM 5687 C C . ASN B 1 365 ? 9.906 17.141 10.148 1 98.75 365 ASN B C 1
ATOM 5689 O O . ASN B 1 365 ? 10.672 17.422 11.062 1 98.75 365 ASN B O 1
ATOM 5693 N N . LEU B 1 366 ? 9.852 15.953 9.578 1 98.62 366 LEU B N 1
ATOM 5694 C CA . LEU B 1 366 ? 10.547 14.82 10.18 1 98.62 366 LEU B CA 1
ATOM 5695 C C . LEU B 1 366 ? 11.844 14.523 9.438 1 98.62 366 LEU B C 1
ATOM 5697 O O . LEU B 1 366 ? 12.43 13.445 9.594 1 98.62 366 LEU B O 1
ATOM 5701 N N . HIS B 1 367 ? 12.266 15.438 8.578 1 98.69 367 HIS B N 1
ATOM 5702 C CA . HIS B 1 367 ? 13.469 15.234 7.773 1 98.69 367 HIS B CA 1
ATOM 5703 C C . HIS B 1 367 ? 14.578 16.203 8.18 1 98.69 367 HIS B C 1
ATOM 5705 O O . HIS B 1 367 ? 14.312 17.234 8.789 1 98.69 367 HIS B O 1
ATOM 5711 N N . HIS B 1 368 ? 15.805 15.867 7.758 1 97.38 368 HIS B N 1
ATOM 5712 C CA . HIS B 1 368 ? 16.984 16.672 8.062 1 97.38 368 HIS B CA 1
ATOM 5713 C C . HIS B 1 368 ? 16.844 18.094 7.496 1 97.38 368 HIS B C 1
ATOM 5715 O O . HIS B 1 368 ? 17.328 19.047 8.094 1 97.38 368 HIS B O 1
ATOM 5721 N N . ASN B 1 369 ? 16.156 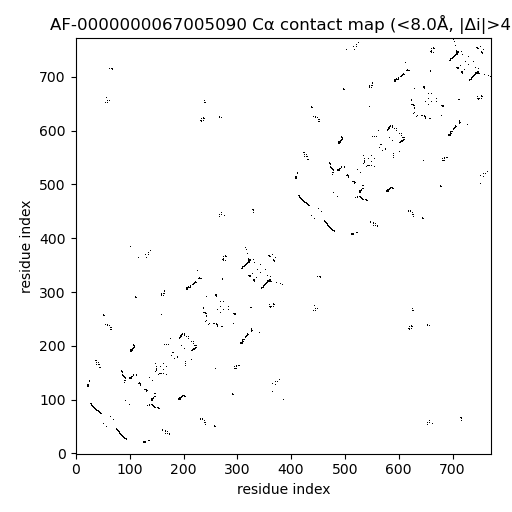18.219 6.383 1 96.5 369 ASN B N 1
ATOM 5722 C CA . ASN B 1 369 ? 16.078 19.5 5.68 1 96.5 369 ASN B CA 1
ATOM 5723 C C . ASN B 1 369 ? 14.773 20.219 5.977 1 96.5 369 ASN B C 1
ATOM 5725 O O . ASN B 1 369 ? 14.328 21.062 5.184 1 96.5 369 ASN B O 1
ATOM 5729 N N . ALA B 1 370 ? 14.148 19.953 7.094 1 97.75 370 ALA B N 1
ATOM 5730 C CA . ALA B 1 370 ? 12.859 20.531 7.453 1 97.75 370 ALA B CA 1
ATOM 5731 C C . ALA B 1 370 ? 12.953 22.047 7.57 1 97.75 370 ALA B C 1
ATOM 5733 O O . ALA B 1 370 ? 12.047 22.766 7.156 1 97.75 370 ALA B O 1
ATOM 5734 N N . THR B 1 371 ? 14.078 22.578 8.109 1 97.69 371 THR B N 1
ATOM 5735 C CA . THR B 1 371 ? 14.227 24 8.359 1 97.69 371 THR B CA 1
ATOM 5736 C C . THR B 1 371 ? 14.219 24.781 7.055 1 97.69 371 THR B C 1
ATOM 5738 O O . THR B 1 371 ? 13.805 25.953 7.023 1 97.69 371 THR B O 1
ATOM 5741 N N . GLY B 1 372 ? 14.641 24.062 5.957 1 98.44 372 GLY B N 1
ATOM 5742 C CA . GLY B 1 372 ? 14.508 24.703 4.664 1 98.44 372 GLY B CA 1
ATOM 5743 C C . GLY B 1 372 ? 13.078 25.078 4.324 1 98.44 372 GLY B C 1
ATOM 5744 O O . GLY B 1 372 ? 12.82 26.188 3.848 1 98.44 372 GLY B O 1
ATOM 5745 N N . ALA B 1 373 ? 12.195 24.234 4.57 1 98.75 373 ALA B N 1
ATOM 5746 C CA . ALA B 1 373 ? 10.781 24.5 4.332 1 98.75 373 ALA B CA 1
ATOM 5747 C C . ALA B 1 373 ? 10.258 25.594 5.266 1 98.75 373 ALA B C 1
ATOM 5749 O O . ALA B 1 373 ? 9.477 26.453 4.855 1 98.75 373 ALA B O 1
ATOM 5750 N N . TYR B 1 374 ? 10.711 25.578 6.555 1 98.81 374 TYR B N 1
ATOM 5751 C CA . TYR B 1 374 ? 10.305 26.594 7.52 1 98.81 374 TYR B CA 1
ATOM 5752 C C . TYR B 1 374 ? 10.703 27.984 7.047 1 98.81 374 TYR B C 1
ATOM 5754 O O . TYR B 1 374 ? 9.891 28.922 7.094 1 98.81 374 TYR B O 1
ATOM 5762 N N . ASN B 1 375 ? 11.883 28.031 6.559 1 98.69 375 ASN B N 1
ATOM 5763 C CA . ASN B 1 375 ? 12.391 29.312 6.09 1 98.69 375 ASN B CA 1
ATOM 5764 C C . ASN B 1 375 ? 11.586 29.844 4.902 1 98.69 375 ASN B C 1
ATOM 5766 O O . ASN B 1 375 ? 11.328 31.047 4.809 1 98.69 375 ASN B O 1
ATOM 5770 N N . VAL B 1 376 ? 11.188 28.953 4.023 1 98.88 376 VAL B N 1
ATOM 5771 C CA . VAL B 1 376 ? 10.383 29.344 2.871 1 98.88 376 VAL B CA 1
ATOM 5772 C C . VAL B 1 376 ? 9.047 29.922 3.34 1 98.88 376 VAL B C 1
ATOM 5774 O O . VAL B 1 376 ? 8.594 30.953 2.836 1 98.88 376 VAL B O 1
ATOM 5777 N N . ILE B 1 377 ? 8.453 29.312 4.277 1 98.94 377 ILE B N 1
ATOM 5778 C CA . ILE B 1 377 ? 7.156 29.734 4.793 1 98.94 377 ILE B CA 1
ATOM 5779 C C . ILE B 1 377 ? 7.289 31.094 5.477 1 98.94 377 ILE B C 1
ATOM 5781 O O . ILE B 1 377 ? 6.48 31.984 5.242 1 98.94 377 ILE B O 1
ATOM 5785 N N . LEU B 1 378 ? 8.328 31.266 6.297 1 98.81 378 LEU B N 1
ATOM 5786 C CA . LEU B 1 378 ? 8.5 32.469 7.082 1 98.81 378 LEU B CA 1
ATOM 5787 C C . LEU B 1 378 ? 8.914 33.656 6.195 1 98.81 378 LEU B C 1
ATOM 5789 O O . LEU B 1 378 ? 8.508 34.781 6.43 1 98.81 378 LEU B O 1
ATOM 5793 N N . ASP B 1 379 ? 9.719 33.344 5.152 1 98.75 379 ASP B N 1
ATOM 5794 C CA . ASP B 1 379 ? 10.047 34.375 4.16 1 98.75 379 ASP B CA 1
ATOM 5795 C C . ASP B 1 379 ? 8.797 34.812 3.41 1 98.75 379 ASP B C 1
ATOM 5797 O O . ASP B 1 379 ? 8.609 36 3.176 1 98.75 379 ASP B O 1
ATOM 5801 N N . TRP B 1 380 ? 8.016 33.875 3.014 1 98.81 380 TRP B N 1
ATOM 5802 C CA . TRP B 1 380 ? 6.754 34.156 2.346 1 98.81 380 TRP B CA 1
ATOM 5803 C C . TRP B 1 380 ? 5.871 35.062 3.219 1 98.81 380 TRP B C 1
ATOM 5805 O O . TRP B 1 380 ? 5.309 36.031 2.742 1 98.81 380 TRP B O 1
ATOM 5815 N N . ALA B 1 381 ? 5.719 34.719 4.508 1 98.75 381 ALA B N 1
ATOM 5816 C CA . ALA B 1 381 ? 4.898 35.5 5.438 1 98.75 381 ALA B CA 1
ATOM 5817 C C . ALA B 1 381 ? 5.406 36.938 5.543 1 98.75 381 ALA B C 1
ATOM 5819 O O . ALA B 1 381 ? 4.617 37.875 5.492 1 98.75 381 ALA B O 1
ATOM 5820 N N . GLU B 1 382 ? 6.684 37.062 5.625 1 98.31 382 GLU B N 1
ATOM 5821 C CA . GLU B 1 382 ? 7.289 38.406 5.723 1 98.31 382 GLU B CA 1
ATOM 5822 C C . GLU B 1 382 ? 7.031 39.219 4.461 1 98.31 382 GLU B C 1
ATOM 5824 O O . GLU B 1 382 ? 6.637 40.375 4.543 1 98.31 382 GLU B O 1
ATOM 5829 N N . ARG B 1 383 ? 7.219 38.594 3.311 1 98.25 383 ARG B N 1
ATOM 5830 C CA . ARG B 1 383 ? 7.074 39.281 2.035 1 98.25 383 ARG B CA 1
ATOM 5831 C C . ARG B 1 383 ? 5.633 39.75 1.821 1 98.25 383 ARG B C 1
ATOM 5833 O O . ARG B 1 383 ? 5.387 40.75 1.13 1 98.25 383 ARG B O 1
ATOM 5840 N N . HIS B 1 384 ? 4.695 39.125 2.445 1 98.19 384 HIS B N 1
ATOM 5841 C CA . HIS B 1 384 ? 3.291 39.469 2.268 1 98.19 384 HIS B CA 1
ATOM 5842 C C . HIS B 1 384 ? 2.793 40.344 3.414 1 98.19 384 HIS B C 1
ATOM 5844 O O . HIS B 1 384 ? 1.587 40.562 3.561 1 98.19 384 HIS B O 1
ATOM 5850 N N . GLY B 1 385 ? 3.627 40.781 4.32 1 96.62 385 GLY B N 1
ATOM 5851 C CA . GLY B 1 385 ? 3.32 41.812 5.316 1 96.62 385 GLY B CA 1
ATOM 5852 C C . GLY B 1 385 ? 2.703 41.25 6.578 1 96.62 385 GLY B C 1
ATOM 5853 O O . GLY B 1 385 ? 1.985 41.938 7.297 1 96.62 385 GLY B O 1
ATOM 5854 N N . PHE B 1 386 ? 2.916 40 6.711 1 97.19 386 PHE B N 1
ATOM 5855 C CA . PHE B 1 386 ? 2.445 39.406 7.953 1 97.19 386 PHE B CA 1
ATOM 5856 C C . PHE B 1 386 ? 3.451 39.625 9.078 1 97.19 386 PHE B C 1
ATOM 5858 O O . PHE B 1 386 ? 4.66 39.5 8.867 1 97.19 386 PHE B O 1
#

Foldseek 3Di:
DPPPPPPPPPPPPPPPPPPPDFDAFAAKDKDKDKDKFKFWFFKWWDDPDDFQPDQVSLLVVLCQLLPPDNDDDPTDIGTDTDIKIKMKMKMAHPDADPQQLEEEEEAEAAFAFQCQQQPDFPVGRRRRLLHLCRLQRVLRYMYMYIGFACGPPIDNDDLATQPALRNRLSRVLRVLVCLCVCVPVVHDNHPFYEYEYAHSSLLSQQLNCAPPLPSHQEYEYELAQLAQSLLSVLSVQQSWGQPCVQPVVVPPCVRGPRFWTDRRFLVSVCQQWWDPPFFDPSLSVVSRVRTGTHGNNHSVRVVVGQLARQQRAHEYEYEYEQQERNRCNGHCPPQDDCPHSNNVRHNNYPYYYYHYQYRTYSSLSRGSCNVVSSVVVSVVVVVRPD/DCPPPPPPPPPPPPPPPPPDDFDAFAAKDKDKDKDKFKFWFFKWWDDPDDFQPDQVSLLVVLCQLLPPDNDPDPTDIGTDTDIKIKMKMKMAHPDADPQQLEEEEEAEAAFAFQCQQQPDFPVGRRRRLLHLCRLQRVLRYMYMYIGFACGPPIDNDDLATQPALRNRLSRVLRVLVCLCVCVPVVHPNHPFYEYEYAHSSLLSQQLNCAPPLPSHQEYEYELAQLAQSLLSVLSVQQSWGQPCVQPVVVPPCVRGPRFWTDRRFLVSVCQQWWFPPFFDVSLSVVSRVRTGTHGNNHSVRVVVGQLARQQRAHEYEYEYEQQERNRCNGHCPPQDDCPHSNNVRHNNYPYYYYHYQYRTYSSLSRGSCNVVSSVVVSVVVVVRPD

Radius of gyration: 29.36 Å; Cα contacts (8 Å, |Δi|>4): 1835; chains: 2; bounding box: 107×90×60 Å